Protein AF-A0A8H7FCY7-F1 (afdb_monomer_lite)

Secondary structure (DSSP, 8-state):
--------EE-TTS-EESSHHHHHHHHHH-HHHHHHHHHHHHHHHHHHHHHHHHHHHHHHTT------------------------------------------TT-PPPGGGS--PPPPPP-PPP-PPPPPPPS--------PPP---EEEPPP-TTSEEEEEESSS--S--TTTT--HHHHTT-------------S----TTSSSHHHHHHHHHHHS--S--HHHHHHHHHHHT-TT--SHHHHT--HHHHHHHHH-------S---------TTEEEE---EEEEE-TTSSS-EEEEE--SSPEEEE-HHHHHHHHHHSHHHHTT--SS-EEEEE-SSTTS--EE---SGGGSHHHHHHHHHHHHSPPPTT--SPEEEEEE----GGGSPPPPTTHHHHHHHHTTTS---HHHHHHHHHHHHHHHHHHHS-HHHHHHHHH-EEEE-TTS-EEEEEEEE----------

Foldseek 3Di:
DDDDPQDWDADPVGDIDSDVVVVVVCLVVPPVSVVVVVVVVVVVVVVVVVVVVVVVVVVVVPDDDDDDDYDDDDDDDDDDDDDDDDDDDDDDDDDDDDDDDDDPVPPDDDPVPDDPDDDDFPDDPDDDDDDDDDPDDDDPDDDDDPQFDWDKTDADQQQKIWIFRHPDDDPDDLCNPQDPCNVVVPPPPPPPPPPPPPDPPDLPVQPHPQRSLVVCLVVVCPDDDPVSVVSVVCSVPDPRHDPVSNPPTPVVVRVVVVVDPDDPPDPDDPPPPPDPPQKDWAKFKFWAAADPPWPDHGTDIDTDPDTQIDHAPVVVLQCQQADPVRVSNDDFGAIFIWGDNDPVDDIDTDDDDPSNDPVVVVVVVCQSPDDADPPDPFAEGEPEDECPDPPSQDFDDPCVQVVCCVGHVNPGDDPVSSVVRRVRSSVRSVPVRCDPVVVCCQPRFDWHLGNVRGTHGYHYDYDYDPPPDPDD

Radius of gyration: 36.19 Å; chains: 1; bounding box: 110×86×117 Å

Sequence (472 aa):
MDLDSESILKCHCGKAFRQDNAYSTHRKVCPQAKKRTRDIVAQKLLLLSRKKQRRDETQDRGSASLQPKPAEAAVSTPTPPIREPPEPIHVQDGNSGIQGCPSRLGRLLPKHFRDQLPAPAPSLPPVLPHEPPDLSATNPSTPLLPKARVISTPRNIFGVICKYFTDRLPTRDPEENMTLAELAQSSVAEDSPAILLTPRTSFHPYPNKSSFLLGDWFWNGLQKSKKSFAGLIKILTHPDFNLDDIQDTKWSSIDANLATTEMPDGPGEDWVDVDDAGWKKSKIAISVPFHKRQEVPGPCDYKPEVDFHHRSLVDVIKERISDPETGNNFHLEPYELLWKPNDNVSEERLHGEIYTSPEFHEAHRLLQESPREPGCDLQRVIAALMFCHIAYFQNLPPDFKAFLNERVGGKGAKPALQAHCRREFFHEQWRILLDDDFVDAYKHGIVIKCFDGIHRRFYPRILTYSADYPEK

pLDDT: mean 71.89, std 22.04, range [22.5, 97.81]

Structure (mmCIF, N/CA/C/O backbone):
data_AF-A0A8H7FCY7-F1
#
_entry.id   AF-A0A8H7FCY7-F1
#
loop_
_atom_site.group_PDB
_atom_site.id
_atom_site.type_symbol
_atom_site.label_atom_id
_atom_site.label_alt_id
_atom_site.label_comp_id
_atom_site.label_asym_id
_atom_site.label_entity_id
_atom_site.label_seq_id
_atom_site.pdbx_PDB_ins_code
_atom_site.Cartn_x
_atom_site.Cartn_y
_atom_site.Cartn_z
_atom_site.occupancy
_atom_site.B_iso_or_equiv
_atom_site.auth_seq_id
_atom_site.auth_comp_id
_atom_site.auth_asym_id
_atom_site.auth_atom_id
_atom_site.pdbx_PDB_model_num
ATOM 1 N N . MET A 1 1 ? 13.945 49.918 16.233 1.00 47.22 1 MET A N 1
ATOM 2 C CA . MET A 1 1 ? 15.101 49.974 15.308 1.00 47.22 1 MET A CA 1
ATOM 3 C C . MET A 1 1 ? 16.188 49.079 15.888 1.00 47.22 1 MET A C 1
ATOM 5 O O . MET A 1 1 ? 15.973 48.607 16.997 1.00 47.22 1 MET A O 1
ATOM 9 N N . ASP A 1 2 ? 17.263 48.827 15.138 1.00 35.31 2 ASP A N 1
ATOM 10 C CA . ASP A 1 2 ? 18.285 47.782 15.369 1.00 35.31 2 ASP A CA 1
ATOM 11 C C . ASP A 1 2 ? 17.750 46.369 15.035 1.00 35.31 2 ASP A C 1
ATOM 13 O O . ASP A 1 2 ? 17.143 45.714 15.873 1.00 35.31 2 ASP A O 1
ATOM 17 N N . LEU A 1 3 ? 17.649 45.971 13.757 1.00 40.50 3 LEU A N 1
ATOM 18 C CA . LEU A 1 3 ? 18.677 45.655 12.734 1.00 40.50 3 LEU A CA 1
ATOM 19 C C . LEU A 1 3 ? 19.363 44.292 12.927 1.00 40.50 3 LEU A C 1
ATOM 21 O O . LEU A 1 3 ? 19.959 44.002 13.960 1.00 40.50 3 LEU A O 1
ATOM 25 N N . ASP A 1 4 ? 19.287 43.479 11.871 1.00 44.34 4 ASP A N 1
ATOM 26 C CA . ASP A 1 4 ? 19.652 42.064 11.853 1.00 44.34 4 ASP A CA 1
ATOM 27 C C . ASP A 1 4 ? 21.150 41.793 12.038 1.00 44.34 4 ASP A C 1
ATOM 29 O O . ASP A 1 4 ? 22.006 42.324 11.325 1.00 44.34 4 ASP A O 1
ATOM 33 N N . SER A 1 5 ? 21.467 40.846 12.924 1.00 48.16 5 SER A N 1
ATOM 34 C CA . SER A 1 5 ? 22.793 40.230 13.005 1.00 48.16 5 SER A CA 1
ATOM 35 C C . SER A 1 5 ? 22.828 38.936 12.182 1.00 48.16 5 SER A C 1
ATOM 37 O O . SER A 1 5 ? 22.797 37.830 12.722 1.00 48.16 5 SER A O 1
ATOM 39 N N . GLU A 1 6 ? 22.873 39.057 10.850 1.00 58.88 6 GLU A N 1
ATOM 40 C CA . GLU A 1 6 ? 23.081 37.898 9.968 1.00 58.88 6 GLU A CA 1
ATOM 41 C C . GLU A 1 6 ? 24.448 37.243 10.249 1.00 58.88 6 GLU A C 1
ATOM 43 O O . GLU A 1 6 ? 25.511 37.828 10.013 1.00 58.88 6 GLU A O 1
ATOM 48 N N . SER A 1 7 ? 24.448 35.993 10.720 1.00 73.50 7 SER A N 1
ATOM 49 C CA . SER A 1 7 ? 25.677 35.265 11.048 1.00 73.50 7 SER A CA 1
ATOM 50 C C . SER A 1 7 ? 26.458 34.862 9.788 1.00 73.50 7 SER A C 1
ATOM 52 O O . SER A 1 7 ? 26.125 33.886 9.114 1.00 73.50 7 SER A O 1
ATOM 54 N N . ILE A 1 8 ? 27.539 35.583 9.477 1.00 81.31 8 ILE A N 1
ATOM 55 C CA . ILE A 1 8 ? 28.377 35.310 8.298 1.00 81.31 8 ILE A CA 1
ATOM 56 C C . ILE A 1 8 ? 29.287 34.089 8.527 1.00 81.31 8 ILE A C 1
ATOM 58 O O . ILE A 1 8 ? 30.268 34.144 9.274 1.00 81.31 8 ILE A O 1
ATOM 62 N N . LEU A 1 9 ? 29.029 33.006 7.793 1.00 84.38 9 LEU A N 1
ATOM 63 C CA . LEU A 1 9 ? 29.812 31.769 7.804 1.00 84.38 9 LEU A CA 1
ATOM 64 C C . LEU A 1 9 ? 31.072 31.915 6.936 1.00 84.38 9 LEU A C 1
ATOM 66 O O . LEU A 1 9 ? 30.992 32.169 5.734 1.00 84.38 9 LEU A O 1
ATOM 70 N N . LYS A 1 10 ? 32.264 31.735 7.521 1.00 87.62 10 LYS A N 1
ATOM 71 C CA . LYS A 1 10 ? 33.552 31.890 6.817 1.00 87.62 10 LYS A CA 1
ATOM 72 C C . LYS A 1 10 ? 34.259 30.552 6.602 1.00 87.62 10 LYS A C 1
ATOM 74 O O . LYS A 1 10 ? 34.559 29.817 7.542 1.00 87.62 10 LYS A O 1
ATOM 79 N N . CYS A 1 11 ? 34.586 30.248 5.348 1.00 84.31 11 CYS A N 1
ATOM 80 C CA . CYS A 1 11 ? 35.433 29.118 4.989 1.00 84.31 11 CYS A CA 1
ATOM 81 C C . CYS A 1 11 ? 36.919 29.472 5.153 1.00 84.31 11 CYS A C 1
ATOM 83 O O . CYS A 1 11 ? 37.335 30.608 4.946 1.00 84.31 11 CYS A O 1
ATOM 85 N N . HIS A 1 12 ? 37.751 28.470 5.443 1.00 78.88 12 HIS A N 1
ATOM 86 C CA . HIS A 1 12 ? 39.194 28.643 5.663 1.00 78.88 12 HIS A CA 1
ATOM 87 C C . HIS A 1 12 ? 39.987 28.992 4.386 1.00 78.88 12 HIS A C 1
ATOM 89 O O . HIS A 1 12 ? 41.182 29.248 4.456 1.00 78.88 12 HIS A O 1
ATOM 95 N N . CYS A 1 13 ? 39.333 29.036 3.222 1.00 82.38 13 CYS A N 1
ATOM 96 C CA . CYS A 1 13 ? 39.875 29.632 1.996 1.00 82.38 13 CYS A CA 1
ATOM 97 C C . CYS A 1 13 ? 39.654 31.159 1.903 1.00 82.38 13 CYS A C 1
ATOM 99 O O . CYS A 1 13 ? 39.924 31.741 0.857 1.00 82.38 13 CYS A O 1
ATOM 101 N N . GLY A 1 14 ? 39.098 31.792 2.944 1.00 82.94 14 GLY A N 1
ATOM 102 C CA . GLY A 1 14 ? 38.789 33.226 2.996 1.00 82.94 14 GLY A CA 1
ATOM 103 C C . GLY A 1 14 ? 37.390 33.609 2.496 1.00 82.94 14 GLY A C 1
ATOM 104 O O . GLY A 1 14 ? 36.949 34.728 2.743 1.00 82.94 14 GLY A O 1
ATOM 105 N N . LYS A 1 15 ? 36.655 32.703 1.833 1.00 83.06 15 LYS A N 1
ATOM 106 C CA . LYS A 1 15 ? 35.301 32.993 1.327 1.00 83.06 15 LYS A CA 1
ATOM 107 C C . LYS A 1 15 ? 34.262 33.041 2.451 1.00 83.06 15 LYS A C 1
ATOM 109 O O . LYS A 1 15 ? 34.221 32.149 3.299 1.00 83.06 15 LYS A O 1
ATOM 114 N N . ALA A 1 16 ? 33.411 34.061 2.412 1.00 88.12 16 ALA A N 1
ATOM 115 C CA . ALA A 1 16 ? 32.324 34.305 3.354 1.00 88.12 16 ALA A CA 1
ATOM 116 C C . ALA A 1 16 ? 30.957 34.046 2.700 1.00 88.12 16 ALA A C 1
ATOM 118 O O . ALA A 1 16 ? 30.778 34.320 1.514 1.00 88.12 16 ALA A O 1
ATOM 119 N N . PHE A 1 17 ? 30.005 33.532 3.476 1.00 87.56 17 PHE A N 1
ATOM 120 C CA . PHE A 1 17 ? 28.679 33.107 3.029 1.00 87.56 17 PHE A CA 1
ATOM 121 C C . PHE A 1 17 ? 27.627 33.579 4.038 1.00 87.56 17 PHE A C 1
ATOM 123 O O . PHE A 1 17 ? 27.845 33.470 5.243 1.00 87.56 17 PHE A O 1
ATOM 130 N N . ARG A 1 18 ? 26.491 34.094 3.554 1.00 81.12 18 ARG A N 1
ATOM 131 C CA . ARG A 1 18 ? 25.345 34.481 4.402 1.00 81.12 18 ARG A CA 1
ATOM 132 C C . ARG A 1 18 ? 24.329 33.350 4.604 1.00 81.12 18 ARG A C 1
ATOM 134 O O . ARG A 1 18 ? 23.569 33.383 5.557 1.00 81.12 18 ARG A O 1
ATOM 141 N N . GLN A 1 19 ? 24.335 32.344 3.727 1.00 76.31 19 GLN A N 1
ATOM 142 C CA . GLN A 1 19 ? 23.421 31.199 3.770 1.00 76.31 19 GLN A CA 1
ATOM 143 C C . GLN A 1 19 ? 24.200 29.895 4.003 1.00 76.31 19 GLN A C 1
ATOM 145 O O . GLN A 1 19 ? 25.255 29.675 3.392 1.00 76.31 19 GLN A O 1
ATOM 150 N N . ASP A 1 20 ? 23.685 29.020 4.873 1.00 81.50 20 ASP A N 1
ATOM 151 C CA . ASP A 1 20 ? 24.366 27.770 5.245 1.00 81.50 20 ASP A CA 1
ATOM 152 C C . ASP A 1 20 ? 24.413 26.747 4.098 1.00 81.50 20 ASP A C 1
ATOM 154 O O . ASP A 1 20 ? 25.439 26.104 3.884 1.00 81.50 20 ASP A O 1
ATOM 158 N N . ASN A 1 21 ? 23.369 26.669 3.267 1.00 77.00 21 ASN A N 1
ATOM 159 C CA . ASN A 1 21 ? 23.345 25.812 2.075 1.00 77.00 21 ASN A CA 1
ATOM 160 C C . ASN A 1 21 ? 24.515 26.120 1.107 1.00 77.00 21 ASN A C 1
ATOM 162 O O . ASN A 1 21 ? 25.198 25.204 0.631 1.00 77.00 21 ASN A O 1
ATOM 166 N N . ALA A 1 22 ? 24.820 27.401 0.882 1.00 76.56 22 ALA A N 1
ATOM 167 C CA . ALA A 1 22 ? 25.929 27.869 0.060 1.00 76.56 22 ALA A CA 1
ATOM 168 C C . ALA A 1 22 ? 27.287 27.578 0.722 1.00 76.56 22 ALA A C 1
ATOM 170 O O . ALA A 1 22 ? 28.213 27.109 0.052 1.00 76.56 22 ALA A O 1
ATOM 171 N N . TYR A 1 23 ? 27.397 27.775 2.042 1.00 85.69 23 TYR A N 1
ATOM 172 C CA . TYR A 1 23 ? 28.589 27.415 2.816 1.00 85.69 23 TYR A CA 1
ATOM 173 C C . TYR A 1 23 ? 28.869 25.903 2.784 1.00 85.69 23 TYR A C 1
ATOM 175 O O . TYR A 1 23 ? 29.995 25.486 2.503 1.00 85.69 23 TYR A O 1
ATOM 183 N N . SER A 1 24 ? 27.849 25.076 3.015 1.00 81.12 24 SER A N 1
ATOM 184 C CA . SER A 1 24 ? 27.907 23.611 3.005 1.00 81.12 24 SER A CA 1
ATOM 185 C C . SER A 1 24 ? 28.303 23.076 1.627 1.00 81.12 24 SER A C 1
ATOM 187 O O . SER A 1 24 ? 29.245 22.284 1.505 1.00 81.12 24 SER A O 1
ATOM 189 N N . THR A 1 25 ? 27.671 23.584 0.565 1.00 83.00 25 THR A N 1
ATOM 190 C CA . THR A 1 25 ? 27.999 23.236 -0.826 1.00 83.00 25 THR A CA 1
ATOM 191 C C . THR A 1 25 ? 29.436 23.628 -1.168 1.00 83.00 25 THR A C 1
ATOM 193 O O . THR A 1 25 ? 30.205 22.802 -1.664 1.00 83.00 25 THR A O 1
ATOM 196 N N . HIS A 1 26 ? 29.858 24.846 -0.813 1.00 85.69 26 HIS A N 1
ATOM 197 C CA . HIS A 1 26 ? 31.238 25.282 -0.999 1.00 85.69 26 HIS A CA 1
ATOM 198 C C . HIS A 1 26 ? 32.241 24.420 -0.213 1.00 85.69 26 HIS A C 1
ATOM 200 O O . HIS A 1 26 ? 33.266 24.009 -0.759 1.00 85.69 26 HIS A O 1
ATOM 206 N N . ARG A 1 27 ? 31.955 24.099 1.054 1.00 85.25 27 ARG A N 1
ATOM 207 C CA . ARG A 1 27 ? 32.814 23.280 1.925 1.00 85.25 27 ARG A CA 1
ATOM 208 C C . ARG A 1 27 ? 33.060 21.884 1.343 1.00 85.25 27 ARG A C 1
ATOM 210 O O . ARG A 1 27 ? 34.183 21.393 1.449 1.00 85.25 27 ARG A O 1
ATOM 217 N N . LYS A 1 28 ? 32.061 21.276 0.688 1.00 82.50 28 LYS A N 1
ATOM 218 C CA . LYS A 1 28 ? 32.181 19.968 0.010 1.00 82.50 28 LYS A CA 1
ATOM 219 C C . LYS A 1 28 ? 33.152 19.985 -1.180 1.00 82.50 28 LYS A C 1
ATOM 221 O O . LYS A 1 28 ? 33.746 18.950 -1.484 1.00 82.50 28 LYS A O 1
ATOM 226 N N . VAL A 1 29 ? 33.365 21.131 -1.836 1.00 83.06 29 VAL A N 1
ATOM 227 C CA . VAL A 1 29 ? 34.271 21.258 -3.001 1.00 83.06 29 VAL A CA 1
ATOM 228 C C . VAL A 1 29 ? 35.592 21.977 -2.699 1.00 83.06 29 VAL A C 1
ATOM 230 O O . VAL A 1 29 ? 36.574 21.745 -3.399 1.00 83.06 29 VAL A O 1
ATOM 233 N N . CYS A 1 30 ? 35.658 22.786 -1.640 1.00 86.75 30 CYS A N 1
ATOM 234 C CA . CYS A 1 30 ? 36.804 23.628 -1.290 1.00 86.75 30 CYS A CA 1
ATOM 235 C C . CYS A 1 30 ? 38.104 22.823 -1.030 1.00 86.75 30 CYS A C 1
ATOM 237 O O . CYS A 1 30 ? 38.156 22.041 -0.073 1.00 86.75 30 CYS A O 1
ATOM 239 N N . PRO A 1 31 ? 39.194 23.049 -1.799 1.00 80.44 31 PRO A N 1
ATOM 240 C CA . PRO A 1 31 ? 40.455 22.319 -1.627 1.00 80.44 31 PRO A CA 1
ATOM 241 C C . PRO A 1 31 ? 41.082 22.476 -0.236 1.00 80.44 31 PRO A C 1
ATOM 243 O O . PRO A 1 31 ? 41.540 21.492 0.342 1.00 80.44 31 PRO A O 1
ATOM 246 N N . GLN A 1 32 ? 41.041 23.682 0.343 1.00 78.94 32 GLN A N 1
ATOM 247 C CA . GLN A 1 32 ? 41.588 23.946 1.683 1.00 78.94 32 GLN A CA 1
ATOM 248 C C . GLN A 1 32 ? 40.781 23.240 2.788 1.00 78.94 32 GLN A C 1
ATOM 250 O O . GLN A 1 32 ? 41.356 22.699 3.732 1.00 78.94 32 GLN A O 1
ATOM 255 N N . ALA A 1 33 ? 39.451 23.162 2.645 1.00 76.12 33 ALA A N 1
ATOM 256 C CA . ALA A 1 33 ? 38.601 22.408 3.570 1.00 76.12 33 ALA A CA 1
ATOM 257 C C . ALA A 1 33 ? 38.872 20.893 3.485 1.00 76.12 33 ALA A C 1
ATOM 259 O O . ALA A 1 33 ? 38.980 20.219 4.515 1.00 76.12 33 ALA A O 1
ATOM 260 N N . LYS A 1 34 ? 39.045 20.362 2.265 1.00 79.62 34 LYS A N 1
ATOM 261 C CA . LYS A 1 34 ? 39.428 18.960 2.034 1.00 79.62 34 LYS A CA 1
ATOM 262 C C . LYS A 1 34 ? 40.802 18.634 2.620 1.00 79.62 34 LYS A C 1
ATOM 264 O O . LYS A 1 34 ? 40.925 17.606 3.281 1.00 79.62 34 LYS A O 1
ATOM 269 N N . LYS A 1 35 ? 41.803 19.507 2.434 1.00 78.81 35 LYS A N 1
ATOM 270 C CA . LYS A 1 35 ? 43.150 19.338 3.005 1.00 78.81 35 LYS A CA 1
ATOM 271 C C . LYS A 1 35 ? 43.088 19.208 4.529 1.00 78.81 35 LYS A C 1
ATOM 273 O O . LYS A 1 35 ? 43.431 18.154 5.049 1.00 78.81 35 LYS A O 1
ATOM 278 N N . ARG A 1 36 ? 42.487 20.184 5.223 1.00 77.31 36 ARG A N 1
ATOM 279 C CA . ARG A 1 36 ? 42.353 20.144 6.691 1.00 77.31 36 ARG A CA 1
ATOM 280 C C . ARG A 1 36 ? 41.607 18.905 7.198 1.00 77.31 36 ARG A C 1
ATOM 282 O O . ARG A 1 36 ? 41.945 18.370 8.248 1.00 77.31 36 ARG A O 1
ATOM 289 N N . THR A 1 37 ? 40.594 18.437 6.466 1.00 73.75 37 THR A N 1
ATOM 290 C CA . THR A 1 37 ? 39.845 17.230 6.854 1.00 73.75 37 THR A CA 1
ATOM 291 C C . THR A 1 37 ? 40.729 15.980 6.757 1.00 73.75 37 THR A C 1
ATOM 293 O O . THR A 1 37 ? 40.687 15.141 7.653 1.00 73.75 37 THR A O 1
ATOM 296 N N . ARG A 1 38 ? 41.587 15.883 5.730 1.00 74.12 38 ARG A N 1
ATOM 297 C CA . ARG A 1 38 ? 42.613 14.830 5.623 1.00 74.12 38 ARG A CA 1
ATOM 298 C C . ARG A 1 38 ? 43.651 14.935 6.741 1.00 74.12 38 ARG A C 1
ATOM 300 O O . ARG A 1 38 ? 43.951 13.917 7.352 1.00 74.12 38 ARG A O 1
ATOM 307 N N . ASP A 1 39 ? 44.124 16.140 7.057 1.00 76.50 39 ASP A N 1
ATOM 308 C CA . ASP A 1 39 ? 45.122 16.367 8.114 1.00 76.50 39 ASP A CA 1
ATOM 309 C C . ASP A 1 39 ? 44.596 15.925 9.498 1.00 76.50 39 ASP A C 1
ATOM 311 O O . ASP A 1 39 ? 45.287 15.224 10.237 1.00 76.50 39 ASP A O 1
ATOM 315 N N . ILE A 1 40 ? 43.334 16.244 9.823 1.00 77.75 40 ILE A N 1
ATOM 316 C CA . ILE A 1 40 ? 42.666 15.807 11.066 1.00 77.75 40 ILE A CA 1
ATOM 317 C C . ILE A 1 40 ? 42.500 14.279 11.106 1.00 77.75 40 ILE A C 1
ATOM 319 O O . ILE A 1 40 ? 42.728 13.657 12.146 1.00 77.75 40 ILE A O 1
ATOM 323 N N . VAL A 1 41 ? 42.120 13.653 9.986 1.00 81.69 41 VAL A N 1
ATOM 324 C CA . VAL A 1 41 ? 42.000 12.187 9.895 1.00 81.69 41 VAL A CA 1
ATOM 325 C C . VAL A 1 41 ? 43.367 11.518 10.069 1.00 81.69 41 VAL A C 1
ATOM 327 O O . VAL A 1 41 ? 43.476 10.578 10.855 1.00 81.69 41 VAL A O 1
ATOM 330 N N . ALA A 1 42 ? 44.421 12.034 9.432 1.00 81.62 42 ALA A N 1
ATOM 331 C CA . ALA A 1 42 ? 45.787 11.542 9.594 1.00 81.62 42 ALA A CA 1
ATOM 332 C C . ALA A 1 42 ? 46.270 11.661 11.051 1.00 81.62 42 ALA A C 1
ATOM 334 O O . ALA A 1 42 ? 46.778 10.692 11.616 1.00 81.62 42 ALA A O 1
ATOM 335 N N . GLN A 1 43 ? 46.029 12.802 11.707 1.00 84.06 43 GLN A N 1
ATOM 336 C CA . GLN A 1 43 ? 46.361 12.994 13.121 1.00 84.06 43 GLN A CA 1
ATOM 337 C C . GLN A 1 43 ? 45.607 12.005 14.030 1.00 84.06 43 GLN A C 1
ATOM 339 O O . GLN A 1 43 ? 46.196 11.435 14.950 1.00 84.06 43 GLN A O 1
ATOM 344 N N . LYS A 1 44 ? 44.323 11.740 13.750 1.00 85.50 44 LYS A N 1
ATOM 345 C CA . LYS A 1 44 ? 43.518 10.758 14.495 1.00 85.50 44 LYS A CA 1
ATOM 346 C C . LYS A 1 44 ? 44.022 9.322 14.294 1.00 85.50 44 LYS A C 1
ATOM 348 O O . LYS A 1 44 ? 44.081 8.569 15.263 1.00 85.50 44 LYS A O 1
ATOM 353 N N . LEU A 1 45 ? 44.438 8.956 13.079 1.00 83.62 45 LEU A N 1
ATOM 354 C CA . LEU A 1 45 ? 45.036 7.648 12.780 1.00 83.62 45 LEU A CA 1
ATOM 355 C C . LEU A 1 45 ? 46.384 7.451 13.495 1.00 83.62 45 LEU A C 1
ATOM 357 O O . LEU A 1 45 ? 46.614 6.389 14.072 1.00 83.62 45 LEU A O 1
ATOM 361 N N . LEU A 1 46 ? 47.238 8.480 13.555 1.00 85.31 46 LEU A N 1
ATOM 362 C CA . LEU A 1 46 ? 48.498 8.433 14.312 1.00 85.31 46 LEU A CA 1
ATOM 363 C C . LEU A 1 46 ? 48.273 8.220 15.819 1.00 85.31 46 LEU A C 1
ATOM 365 O O . LEU A 1 46 ? 48.997 7.447 16.450 1.00 85.31 46 LEU A O 1
ATOM 369 N N . LEU A 1 47 ? 47.249 8.856 16.400 1.00 83.62 47 LEU A N 1
ATOM 370 C CA . LEU A 1 47 ? 46.870 8.643 17.803 1.00 83.62 47 LEU A CA 1
ATOM 371 C C . LEU A 1 47 ? 46.348 7.221 18.059 1.00 83.62 47 LEU A C 1
ATOM 373 O O . LEU A 1 47 ? 46.682 6.627 19.085 1.00 83.62 47 LEU A O 1
ATOM 377 N N . LEU A 1 48 ? 45.572 6.656 17.129 1.00 79.25 48 LEU A N 1
ATOM 378 C CA . LEU A 1 48 ? 45.102 5.270 17.212 1.00 79.25 48 LEU A CA 1
ATOM 379 C C . LEU A 1 48 ? 46.264 4.269 17.108 1.00 79.25 48 LEU A C 1
ATOM 381 O O . LEU A 1 48 ? 46.325 3.340 17.910 1.00 79.25 48 LEU A O 1
ATOM 385 N N . SER A 1 49 ? 47.221 4.502 16.204 1.00 79.69 49 SER A N 1
ATOM 386 C CA . SER A 1 49 ? 48.421 3.664 16.056 1.00 79.69 49 SER A CA 1
ATOM 387 C C . SER A 1 49 ? 49.283 3.656 17.328 1.00 79.69 49 SER A C 1
ATOM 389 O O . SER A 1 49 ? 49.584 2.592 17.869 1.00 79.69 49 SER A O 1
ATOM 391 N N . ARG A 1 50 ? 49.559 4.835 17.914 1.00 79.12 50 ARG A N 1
ATOM 392 C CA . ARG A 1 50 ? 50.264 4.944 19.210 1.00 79.12 50 ARG A CA 1
ATOM 393 C C . ARG A 1 50 ? 49.520 4.256 20.359 1.00 79.12 50 ARG A C 1
ATOM 395 O O . ARG A 1 50 ?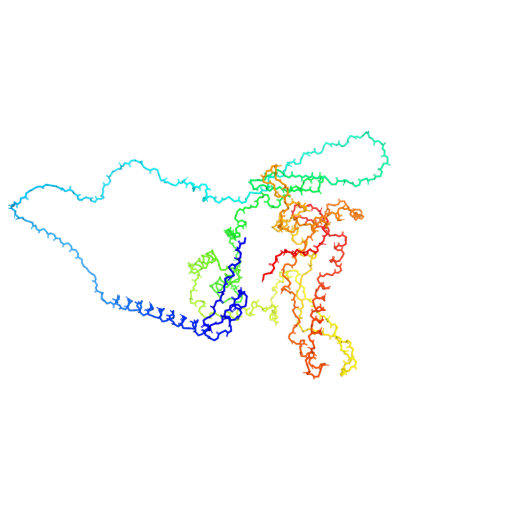 50.151 3.712 21.261 1.00 79.12 50 ARG A O 1
ATOM 402 N N . LYS A 1 51 ? 48.182 4.278 20.351 1.00 76.25 51 LYS A N 1
ATOM 403 C CA . LYS A 1 51 ? 47.361 3.591 21.362 1.00 76.25 51 LYS A CA 1
ATOM 404 C C . LYS A 1 51 ? 47.367 2.066 21.180 1.00 76.25 51 LYS A C 1
ATOM 406 O O . LYS A 1 51 ? 47.190 1.363 22.171 1.00 76.25 51 LYS A O 1
ATOM 411 N N . LYS A 1 52 ? 47.589 1.570 19.955 1.00 78.06 52 LYS A N 1
ATOM 412 C CA . LYS A 1 52 ? 47.798 0.144 19.673 1.00 78.06 52 LYS A CA 1
ATOM 413 C C . LYS A 1 52 ? 49.174 -0.322 20.160 1.00 78.06 52 LYS A C 1
ATOM 415 O O . LYS A 1 52 ? 49.209 -1.205 21.004 1.00 78.06 52 LYS A O 1
ATOM 420 N N . GLN A 1 53 ? 50.263 0.352 19.771 1.00 73.19 53 GLN A N 1
ATOM 421 C CA . GLN A 1 53 ? 51.623 0.006 20.229 1.00 73.19 53 GLN A CA 1
ATOM 422 C C . GLN A 1 53 ? 51.727 -0.100 21.759 1.00 73.19 53 GLN A C 1
ATOM 424 O O . GLN A 1 53 ? 52.237 -1.089 22.268 1.00 73.19 53 GLN A O 1
ATOM 429 N N . ARG A 1 54 ? 51.143 0.851 22.504 1.00 68.69 54 ARG A N 1
ATOM 430 C CA . ARG A 1 54 ? 51.119 0.789 23.978 1.00 68.69 54 ARG A CA 1
ATOM 431 C C . ARG A 1 54 ? 50.375 -0.425 24.547 1.00 68.69 54 ARG A C 1
ATOM 433 O O . ARG A 1 54 ? 50.697 -0.856 25.647 1.00 68.69 54 ARG A O 1
ATOM 440 N N . ARG A 1 55 ? 49.354 -0.948 23.858 1.00 61.84 55 ARG A N 1
ATOM 441 C CA . ARG A 1 55 ? 48.658 -2.175 24.286 1.00 61.84 55 ARG A CA 1
ATOM 442 C C . ARG A 1 55 ? 49.541 -3.394 24.059 1.00 61.84 55 ARG A C 1
ATOM 444 O O . ARG A 1 55 ? 49.700 -4.178 24.987 1.00 61.84 55 ARG A O 1
ATOM 451 N N . ASP A 1 56 ? 50.157 -3.477 22.886 1.00 64.62 56 ASP A N 1
ATOM 452 C CA . ASP A 1 56 ? 51.029 -4.587 22.506 1.00 64.62 56 ASP A CA 1
ATOM 453 C C . ASP A 1 56 ? 52.263 -4.656 23.449 1.00 64.62 56 ASP A C 1
ATOM 455 O O . ASP A 1 56 ? 52.558 -5.712 24.003 1.00 64.62 56 ASP A O 1
ATOM 459 N N . GLU A 1 57 ? 52.881 -3.512 23.786 1.00 59.38 57 GLU A N 1
ATOM 460 C CA . GLU A 1 57 ? 53.961 -3.396 24.795 1.00 59.38 57 GLU A CA 1
ATOM 461 C C . GLU A 1 57 ? 53.546 -3.825 26.218 1.00 59.38 57 GLU A C 1
ATOM 463 O O . GLU A 1 57 ? 54.377 -4.291 27.000 1.00 59.38 57 GLU A O 1
ATOM 468 N N . THR A 1 58 ? 52.268 -3.662 26.583 1.00 56.94 58 THR A N 1
ATOM 469 C CA . THR A 1 58 ? 51.765 -4.074 27.909 1.00 56.94 58 THR A CA 1
ATOM 470 C C . THR A 1 58 ? 51.526 -5.587 27.971 1.00 56.94 58 THR A C 1
ATOM 472 O O . THR A 1 58 ? 51.563 -6.171 29.051 1.00 56.94 58 THR A O 1
ATOM 475 N N . GLN A 1 59 ? 51.293 -6.228 26.822 1.00 54.03 59 GLN A N 1
ATOM 476 C CA . GLN A 1 59 ? 50.980 -7.652 26.724 1.00 54.03 59 GLN A CA 1
ATOM 477 C C . GLN A 1 59 ? 52.244 -8.532 26.715 1.00 54.03 59 GLN A C 1
ATOM 479 O O . GLN A 1 59 ? 52.232 -9.621 27.283 1.00 54.03 59 GLN A O 1
ATOM 484 N N . ASP A 1 60 ? 53.354 -8.033 26.164 1.00 43.81 60 ASP A N 1
ATOM 485 C CA . ASP A 1 60 ? 54.624 -8.774 26.059 1.00 43.81 60 ASP A CA 1
ATOM 486 C C . ASP A 1 60 ? 55.365 -8.919 27.411 1.00 43.81 60 ASP A C 1
ATOM 488 O O . ASP A 1 60 ? 56.080 -9.887 27.656 1.00 43.81 60 ASP A O 1
ATOM 492 N N . ARG A 1 61 ? 55.126 -8.006 28.367 1.00 43.88 61 ARG A N 1
ATOM 493 C CA . ARG A 1 61 ? 55.684 -8.092 29.735 1.00 43.88 61 ARG A CA 1
ATOM 494 C C . ARG A 1 61 ? 54.992 -9.107 30.657 1.00 43.88 61 ARG A C 1
ATOM 496 O O . ARG A 1 61 ? 55.461 -9.299 31.776 1.00 43.88 61 ARG A O 1
ATOM 503 N N . GLY A 1 62 ? 53.894 -9.733 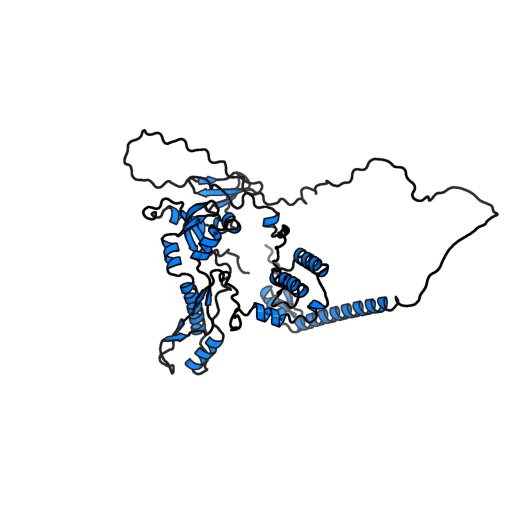30.230 1.00 43.28 62 GLY A N 1
ATOM 504 C CA . GLY A 1 62 ? 53.113 -10.665 31.056 1.00 43.28 62 GLY A CA 1
ATOM 505 C C . GLY A 1 62 ? 53.625 -12.111 31.097 1.00 43.28 62 GLY A C 1
ATOM 506 O O . GLY A 1 62 ? 53.092 -12.910 31.863 1.00 43.28 62 GLY A O 1
ATOM 507 N N . SER A 1 63 ? 54.632 -12.462 30.288 1.00 39.34 63 SER A N 1
ATOM 508 C CA . SER A 1 63 ? 54.913 -13.858 29.913 1.00 39.34 63 SER A CA 1
ATOM 509 C C . SER A 1 63 ? 56.328 -14.335 30.280 1.00 39.34 63 SER A C 1
ATOM 511 O O . SER A 1 63 ? 57.122 -14.652 29.396 1.00 39.34 63 SER A O 1
ATOM 513 N N . ALA A 1 64 ? 56.657 -14.430 31.577 1.00 33.75 64 ALA A N 1
ATOM 514 C CA . ALA A 1 64 ? 57.904 -15.069 32.035 1.00 33.75 64 ALA A CA 1
ATOM 515 C C . ALA A 1 64 ? 57.815 -15.728 33.439 1.00 33.75 64 ALA A C 1
ATOM 517 O O . ALA A 1 64 ? 57.739 -15.021 34.437 1.00 33.75 64 ALA A O 1
ATOM 518 N N . SER A 1 65 ? 57.950 -17.070 33.489 1.00 32.38 65 SER A N 1
ATOM 519 C CA . SER A 1 65 ? 58.198 -17.956 34.668 1.00 32.38 65 SER A CA 1
ATOM 520 C C . SER A 1 65 ? 57.082 -18.055 35.746 1.00 32.38 65 SER A C 1
ATOM 522 O O . SER A 1 65 ? 56.733 -17.059 36.362 1.00 32.38 65 SER A O 1
ATOM 524 N N . LEU A 1 66 ? 56.392 -19.193 35.988 1.00 33.28 66 LEU A N 1
ATOM 525 C CA . LEU A 1 66 ? 56.816 -20.477 36.632 1.00 33.28 66 LEU A CA 1
ATOM 526 C C . LEU A 1 66 ? 57.404 -20.275 38.058 1.00 33.28 66 LEU A C 1
ATOM 528 O O . LEU A 1 66 ? 58.326 -19.475 38.174 1.00 33.28 66 LEU A O 1
ATOM 532 N N . GLN A 1 67 ? 57.026 -20.955 39.166 1.00 29.52 67 GLN A N 1
ATOM 533 C CA . GLN A 1 67 ? 56.054 -22.037 39.509 1.00 29.52 67 GLN A CA 1
ATOM 534 C C . GLN A 1 67 ? 55.741 -22.026 41.058 1.00 29.52 67 GLN A C 1
ATOM 536 O O . GLN A 1 67 ? 56.352 -21.223 41.759 1.00 29.52 67 GLN A O 1
ATOM 541 N N . PRO A 1 68 ? 54.835 -22.871 41.632 1.00 38.75 68 PRO A N 1
ATOM 542 C CA . PRO A 1 68 ? 54.368 -22.766 43.043 1.00 38.75 68 PRO A CA 1
ATOM 543 C C . PRO A 1 68 ? 54.754 -23.919 44.022 1.00 38.75 68 PRO A C 1
ATOM 545 O O . PRO A 1 68 ? 54.733 -25.073 43.597 1.00 38.75 68 PRO A O 1
ATOM 548 N N . LYS A 1 69 ? 54.972 -23.641 45.339 1.00 26.08 69 LYS A N 1
ATOM 549 C CA . LYS A 1 69 ? 54.730 -24.530 46.539 1.00 26.08 69 LYS A CA 1
ATOM 550 C C . LYS A 1 69 ? 55.021 -23.829 47.925 1.00 26.08 69 LYS A C 1
ATOM 552 O O . LYS A 1 69 ? 55.361 -22.651 47.860 1.00 26.08 69 LYS A O 1
ATOM 557 N N . PRO A 1 70 ? 54.767 -24.403 49.147 1.00 32.31 70 PRO A N 1
ATOM 558 C CA . PRO A 1 70 ? 53.951 -23.697 50.174 1.00 32.31 70 PRO A CA 1
ATOM 559 C C . PRO A 1 70 ? 54.444 -23.651 51.664 1.00 32.31 70 PRO A C 1
ATOM 561 O O . PRO A 1 70 ? 55.405 -24.319 52.022 1.00 32.31 70 PRO A O 1
ATOM 564 N N . ALA A 1 71 ? 53.633 -22.974 52.511 1.00 24.58 71 ALA A N 1
ATOM 565 C CA . ALA A 1 71 ? 53.344 -23.161 53.966 1.00 24.58 71 ALA A CA 1
ATOM 566 C C . ALA A 1 71 ? 54.304 -22.678 55.106 1.00 24.58 71 ALA A C 1
ATOM 568 O O . ALA A 1 71 ? 55.482 -22.998 55.098 1.00 24.58 71 ALA A O 1
ATOM 569 N N . GLU A 1 72 ? 53.701 -21.955 56.087 1.00 24.75 72 GLU A N 1
ATOM 570 C CA . GLU A 1 72 ? 53.842 -21.921 57.587 1.00 24.75 72 GLU A CA 1
ATOM 571 C C . GLU A 1 72 ? 55.219 -22.073 58.310 1.00 24.75 72 GLU A C 1
ATOM 573 O O . GLU A 1 72 ? 56.090 -22.784 57.838 1.00 24.75 72 GLU A O 1
ATOM 578 N N . ALA A 1 73 ? 55.512 -21.545 59.524 1.00 25.12 73 ALA A N 1
ATOM 579 C CA . ALA A 1 73 ? 54.913 -20.574 60.480 1.00 25.12 73 ALA A CA 1
ATOM 580 C C . ALA A 1 73 ? 55.939 -20.262 61.640 1.00 25.12 73 ALA A C 1
ATOM 582 O O . ALA A 1 73 ? 57.090 -20.672 61.530 1.00 25.12 73 ALA A O 1
ATOM 583 N N . ALA A 1 74 ? 55.506 -19.625 62.757 1.00 25.17 74 ALA A N 1
ATOM 584 C CA . ALA A 1 74 ? 56.210 -19.347 64.054 1.00 25.17 74 ALA A CA 1
ATOM 585 C C . ALA A 1 74 ? 57.128 -18.076 64.126 1.00 25.17 74 ALA A C 1
ATOM 587 O O . ALA A 1 74 ? 57.957 -17.882 63.248 1.00 25.17 74 ALA A O 1
ATOM 588 N N . VAL A 1 75 ? 56.947 -17.069 65.022 1.00 23.94 75 VAL A N 1
ATOM 589 C CA . VAL A 1 75 ? 56.996 -16.991 66.528 1.00 23.94 75 VAL A CA 1
ATOM 590 C C . VAL A 1 75 ? 58.468 -16.943 67.040 1.00 23.94 75 VAL A C 1
ATOM 592 O O . VAL A 1 75 ? 59.258 -17.756 66.586 1.00 23.94 75 VAL A O 1
ATOM 595 N N . SER A 1 76 ? 58.971 -16.042 67.919 1.00 22.50 76 SER A N 1
ATOM 596 C CA . SER A 1 76 ? 58.381 -15.236 69.022 1.00 22.50 76 SER A CA 1
ATOM 597 C C . SER A 1 76 ? 59.154 -13.928 69.393 1.00 22.50 76 SER A C 1
ATOM 599 O O . SER A 1 76 ? 60.287 -13.724 68.968 1.00 22.50 76 SER A O 1
ATOM 601 N N . THR A 1 77 ? 58.545 -13.082 70.243 1.00 23.00 77 THR A N 1
ATOM 602 C CA . THR A 1 77 ? 59.038 -11.851 70.954 1.00 23.00 77 THR A CA 1
ATOM 603 C C . THR A 1 77 ? 59.816 -12.172 72.273 1.00 23.00 77 THR A C 1
ATOM 605 O O . THR A 1 77 ? 60.094 -13.361 72.437 1.00 23.00 77 THR A O 1
ATOM 608 N N . PRO A 1 78 ? 60.136 -11.272 73.269 1.00 32.31 78 PRO A N 1
ATOM 609 C CA . PRO A 1 78 ? 59.960 -9.795 73.458 1.00 32.31 78 PRO A CA 1
ATOM 610 C C . PRO A 1 78 ? 61.160 -8.997 74.096 1.00 32.31 78 PRO A C 1
ATOM 612 O O . PRO A 1 78 ? 62.164 -9.594 74.471 1.00 32.31 78 PRO A O 1
ATOM 615 N N . THR A 1 79 ? 61.036 -7.658 74.294 1.00 23.14 79 THR A N 1
ATOM 616 C CA . THR A 1 79 ? 61.221 -6.883 75.583 1.00 23.14 79 THR A CA 1
ATOM 617 C C . THR A 1 79 ? 61.347 -5.332 75.370 1.00 23.14 79 THR A C 1
ATOM 619 O O . THR A 1 79 ? 62.249 -4.912 74.650 1.00 23.14 79 THR A O 1
ATOM 622 N N . PRO A 1 80 ? 60.485 -4.474 75.984 1.00 33.66 80 PRO A N 1
ATOM 623 C CA . PRO A 1 80 ? 60.475 -2.979 75.920 1.00 33.66 80 PRO A CA 1
ATOM 624 C C . PRO A 1 80 ? 60.819 -2.337 77.318 1.00 33.66 80 PRO A C 1
ATOM 626 O O . PRO A 1 80 ? 61.489 -3.051 78.066 1.00 33.66 80 PRO A O 1
ATOM 629 N N . PRO A 1 81 ? 60.402 -1.110 77.787 1.00 40.19 81 PRO A N 1
ATOM 630 C CA . PRO A 1 81 ? 59.606 0.005 77.200 1.00 40.19 81 PRO A CA 1
ATOM 631 C C . PRO A 1 81 ? 60.012 1.479 77.557 1.00 40.19 81 PRO A C 1
ATOM 633 O O . PRO A 1 81 ? 60.961 1.717 78.296 1.00 40.19 81 PRO A O 1
ATOM 636 N N . ILE A 1 82 ? 59.210 2.444 77.045 1.00 23.11 82 ILE A N 1
ATOM 637 C CA . ILE A 1 82 ? 58.821 3.823 77.502 1.00 23.11 82 ILE A CA 1
ATOM 638 C C . ILE A 1 82 ? 58.583 4.669 76.216 1.00 23.11 82 ILE A C 1
ATOM 640 O O . ILE A 1 82 ? 59.477 4.726 75.381 1.00 23.11 82 ILE A O 1
ATOM 644 N N . ARG A 1 83 ? 57.440 5.330 75.935 1.00 24.36 83 ARG A N 1
ATOM 645 C CA . ARG A 1 83 ? 56.322 5.806 76.783 1.00 24.36 83 ARG A CA 1
ATOM 646 C C . ARG A 1 83 ? 54.947 5.790 76.061 1.00 24.36 83 ARG A C 1
ATOM 648 O O . ARG A 1 83 ? 54.869 5.898 74.845 1.00 24.36 83 ARG A O 1
ATOM 655 N N . GLU A 1 84 ? 53.911 5.692 76.888 1.00 26.00 84 GLU A N 1
ATOM 656 C CA . GLU A 1 84 ? 52.437 5.738 76.720 1.00 26.00 84 GLU A CA 1
ATOM 657 C C . GLU A 1 84 ? 51.809 7.093 76.289 1.00 26.00 84 GLU A C 1
ATOM 659 O O . GLU A 1 84 ? 52.538 8.091 76.309 1.00 26.00 84 GLU A O 1
ATOM 664 N N . PRO A 1 85 ? 50.459 7.217 76.101 1.00 33.53 85 PRO A N 1
ATOM 665 C CA . PRO A 1 85 ? 49.377 6.218 75.855 1.00 33.53 85 PRO A CA 1
ATOM 666 C C . PRO A 1 85 ? 48.367 6.698 74.745 1.00 33.53 85 PRO A C 1
ATOM 668 O O . PRO A 1 85 ? 48.696 7.619 74.001 1.00 33.53 85 PRO A O 1
ATOM 671 N N . PRO A 1 86 ? 47.089 6.255 74.690 1.00 31.92 86 PRO A N 1
ATOM 672 C CA . PRO A 1 86 ? 46.526 4.951 74.275 1.00 31.92 86 PRO A CA 1
ATOM 673 C C . PRO A 1 86 ? 45.571 5.138 73.039 1.00 31.92 86 PRO A C 1
ATOM 675 O O . PRO A 1 86 ? 45.431 6.259 72.560 1.00 31.92 86 PRO A O 1
ATOM 678 N N . GLU A 1 87 ? 44.843 4.196 72.416 1.00 23.95 87 GLU A N 1
ATOM 679 C CA . GLU A 1 87 ? 44.696 2.719 72.423 1.00 23.95 87 GLU A CA 1
ATOM 680 C C . GLU A 1 87 ? 44.103 2.280 71.026 1.00 23.95 87 GLU A C 1
ATOM 682 O O . GLU A 1 87 ? 44.241 3.081 70.096 1.00 23.95 87 GLU A O 1
ATOM 687 N N . PRO A 1 88 ? 43.519 1.076 70.757 1.00 32.88 88 PRO A N 1
ATOM 688 C CA . PRO A 1 88 ? 43.390 0.534 69.386 1.00 32.88 88 PRO A CA 1
ATOM 689 C C . PRO A 1 88 ? 41.907 0.514 68.884 1.00 32.88 88 PRO A C 1
ATOM 691 O O . PRO A 1 88 ? 41.056 1.161 69.481 1.00 32.88 88 PRO A O 1
ATOM 694 N N . ILE A 1 89 ? 41.461 -0.102 67.774 1.00 23.98 89 ILE A N 1
ATOM 695 C CA . ILE A 1 89 ? 41.615 -1.488 67.277 1.00 23.98 89 ILE A CA 1
ATOM 696 C C . ILE A 1 89 ? 41.179 -1.576 65.799 1.00 23.98 89 ILE A C 1
ATOM 698 O O . ILE A 1 89 ? 40.256 -0.884 65.373 1.00 23.98 89 ILE A O 1
ATOM 702 N N . HIS A 1 90 ? 41.767 -2.515 65.048 1.00 34.09 90 HIS A N 1
ATOM 703 C CA . HIS A 1 90 ? 41.129 -3.134 63.879 1.00 34.09 90 HIS A CA 1
ATOM 704 C C . HIS A 1 90 ? 40.804 -4.603 64.197 1.00 34.09 90 HIS A C 1
ATOM 706 O O . HIS A 1 90 ? 41.681 -5.334 64.654 1.00 34.09 90 HIS A O 1
ATOM 712 N N . VAL A 1 91 ? 39.561 -5.030 63.956 1.00 23.16 91 VAL A N 1
ATOM 713 C CA . VAL A 1 91 ? 39.116 -6.436 63.982 1.00 23.16 91 VAL A CA 1
ATOM 714 C C . VAL A 1 91 ? 38.286 -6.686 62.723 1.00 23.16 91 VAL A C 1
ATOM 716 O O . VAL A 1 91 ? 37.487 -5.836 62.328 1.00 23.16 91 VAL A O 1
ATOM 719 N N . GLN A 1 92 ? 38.516 -7.837 62.093 1.00 25.56 92 GLN A N 1
ATOM 720 C CA . GLN A 1 92 ? 37.752 -8.331 60.949 1.00 25.56 92 GLN A CA 1
ATOM 721 C C . GLN A 1 92 ? 36.462 -9.039 61.386 1.00 25.56 92 GLN A C 1
ATOM 723 O O . GLN A 1 92 ? 36.367 -9.553 62.496 1.00 25.56 92 GLN A O 1
ATOM 728 N N . ASP A 1 93 ? 35.511 -9.068 60.455 1.00 41.31 93 ASP A N 1
ATOM 729 C CA . ASP A 1 93 ? 34.409 -10.020 60.278 1.00 41.31 93 ASP A CA 1
ATOM 730 C C . ASP A 1 93 ? 34.157 -11.073 61.379 1.00 41.31 93 ASP A C 1
ATOM 732 O O . ASP A 1 93 ? 34.880 -12.057 61.530 1.00 41.31 93 ASP A O 1
ATOM 736 N N . GLY A 1 94 ? 33.021 -10.924 62.068 1.00 24.38 94 GLY A N 1
ATOM 737 C CA . GLY A 1 94 ? 32.501 -11.914 63.011 1.00 24.38 94 GLY A CA 1
ATOM 738 C C . GLY A 1 94 ? 31.121 -11.540 63.555 1.00 24.38 94 GLY A C 1
ATOM 739 O O . GLY A 1 94 ? 31.021 -10.767 64.498 1.00 24.38 94 GLY A O 1
ATOM 740 N N . ASN A 1 95 ? 30.065 -12.089 62.942 1.00 36.72 95 ASN A N 1
ATOM 741 C CA . ASN A 1 95 ? 28.647 -12.076 63.348 1.00 36.72 95 ASN A CA 1
ATOM 742 C C . ASN A 1 95 ? 28.262 -11.391 64.683 1.00 36.72 95 ASN A C 1
ATOM 744 O O . ASN A 1 95 ? 28.453 -11.968 65.753 1.00 36.72 95 ASN A O 1
ATOM 748 N N . SER A 1 96 ? 27.464 -10.318 64.606 1.00 27.88 96 SER A N 1
ATOM 749 C CA . SER A 1 96 ? 26.063 -10.317 65.090 1.00 27.88 96 SER A CA 1
ATOM 750 C C . SER A 1 96 ? 25.338 -9.024 64.692 1.00 27.88 96 SER A C 1
ATOM 752 O O . SER A 1 96 ? 25.959 -7.981 64.513 1.00 27.88 96 SER A O 1
ATOM 754 N N . GLY A 1 97 ? 24.027 -9.112 64.452 1.00 36.31 97 GLY A N 1
ATOM 755 C CA . GLY A 1 97 ? 23.299 -8.104 63.673 1.00 36.31 97 GLY A CA 1
ATOM 756 C C . GLY A 1 97 ? 22.785 -6.881 64.440 1.00 36.31 97 GLY A C 1
ATOM 757 O O . GLY A 1 97 ? 22.595 -6.915 65.652 1.00 36.31 97 GLY A O 1
ATOM 758 N N . ILE A 1 98 ? 22.431 -5.839 63.678 1.00 29.41 98 ILE A N 1
ATOM 759 C CA . ILE A 1 98 ? 21.429 -4.831 64.054 1.00 29.41 98 ILE A CA 1
ATOM 760 C C . ILE A 1 98 ? 20.460 -4.651 62.876 1.00 29.41 98 ILE A C 1
ATOM 762 O O . ILE A 1 98 ? 20.862 -4.579 61.715 1.00 29.41 98 ILE A O 1
ATOM 766 N N . GLN A 1 99 ? 19.165 -4.612 63.184 1.00 43.56 99 GLN A N 1
ATOM 767 C CA . GLN A 1 99 ? 18.080 -4.387 62.227 1.00 43.56 99 GLN A CA 1
ATOM 768 C C . GLN A 1 99 ? 18.030 -2.918 61.767 1.00 43.56 99 GLN A C 1
ATOM 770 O O . GLN A 1 99 ? 18.286 -2.013 62.553 1.00 43.56 99 GLN A O 1
ATOM 775 N N . GLY A 1 100 ? 17.548 -2.670 60.543 1.00 42.72 100 GLY A N 1
ATOM 776 C CA . GLY A 1 100 ? 16.866 -1.403 60.237 1.00 42.72 100 GLY A CA 1
ATOM 777 C C . GLY A 1 100 ? 17.608 -0.369 59.384 1.00 42.72 100 GLY A C 1
ATOM 778 O O . GLY A 1 100 ? 17.893 0.734 59.837 1.00 42.72 100 GLY A O 1
ATOM 779 N N . CYS A 1 101 ? 17.736 -0.641 58.085 1.00 32.88 101 CYS A N 1
ATOM 780 C CA . CYS A 1 101 ? 17.548 0.398 57.066 1.00 32.88 101 CYS A CA 1
ATOM 781 C C . CYS A 1 101 ? 16.882 -0.226 55.829 1.00 32.88 101 CYS A C 1
ATOM 783 O O . CYS A 1 101 ? 17.530 -1.010 55.135 1.00 32.88 101 CYS A O 1
ATOM 785 N N . PRO A 1 102 ? 15.596 0.062 55.543 1.00 38.97 102 PRO A N 1
ATOM 786 C CA . PRO A 1 102 ? 14.923 -0.520 54.390 1.00 38.97 102 PRO A CA 1
ATOM 787 C C . PRO A 1 102 ? 15.569 -0.020 53.095 1.00 38.97 102 PRO A C 1
ATOM 789 O O . PRO A 1 102 ? 15.791 1.181 52.909 1.00 38.97 102 PRO A O 1
ATOM 792 N N . SER A 1 103 ? 15.865 -0.959 52.195 1.00 46.25 103 SER A N 1
ATOM 793 C CA . SER A 1 103 ? 16.417 -0.663 50.873 1.00 46.25 103 SER A CA 1
ATOM 794 C C . SER A 1 103 ? 15.534 0.347 50.136 1.00 46.25 103 SER A C 1
ATOM 796 O O . SER A 1 103 ? 14.312 0.216 50.121 1.00 46.25 103 SER A O 1
ATOM 798 N N . ARG A 1 104 ? 16.135 1.348 49.478 1.00 48.81 104 ARG A N 1
ATOM 799 C CA . ARG A 1 104 ? 15.403 2.390 48.723 1.00 48.81 104 ARG A CA 1
ATOM 800 C C . ARG A 1 104 ? 14.864 1.902 47.363 1.00 48.81 104 ARG A C 1
ATOM 802 O O . ARG A 1 104 ? 14.647 2.715 46.463 1.00 48.81 104 ARG A O 1
ATOM 809 N N . LEU A 1 105 ? 14.616 0.600 47.223 1.00 48.25 105 LEU A N 1
ATOM 810 C CA . LEU A 1 105 ? 13.813 0.023 46.146 1.00 48.25 105 LEU A CA 1
ATOM 811 C C . LEU A 1 105 ? 12.371 0.532 46.297 1.00 48.25 105 LEU A C 1
ATOM 813 O O . LEU A 1 105 ? 11.668 0.144 47.222 1.00 48.25 105 LEU A O 1
ATOM 817 N N . GLY A 1 106 ? 11.959 1.451 45.418 1.00 54.06 106 GLY A N 1
ATOM 818 C CA . GLY A 1 106 ? 10.612 2.041 45.433 1.00 54.06 106 GLY A CA 1
ATOM 819 C C . GLY A 1 106 ? 10.545 3.572 45.418 1.00 54.06 106 GLY A C 1
ATOM 820 O O . GLY A 1 106 ? 9.448 4.123 45.328 1.00 54.06 106 GLY A O 1
ATOM 821 N N . ARG A 1 107 ? 11.673 4.306 45.446 1.00 55.44 107 ARG A N 1
ATOM 822 C CA . ARG A 1 107 ? 11.635 5.748 45.125 1.00 55.44 107 ARG A CA 1
ATOM 823 C C . ARG A 1 107 ? 11.378 5.950 43.632 1.00 55.44 107 ARG A C 1
ATOM 825 O O . ARG A 1 107 ? 12.310 6.030 42.840 1.00 55.44 107 ARG A O 1
ATOM 832 N N . LEU A 1 108 ? 10.101 6.101 43.283 1.00 60.44 108 LEU A N 1
ATOM 833 C CA . LEU A 1 108 ? 9.677 6.699 42.019 1.00 60.44 108 LEU A CA 1
ATOM 834 C C . LEU A 1 108 ? 10.430 8.021 41.803 1.00 60.44 108 LEU A C 1
ATOM 836 O O . LEU A 1 108 ? 10.521 8.837 42.727 1.00 60.44 108 LEU A O 1
ATOM 840 N N . LEU A 1 109 ? 10.918 8.246 40.582 1.00 72.88 109 LEU A N 1
ATOM 841 C CA . LEU A 1 109 ? 11.644 9.461 40.200 1.00 72.88 109 LEU A CA 1
ATOM 842 C C . LEU A 1 109 ? 10.854 10.743 40.562 1.00 72.88 109 LEU A C 1
ATOM 844 O O . LEU A 1 109 ? 9.622 10.698 40.688 1.00 72.88 109 LEU A O 1
ATOM 848 N N . PRO A 1 110 ? 11.511 11.905 40.750 1.00 77.62 110 PRO A N 1
ATOM 849 C CA . PRO A 1 110 ? 10.823 13.197 40.822 1.00 77.62 110 PRO A CA 1
ATOM 850 C C . PRO A 1 110 ? 9.837 13.369 39.656 1.00 77.62 110 PRO A C 1
ATOM 852 O O . PRO A 1 110 ? 10.108 12.879 38.566 1.00 77.62 110 PRO A O 1
ATOM 855 N N . LYS A 1 111 ? 8.701 14.060 39.854 1.00 71.25 111 LYS A N 1
ATOM 856 C CA . LYS A 1 111 ? 7.625 14.139 38.837 1.00 71.25 111 LYS A CA 1
ATOM 857 C C . LYS A 1 111 ? 8.109 14.577 37.441 1.00 71.25 111 LYS A C 1
ATOM 859 O O . LYS A 1 111 ? 7.578 14.080 36.463 1.00 71.25 111 LYS A O 1
ATOM 864 N N . HIS A 1 112 ? 9.115 15.449 37.358 1.00 72.69 112 HIS A N 1
ATOM 865 C CA . HIS A 1 112 ? 9.703 15.938 36.100 1.00 72.69 112 HIS A CA 1
ATOM 866 C C . HIS A 1 112 ? 10.645 14.943 35.391 1.00 72.69 112 HIS A C 1
ATOM 868 O O . HIS A 1 112 ? 11.056 15.198 34.268 1.00 72.69 112 HIS A O 1
ATOM 874 N N . PHE A 1 113 ? 11.000 13.835 36.045 1.00 71.19 113 PHE A N 1
ATOM 875 C CA . PHE A 1 113 ? 11.766 12.714 35.484 1.00 71.19 113 PHE A CA 1
ATOM 876 C C . PHE A 1 113 ? 10.898 11.451 35.328 1.00 71.19 113 PHE A C 1
ATOM 878 O O . PHE A 1 113 ? 11.428 10.352 35.194 1.00 71.19 113 PHE A O 1
ATOM 885 N N . ARG A 1 114 ? 9.567 11.571 35.420 1.00 76.31 114 ARG A N 1
ATOM 886 C CA . ARG A 1 114 ? 8.647 10.481 35.078 1.00 76.31 114 ARG A CA 1
ATOM 887 C C . ARG A 1 114 ? 8.115 10.741 33.684 1.00 76.31 114 ARG A C 1
ATOM 889 O O . ARG A 1 114 ? 7.429 11.741 33.486 1.00 76.31 114 ARG A O 1
ATOM 896 N N . ASP A 1 115 ? 8.387 9.825 32.770 1.00 70.88 115 ASP A N 1
ATOM 897 C CA . ASP A 1 115 ? 7.776 9.860 31.450 1.00 70.88 115 ASP A CA 1
ATOM 898 C C . ASP A 1 115 ? 6.258 9.700 31.602 1.00 70.88 115 ASP A C 1
ATOM 900 O O . ASP A 1 115 ? 5.768 8.756 32.230 1.00 70.88 115 ASP A O 1
ATOM 904 N N . GLN A 1 116 ? 5.504 10.655 31.060 1.00 67.81 116 GLN A N 1
ATOM 905 C CA . GLN A 1 116 ? 4.065 10.509 30.884 1.00 67.81 116 GLN A CA 1
ATOM 906 C C . GLN A 1 116 ? 3.852 9.771 29.568 1.00 67.81 116 GLN A C 1
ATOM 908 O O . GLN A 1 116 ? 3.934 10.367 28.497 1.00 67.81 116 GLN A O 1
ATOM 913 N N . LEU A 1 117 ? 3.640 8.460 29.660 1.00 64.50 117 LEU A N 1
ATOM 914 C CA . LEU A 1 117 ? 3.333 7.633 28.497 1.00 64.50 117 LEU A CA 1
ATOM 915 C C . LEU A 1 117 ? 2.006 8.084 27.863 1.00 64.50 117 LEU A C 1
ATOM 917 O O . LEU A 1 117 ? 1.106 8.492 28.607 1.00 64.50 117 LEU A O 1
ATOM 921 N N . PRO A 1 118 ? 1.858 7.989 26.526 1.00 61.66 118 PRO A N 1
ATOM 922 C CA . PRO A 1 118 ? 0.569 8.144 25.867 1.00 61.66 118 PRO A CA 1
ATOM 923 C C . PRO A 1 118 ? -0.486 7.272 26.552 1.00 61.66 118 PRO A C 1
ATOM 925 O O . PRO A 1 118 ? -0.251 6.096 26.823 1.00 61.66 118 PRO A O 1
ATOM 928 N N . ALA A 1 119 ? -1.633 7.869 26.858 1.00 59.66 119 ALA A N 1
ATOM 929 C CA . ALA A 1 119 ? -2.791 7.156 27.368 1.00 59.66 119 ALA A CA 1
ATOM 930 C C . ALA A 1 119 ? -3.769 6.983 26.200 1.00 59.66 119 ALA A C 1
ATOM 932 O O . ALA A 1 119 ? -4.033 7.989 25.524 1.00 59.66 119 ALA A O 1
ATOM 933 N N . PRO A 1 120 ? -4.311 5.772 25.967 1.00 59.88 120 PRO A N 1
ATOM 934 C CA . PRO A 1 120 ? -5.322 5.568 24.937 1.00 59.88 120 PRO A CA 1
ATOM 935 C C . PRO A 1 120 ? -6.538 6.471 25.188 1.00 59.88 120 PRO A C 1
ATOM 937 O O . PRO A 1 120 ? -6.718 7.036 26.278 1.00 59.88 120 PRO A O 1
ATOM 940 N N . ALA A 1 121 ? -7.376 6.633 24.165 1.00 58.50 121 ALA A N 1
ATOM 941 C CA . ALA A 1 121 ? -8.683 7.238 24.366 1.00 58.50 121 ALA A CA 1
ATOM 942 C C . ALA A 1 121 ? -9.460 6.430 25.430 1.00 58.50 121 ALA A C 1
ATOM 944 O O . ALA A 1 121 ? -9.281 5.214 25.527 1.00 58.50 121 ALA A O 1
ATOM 945 N N . PRO A 1 122 ? -10.303 7.068 26.262 1.00 57.44 122 PRO A N 1
ATOM 946 C CA . PRO A 1 122 ? -11.151 6.331 27.188 1.00 57.44 122 PRO A CA 1
ATOM 947 C C . PRO A 1 122 ? -12.026 5.340 26.417 1.00 57.44 122 PRO A C 1
ATOM 949 O O . PRO A 1 122 ? -12.658 5.729 25.432 1.00 57.44 122 PRO A O 1
ATOM 952 N N . SER A 1 123 ? -12.058 4.094 26.896 1.00 56.28 123 SER A N 1
ATOM 953 C CA . SER A 1 123 ? -12.784 2.971 26.296 1.00 56.28 123 SER A CA 1
ATOM 954 C C . SER A 1 123 ? -14.207 3.351 25.891 1.00 56.28 123 SER A C 1
ATOM 956 O O . SER A 1 123 ? -14.903 4.055 26.637 1.00 56.28 123 SER A O 1
ATOM 958 N N . LEU A 1 124 ? -14.643 2.877 24.722 1.00 59.47 124 LEU A N 1
ATOM 959 C CA . LEU A 1 124 ? -15.933 3.259 24.147 1.00 59.47 124 LEU A CA 1
ATOM 960 C C . LEU A 1 124 ? -17.077 2.877 25.112 1.00 59.47 124 LEU A C 1
ATOM 962 O O . LEU A 1 124 ? -17.102 1.750 25.615 1.00 59.47 124 LEU A O 1
ATOM 966 N N . PRO A 1 125 ? -18.028 3.786 25.419 1.00 54.56 125 PRO A N 1
ATOM 967 C CA . PRO A 1 125 ? -19.118 3.474 26.335 1.00 54.56 125 PRO A CA 1
ATOM 968 C C . PRO A 1 125 ? -19.940 2.281 25.816 1.00 54.56 125 PRO A C 1
ATOM 970 O O . PRO A 1 125 ? -20.264 2.240 24.625 1.00 54.56 125 PRO A O 1
ATOM 973 N N . PRO A 1 126 ? -20.296 1.316 26.686 1.00 45.25 126 PRO A N 1
ATOM 974 C CA . PRO A 1 126 ? -20.921 0.069 26.265 1.00 45.25 126 PRO A CA 1
ATOM 975 C C . PRO A 1 126 ? -22.257 0.312 25.557 1.00 45.25 126 PRO A C 1
ATOM 977 O O . PRO A 1 126 ? -23.095 1.093 26.015 1.00 45.25 126 PRO A O 1
ATOM 980 N N . VAL A 1 127 ? -22.463 -0.400 24.447 1.00 46.03 127 VAL A N 1
ATOM 981 C CA . VAL A 1 127 ? -23.693 -0.332 23.651 1.00 46.03 127 VAL A CA 1
ATOM 982 C C . VAL A 1 127 ? -24.868 -0.838 24.488 1.00 46.03 127 VAL A C 1
ATOM 984 O O . VAL A 1 127 ? -24.981 -2.034 24.760 1.00 46.03 127 VAL A O 1
ATOM 987 N N . LEU A 1 128 ? -25.764 0.069 24.881 1.00 34.88 128 LEU A N 1
ATOM 988 C CA . LEU A 1 128 ? -27.033 -0.307 25.499 1.00 34.88 128 LEU A CA 1
ATOM 989 C C . LEU A 1 128 ? -27.902 -1.069 24.477 1.00 34.88 128 LEU A C 1
ATOM 991 O O . LEU A 1 128 ? -27.990 -0.635 23.322 1.00 34.88 128 LEU A O 1
ATOM 995 N N . PRO A 1 129 ? -28.557 -2.182 24.864 1.00 37.06 129 PRO A N 1
ATOM 996 C CA . PRO A 1 129 ? -29.479 -2.890 23.983 1.00 37.06 129 PRO A CA 1
ATOM 997 C C . PRO A 1 129 ? -30.590 -1.966 23.476 1.00 37.06 129 PRO A C 1
ATOM 999 O O . PRO A 1 129 ? -31.174 -1.205 24.245 1.00 37.06 129 PRO A O 1
ATOM 1002 N N . HIS A 1 130 ? -30.894 -2.047 22.180 1.00 40.06 130 HIS A N 1
ATOM 1003 C CA . HIS A 1 130 ? -32.011 -1.305 21.601 1.00 40.06 130 HIS A CA 1
ATOM 1004 C C . HIS A 1 130 ? -33.341 -1.811 22.170 1.00 40.06 130 HIS A C 1
ATOM 1006 O O . HIS A 1 130 ? -33.691 -2.979 22.000 1.00 40.06 130 HIS A O 1
ATOM 1012 N N . GLU A 1 131 ? -34.102 -0.905 22.777 1.00 32.00 131 GLU A N 1
ATOM 1013 C CA . GLU A 1 131 ? -35.527 -1.095 23.035 1.00 32.00 131 GLU A CA 1
ATOM 1014 C C . GLU A 1 131 ? -36.264 -1.203 21.678 1.00 32.00 131 GLU A C 1
ATOM 1016 O O . GLU A 1 131 ? -35.914 -0.473 20.738 1.00 32.00 131 GLU A O 1
ATOM 1021 N N . PRO A 1 132 ? -37.207 -2.150 21.502 1.00 32.47 132 PRO A N 1
ATOM 1022 C CA . PRO A 1 132 ? -37.858 -2.366 20.213 1.00 32.47 132 PRO A CA 1
ATOM 1023 C C . PRO A 1 132 ? -38.701 -1.146 19.806 1.00 32.47 132 PRO A C 1
ATOM 1025 O O . PRO A 1 132 ? -39.309 -0.511 20.667 1.00 32.47 132 PRO A O 1
ATOM 1028 N N . PRO A 1 133 ? -38.773 -0.807 18.504 1.00 40.16 133 PRO A N 1
ATOM 1029 C CA . PRO A 1 133 ? -39.550 0.339 18.050 1.00 40.16 133 PRO A CA 1
ATOM 1030 C C . PRO A 1 133 ? -41.047 0.120 18.299 1.00 40.16 133 PRO A C 1
ATOM 1032 O O . PRO A 1 133 ? -41.614 -0.888 17.874 1.00 40.16 133 PRO A O 1
ATOM 1035 N N . ASP A 1 134 ? -41.678 1.091 18.958 1.00 34.22 134 ASP A N 1
ATOM 1036 C CA . ASP A 1 134 ? -43.117 1.108 19.220 1.00 34.22 134 ASP A CA 1
ATOM 1037 C C . ASP A 1 134 ? -43.906 1.104 17.894 1.00 34.22 134 ASP A C 1
ATOM 1039 O O . ASP A 1 134 ? -43.712 1.953 17.017 1.00 34.22 134 ASP A O 1
ATOM 1043 N N . LEU A 1 135 ? -44.781 0.109 17.724 1.00 37.91 135 LEU A N 1
ATOM 1044 C CA . LEU A 1 135 ? -45.540 -0.145 16.497 1.00 37.91 135 LEU A CA 1
ATOM 1045 C C . LEU A 1 135 ? -46.783 0.757 16.407 1.00 37.91 135 LEU A C 1
ATOM 1047 O O . LEU A 1 135 ? -47.911 0.269 16.325 1.00 37.91 135 LEU A O 1
ATOM 1051 N N . SER A 1 136 ? -46.593 2.080 16.416 1.00 41.88 136 SER A N 1
ATOM 1052 C CA . SER A 1 136 ? -47.712 3.032 16.502 1.00 41.88 136 SER A CA 1
ATOM 1053 C C . SER A 1 136 ? -47.531 4.366 15.746 1.00 41.88 136 SER A C 1
ATOM 1055 O O . SER A 1 136 ? -47.959 5.419 16.212 1.00 41.88 136 SER A O 1
ATOM 1057 N N . ALA A 1 137 ? -47.001 4.342 14.512 1.00 35.47 137 ALA A N 1
ATOM 1058 C CA . ALA A 1 137 ? -47.131 5.480 13.583 1.00 35.47 137 ALA A CA 1
ATOM 1059 C C . ALA A 1 137 ? -47.183 5.067 12.097 1.00 35.47 137 ALA A C 1
ATOM 1061 O O . ALA A 1 137 ? -46.160 4.851 11.448 1.00 35.47 137 ALA A O 1
ATOM 1062 N N . THR A 1 138 ? -48.386 5.008 11.519 1.00 38.25 138 THR A N 1
ATOM 1063 C CA . THR A 1 138 ? -48.584 4.783 10.077 1.00 38.25 138 THR A CA 1
ATOM 1064 C C . THR A 1 138 ? -48.407 6.092 9.299 1.00 38.25 138 THR A C 1
ATOM 1066 O O . THR A 1 138 ? -49.276 6.953 9.361 1.00 38.25 138 THR A O 1
ATOM 1069 N N . ASN A 1 139 ? -47.315 6.247 8.543 1.00 35.75 139 ASN A N 1
ATOM 1070 C CA . ASN A 1 139 ? -47.177 7.280 7.504 1.00 35.75 139 ASN A CA 1
ATOM 1071 C C . ASN A 1 139 ? -46.143 6.851 6.440 1.00 35.75 139 ASN A C 1
ATOM 1073 O O . ASN A 1 139 ? -44.995 6.583 6.801 1.00 35.75 139 ASN A O 1
ATOM 1077 N N . PRO A 1 140 ? -46.491 6.809 5.138 1.00 40.53 140 PRO A N 1
ATOM 1078 C CA . PRO A 1 140 ? -45.550 6.489 4.067 1.00 40.53 140 PRO A CA 1
ATOM 1079 C C . PRO A 1 140 ? -44.753 7.738 3.661 1.00 40.53 140 PRO A C 1
ATOM 1081 O O . PRO A 1 140 ? -44.991 8.336 2.613 1.00 40.53 140 PRO A O 1
ATOM 1084 N N . SER A 1 141 ? -43.805 8.139 4.507 1.00 37.75 141 SER A N 1
ATOM 1085 C CA . SER A 1 141 ? -42.879 9.239 4.217 1.00 37.75 141 SER A CA 1
ATOM 1086 C C . SER A 1 141 ? -41.528 8.703 3.746 1.00 37.75 141 SER A C 1
ATOM 1088 O O . SER A 1 141 ? -40.971 7.787 4.345 1.00 37.75 141 SER A O 1
ATOM 1090 N N . THR A 1 142 ? -41.019 9.305 2.670 1.00 34.16 142 THR A N 1
ATOM 1091 C CA . THR A 1 142 ? -39.723 9.072 2.012 1.00 34.16 142 THR A CA 1
ATOM 1092 C C . THR A 1 142 ? -38.597 8.673 2.979 1.00 34.16 142 THR A C 1
ATOM 1094 O O . THR A 1 142 ? -38.442 9.346 4.001 1.00 34.16 142 THR A O 1
ATOM 1097 N N . PRO A 1 143 ? -37.759 7.661 2.663 1.00 35.84 143 PRO A N 1
ATOM 1098 C CA . PRO A 1 143 ? -36.630 7.289 3.509 1.00 35.84 143 PRO A CA 1
ATOM 1099 C C . PRO A 1 143 ? -35.599 8.422 3.539 1.00 35.84 143 PRO A C 1
ATOM 1101 O O . PRO A 1 143 ? -34.749 8.553 2.658 1.00 35.84 143 PRO A O 1
ATOM 1104 N N . LEU A 1 144 ? -35.681 9.255 4.574 1.00 41.81 144 LEU A N 1
ATOM 1105 C CA . LEU A 1 144 ? -34.622 10.183 4.931 1.00 41.81 144 LEU A CA 1
ATOM 1106 C C . LEU A 1 144 ? -33.411 9.351 5.359 1.00 41.81 144 LEU A C 1
ATOM 1108 O O . LEU A 1 144 ? -33.482 8.617 6.346 1.00 41.81 144 LEU A O 1
ATOM 1112 N N . LEU A 1 145 ? -32.308 9.475 4.616 1.00 46.12 145 LEU A N 1
ATOM 1113 C CA . LEU A 1 145 ? -30.998 8.993 5.051 1.00 46.12 145 LEU A CA 1
ATOM 1114 C C . LEU A 1 145 ? -30.745 9.478 6.492 1.00 46.12 145 LEU A C 1
ATOM 1116 O O . LEU A 1 145 ? -30.938 10.673 6.754 1.00 46.12 145 LEU A O 1
ATOM 1120 N N . PRO A 1 146 ? -30.335 8.597 7.426 1.00 51.19 146 PRO A N 1
ATOM 1121 C CA . PRO A 1 146 ? -29.976 9.024 8.768 1.00 51.19 146 PRO A CA 1
ATOM 1122 C C . PRO A 1 146 ? -28.888 10.094 8.677 1.00 51.19 146 PRO A C 1
ATOM 1124 O O . PRO A 1 146 ? -27.831 9.871 8.087 1.00 51.19 146 PRO A O 1
ATOM 1127 N N . LYS A 1 147 ? -29.142 11.277 9.246 1.00 54.91 147 LYS A N 1
ATOM 1128 C CA . LYS A 1 147 ? -28.069 12.248 9.471 1.00 54.91 147 LYS A CA 1
ATOM 1129 C C . LYS A 1 147 ? -27.143 11.640 10.515 1.00 54.91 147 LYS A C 1
ATOM 1131 O O . LYS A 1 147 ? -27.533 11.592 11.681 1.00 54.91 147 LYS A O 1
ATOM 1136 N N . ALA A 1 148 ? -25.966 11.199 10.073 1.00 61.19 148 ALA A N 1
ATOM 1137 C CA . ALA A 1 148 ? -24.965 10.560 10.915 1.00 61.19 148 ALA A CA 1
ATOM 1138 C C . ALA A 1 148 ? -24.776 11.345 12.218 1.00 61.19 148 ALA A C 1
ATOM 1140 O O . ALA A 1 148 ? -24.453 12.540 12.202 1.00 61.19 148 ALA A O 1
ATOM 1141 N N . ARG A 1 149 ? -25.022 10.684 13.350 1.00 73.81 149 ARG A N 1
ATOM 1142 C CA . ARG A 1 149 ? -24.817 11.298 14.663 1.00 73.81 149 ARG A CA 1
ATOM 1143 C C . ARG A 1 149 ? -23.331 11.576 14.886 1.00 73.81 149 ARG A C 1
ATOM 1145 O O . ARG A 1 149 ? -22.462 10.834 14.439 1.00 73.81 149 ARG A O 1
ATOM 1152 N N . VAL A 1 150 ? -23.045 12.665 15.594 1.00 83.38 150 VAL A N 1
ATOM 1153 C CA . VAL A 1 150 ? -21.688 12.985 16.049 1.00 83.38 150 VAL A CA 1
ATOM 1154 C C . VAL A 1 150 ? -21.545 12.462 17.470 1.00 83.38 150 VAL A C 1
ATOM 1156 O O . VAL A 1 150 ? -22.307 12.867 18.349 1.00 83.38 150 VAL A O 1
ATOM 1159 N N . ILE A 1 151 ? -20.586 11.565 17.692 1.00 84.31 151 ILE A N 1
ATOM 1160 C CA . ILE A 1 151 ? -20.302 10.977 19.004 1.00 84.31 151 ILE A CA 1
ATOM 1161 C C . ILE A 1 151 ? -18.829 11.223 19.330 1.00 84.31 151 ILE A C 1
ATOM 1163 O O . ILE A 1 151 ? -17.957 10.844 18.554 1.00 84.31 151 ILE A O 1
ATOM 1167 N N . SER A 1 152 ? -18.547 11.841 20.475 1.00 85.50 152 SER A N 1
ATOM 1168 C CA . SER A 1 152 ? -17.179 12.131 20.923 1.00 85.50 152 SER A CA 1
ATOM 1169 C C . SER A 1 152 ? -16.829 11.337 22.177 1.00 85.50 152 SER A C 1
ATOM 1171 O O . SER A 1 152 ? -17.659 11.205 23.079 1.00 85.50 152 SER A O 1
ATOM 1173 N N . THR A 1 153 ? -15.591 10.850 22.268 1.00 84.06 153 THR A N 1
ATOM 1174 C CA . THR A 1 153 ? -15.060 10.255 23.501 1.00 84.06 153 THR A CA 1
ATOM 1175 C C . THR A 1 153 ? -14.862 11.325 24.582 1.00 84.06 153 THR A C 1
ATOM 1177 O O . THR A 1 153 ? -14.742 12.517 24.277 1.00 84.06 153 THR A O 1
ATOM 1180 N N . PRO A 1 154 ? -14.748 10.936 25.863 1.00 83.50 154 PRO A N 1
ATOM 1181 C CA . PRO A 1 154 ? -14.171 11.816 26.866 1.00 83.50 154 PRO A CA 1
ATOM 1182 C C . PRO A 1 154 ? -12.705 12.143 26.524 1.00 83.50 154 PRO A C 1
ATOM 1184 O O . PRO A 1 154 ? -12.032 11.421 25.785 1.00 83.50 154 PRO A O 1
ATOM 1187 N N . ARG A 1 155 ? -12.215 13.248 27.087 1.00 85.88 155 ARG A N 1
ATOM 1188 C CA . ARG A 1 155 ? -10.847 13.752 26.919 1.00 85.88 155 ARG A CA 1
ATOM 1189 C C . ARG A 1 155 ? -9.841 12.883 27.689 1.00 85.88 155 ARG A C 1
ATOM 1191 O O . ARG A 1 155 ? -10.034 12.665 28.885 1.00 85.88 155 ARG A O 1
ATOM 1198 N N . ASN A 1 156 ? -8.753 12.442 27.052 1.00 82.06 156 ASN A N 1
ATOM 1199 C CA . ASN A 1 156 ? -7.647 11.768 27.751 1.00 82.06 156 ASN A CA 1
ATOM 1200 C C . ASN A 1 156 ? -6.757 12.765 28.536 1.00 82.06 156 ASN A C 1
ATOM 1202 O O . ASN A 1 156 ? -6.936 13.982 28.464 1.00 82.06 156 ASN A O 1
ATOM 1206 N N . ILE A 1 157 ? -5.750 12.273 29.269 1.00 82.25 157 ILE A N 1
ATOM 1207 C CA . ILE A 1 157 ? -4.878 13.122 30.111 1.00 82.25 157 ILE A CA 1
ATOM 1208 C C . ILE A 1 157 ? -4.053 14.175 29.339 1.00 82.25 157 ILE A C 1
ATOM 1210 O O . ILE A 1 157 ? -3.521 15.092 29.960 1.00 82.25 157 ILE A O 1
ATOM 1214 N N . PHE A 1 158 ? -3.954 14.061 28.010 1.00 84.94 158 PHE A N 1
ATOM 1215 C CA . PHE A 1 158 ? -3.218 14.978 27.132 1.00 84.94 158 PHE A CA 1
ATOM 1216 C C . PHE A 1 158 ? -4.117 16.000 26.423 1.00 84.94 158 PHE A C 1
ATOM 1218 O O . PHE A 1 158 ? -3.613 16.864 25.706 1.00 84.94 158 PHE A O 1
ATOM 1225 N N . GLY A 1 159 ? -5.438 15.928 26.615 1.00 86.88 159 GLY A N 1
ATOM 1226 C CA . GLY A 1 159 ? -6.394 16.779 25.907 1.00 86.88 159 GLY A CA 1
ATOM 1227 C C . GLY A 1 159 ? -6.985 16.157 24.641 1.00 86.88 159 GLY A C 1
ATOM 1228 O O . GLY A 1 159 ? -7.710 16.848 23.935 1.00 86.88 159 GLY A O 1
ATOM 1229 N N . VAL A 1 160 ? -6.689 14.894 24.331 1.00 87.38 160 VAL A N 1
ATOM 1230 C CA . VAL A 1 160 ? -7.100 14.261 23.069 1.00 87.38 160 VAL A CA 1
ATOM 1231 C C . VAL A 1 160 ? -8.514 13.682 23.168 1.00 87.38 160 VAL A C 1
ATOM 1233 O O . VAL A 1 160 ? -8.885 13.110 24.196 1.00 87.38 160 VAL A O 1
ATOM 1236 N N . ILE A 1 161 ? -9.297 13.858 22.103 1.00 87.94 161 ILE A N 1
ATOM 1237 C CA . ILE A 1 161 ? -10.684 13.413 21.927 1.00 87.94 161 ILE A CA 1
ATOM 1238 C C . ILE A 1 161 ? -10.800 12.742 20.552 1.00 87.94 161 ILE A C 1
ATOM 1240 O O . ILE A 1 161 ? -10.354 13.316 19.558 1.00 87.94 161 ILE A O 1
ATOM 1244 N N . CYS A 1 162 ? -11.445 11.578 20.479 1.00 87.56 162 CYS A N 1
ATOM 1245 C CA . CYS A 1 162 ? -11.843 10.954 19.216 1.00 87.56 162 CYS A CA 1
ATOM 1246 C C . CYS A 1 162 ? -13.307 11.300 18.922 1.00 87.56 162 CYS A C 1
ATOM 1248 O O . CYS A 1 162 ? -14.163 11.188 19.802 1.00 87.56 162 CYS A O 1
ATOM 1250 N N . LYS A 1 163 ? -13.605 11.728 17.694 1.00 88.19 163 LYS A N 1
ATOM 1251 C CA . LYS A 1 163 ? -14.942 12.161 17.265 1.00 88.19 163 LYS A CA 1
ATOM 1252 C C . LYS A 1 163 ? -15.389 11.375 16.036 1.00 88.19 163 LYS A C 1
ATOM 1254 O O . LYS A 1 163 ? -14.798 11.479 14.964 1.00 88.19 163 LYS A O 1
ATOM 1259 N N . TYR A 1 164 ? -16.448 10.600 16.210 1.00 86.19 164 TYR A N 1
ATOM 1260 C CA . TYR A 1 164 ? -17.018 9.692 15.226 1.00 86.19 164 TYR A CA 1
ATOM 1261 C C . TYR A 1 164 ? -18.264 10.303 14.568 1.00 86.19 164 TYR A C 1
ATOM 1263 O O . TYR A 1 164 ? -19.027 11.025 15.215 1.00 86.19 164 TYR A O 1
ATOM 1271 N N . PHE A 1 165 ? -18.486 9.972 13.294 1.00 81.94 165 PHE A N 1
ATOM 1272 C CA . PHE A 1 165 ? -19.647 10.391 12.497 1.00 81.94 165 PHE A CA 1
ATOM 1273 C C . PHE A 1 165 ? -20.475 9.157 12.120 1.00 81.94 165 PHE A C 1
ATOM 1275 O O . PHE A 1 165 ? -20.456 8.690 10.982 1.00 81.94 165 PHE A O 1
ATOM 1282 N N . THR A 1 166 ? -21.142 8.585 13.117 1.00 74.38 166 THR A N 1
ATOM 1283 C CA . THR A 1 166 ? -21.802 7.277 13.053 1.00 74.38 166 THR A CA 1
ATOM 1284 C C . THR A 1 166 ? -22.972 7.235 14.033 1.00 74.38 166 THR A C 1
ATOM 1286 O O . THR A 1 166 ? -22.957 7.890 15.077 1.00 74.38 166 THR A O 1
ATOM 1289 N N . ASP A 1 167 ? -23.998 6.446 13.723 1.00 70.81 167 ASP A N 1
ATOM 1290 C CA . ASP A 1 167 ? -25.166 6.290 14.598 1.00 70.81 167 ASP A CA 1
ATOM 1291 C C . ASP A 1 167 ? -24.910 5.336 15.777 1.00 70.81 167 ASP A C 1
ATOM 1293 O O . ASP A 1 167 ? -25.685 5.319 16.738 1.00 70.81 167 ASP A O 1
ATOM 1297 N N . ARG A 1 168 ? -23.831 4.546 15.714 1.00 69.19 168 ARG A N 1
ATOM 1298 C CA . ARG A 1 168 ? -23.389 3.604 16.750 1.00 69.19 168 ARG A CA 1
ATOM 1299 C C . ARG A 1 168 ? -21.869 3.609 16.804 1.00 69.19 168 ARG A C 1
ATOM 1301 O O . ARG A 1 168 ? -21.239 3.476 15.766 1.00 69.19 168 ARG A O 1
ATOM 1308 N N . LEU A 1 169 ? -21.291 3.732 17.997 1.00 69.75 169 LEU A N 1
ATOM 1309 C CA . LEU A 1 169 ? -19.840 3.632 18.152 1.00 69.75 169 LEU A CA 1
ATOM 1310 C C . LEU A 1 169 ? -19.316 2.274 17.651 1.00 69.75 169 LEU A C 1
ATOM 1312 O O . LEU A 1 169 ? -20.046 1.280 17.750 1.00 69.75 169 LEU A O 1
ATOM 1316 N N . PRO A 1 170 ? -18.059 2.215 17.170 1.00 73.56 170 PRO A N 1
ATOM 1317 C CA . PRO A 1 170 ? -17.424 0.957 16.804 1.00 73.56 170 PRO A CA 1
ATOM 1318 C C . PRO A 1 170 ? -17.503 -0.055 17.946 1.00 73.56 170 PRO A C 1
ATOM 1320 O O . PRO A 1 170 ? -17.352 0.287 19.115 1.00 73.56 170 PRO A O 1
ATOM 1323 N N . THR A 1 171 ? -17.690 -1.330 17.616 1.00 67.00 171 THR A N 1
ATOM 1324 C CA . THR A 1 171 ? -17.691 -2.410 18.617 1.00 67.00 171 THR A CA 1
ATOM 1325 C C . THR A 1 171 ? -16.298 -2.722 19.170 1.00 67.00 171 THR A C 1
ATOM 1327 O O . THR A 1 171 ? -16.173 -3.582 20.037 1.00 67.00 171 THR A O 1
ATOM 1330 N N . ARG A 1 172 ? -15.255 -2.099 18.610 1.00 71.62 172 ARG A N 1
ATOM 1331 C CA . ARG A 1 172 ? -13.842 -2.341 18.899 1.00 71.62 172 ARG A CA 1
ATOM 1332 C C . ARG A 1 172 ? -13.010 -1.176 18.365 1.00 71.62 172 ARG A C 1
ATOM 1334 O O . ARG A 1 172 ? -13.212 -0.779 17.216 1.00 71.62 172 ARG A O 1
ATOM 1341 N N . ASP A 1 173 ? -12.056 -0.703 19.152 1.00 75.25 173 ASP A N 1
ATOM 1342 C CA . ASP A 1 173 ? -10.975 0.170 18.693 1.00 75.25 173 ASP A CA 1
ATOM 1343 C C . ASP A 1 173 ? -9.655 -0.637 18.721 1.00 75.25 173 ASP A C 1
ATOM 1345 O O . ASP A 1 173 ? -9.285 -1.149 19.782 1.00 75.25 173 ASP A O 1
ATOM 1349 N N . PRO A 1 174 ? -8.964 -0.832 17.577 1.00 77.62 174 PRO A N 1
ATOM 1350 C CA . PRO A 1 174 ? -7.660 -1.496 17.520 1.00 77.62 174 PRO A CA 1
ATOM 1351 C C . PRO A 1 174 ? -6.605 -0.924 18.476 1.00 77.62 174 PRO A C 1
ATOM 1353 O O . PRO A 1 174 ? -5.754 -1.676 18.946 1.00 77.62 174 PRO A O 1
ATOM 1356 N N . GLU A 1 175 ? -6.662 0.373 18.792 1.00 71.31 175 GLU A N 1
ATOM 1357 C CA . GLU A 1 175 ? -5.673 1.048 19.643 1.00 71.31 175 GLU A CA 1
ATOM 1358 C C . GLU A 1 175 ? -5.988 0.930 21.149 1.00 71.31 175 GLU A C 1
ATOM 1360 O O . GLU A 1 175 ? -5.118 1.192 21.982 1.00 71.31 175 GLU A O 1
ATOM 1365 N N . GLU A 1 176 ? -7.197 0.490 21.526 1.00 67.69 176 GLU A N 1
ATOM 1366 C CA . GLU A 1 176 ? -7.713 0.516 22.909 1.00 67.69 176 GLU A CA 1
ATOM 1367 C C . GLU A 1 176 ? -6.851 -0.269 23.909 1.00 67.69 176 GLU A C 1
ATOM 1369 O O . GLU A 1 176 ? -6.713 0.128 25.067 1.00 67.69 176 GLU A O 1
ATOM 1374 N N . ASN A 1 177 ? -6.255 -1.374 23.454 1.00 58.44 177 ASN A N 1
ATOM 1375 C CA . ASN A 1 177 ? -5.457 -2.283 24.279 1.00 58.44 177 ASN A CA 1
ATOM 1376 C C . ASN A 1 177 ? -3.974 -2.327 23.872 1.00 58.44 177 ASN A C 1
ATOM 1378 O O . ASN A 1 177 ? -3.250 -3.194 24.359 1.00 58.44 177 ASN A O 1
ATOM 1382 N N . MET A 1 178 ? -3.517 -1.418 23.000 1.00 64.75 178 MET A N 1
ATOM 1383 C CA . MET A 1 178 ? -2.156 -1.466 22.463 1.00 64.75 178 MET A CA 1
ATOM 1384 C C . MET A 1 178 ? -1.120 -1.299 23.582 1.00 64.75 178 MET A C 1
ATOM 1386 O O . MET A 1 178 ? -1.083 -0.283 24.285 1.00 64.75 178 MET A O 1
ATOM 1390 N N . THR A 1 179 ? -0.271 -2.307 23.778 1.00 63.31 179 THR A N 1
ATOM 1391 C CA . THR A 1 179 ? 0.659 -2.315 24.909 1.00 63.31 179 THR A CA 1
ATOM 1392 C C . THR A 1 179 ? 1.914 -1.489 24.628 1.00 63.31 179 THR A C 1
ATOM 1394 O O . THR A 1 179 ? 2.346 -1.291 23.491 1.00 63.31 179 THR A O 1
ATOM 1397 N N . LEU A 1 180 ? 2.589 -1.050 25.698 1.00 62.62 180 LEU A N 1
ATOM 1398 C CA . LEU A 1 180 ? 3.895 -0.393 25.579 1.00 62.62 180 LEU A CA 1
ATOM 1399 C C . LEU A 1 180 ? 4.939 -1.294 24.885 1.00 62.62 180 LEU A C 1
ATOM 1401 O O . LEU A 1 180 ? 5.874 -0.781 24.275 1.00 62.62 180 LEU A O 1
ATOM 1405 N N . ALA A 1 181 ? 4.801 -2.622 24.981 1.00 62.03 181 ALA A N 1
ATOM 1406 C CA . ALA A 1 181 ? 5.711 -3.567 24.340 1.00 62.03 181 ALA A CA 1
ATOM 1407 C C . ALA A 1 181 ? 5.537 -3.580 22.811 1.00 62.03 181 ALA A C 1
ATOM 1409 O O . ALA A 1 181 ? 6.541 -3.508 22.095 1.00 62.03 181 ALA A O 1
ATOM 1410 N N . GLU A 1 182 ? 4.285 -3.583 22.337 1.00 62.41 182 GLU A N 1
ATOM 1411 C CA . GLU A 1 182 ? 3.922 -3.431 20.920 1.00 62.41 182 GLU A CA 1
ATOM 1412 C C . GLU A 1 182 ? 4.408 -2.082 20.368 1.00 62.41 182 GLU A C 1
ATOM 1414 O O . GLU A 1 182 ? 5.196 -2.049 19.419 1.00 62.41 182 GLU A O 1
ATOM 1419 N N . LEU A 1 183 ? 4.041 -0.973 21.027 1.00 62.28 183 LEU A N 1
ATOM 1420 C CA . LEU A 1 183 ? 4.438 0.389 20.635 1.00 62.28 183 LEU A CA 1
ATOM 1421 C C . LEU A 1 183 ? 5.959 0.584 20.565 1.00 62.28 183 LEU A C 1
ATOM 1423 O O . LEU A 1 183 ? 6.460 1.315 19.712 1.00 62.28 183 LEU A O 1
ATOM 1427 N N . ALA A 1 184 ? 6.719 -0.059 21.453 1.00 58.44 184 ALA A N 1
ATOM 1428 C CA . ALA A 1 184 ? 8.172 0.077 21.491 1.00 58.44 184 ALA A CA 1
ATOM 1429 C C . ALA A 1 184 ? 8.904 -0.665 20.353 1.00 58.44 184 ALA A C 1
ATOM 1431 O O . ALA A 1 184 ? 10.138 -0.646 20.332 1.00 58.44 184 ALA A O 1
ATOM 1432 N N . GLN A 1 185 ? 8.187 -1.399 19.484 1.00 45.34 185 GLN A N 1
ATOM 1433 C CA . GLN A 1 185 ? 8.746 -2.464 18.632 1.00 45.34 185 GLN A CA 1
ATOM 1434 C C . GLN A 1 185 ? 9.710 -3.370 19.414 1.00 45.34 185 GLN A C 1
ATOM 1436 O O . GLN A 1 185 ? 10.702 -3.910 18.910 1.00 45.34 185 GLN A O 1
ATOM 1441 N N . SER A 1 186 ? 9.406 -3.556 20.698 1.00 37.50 186 SER A N 1
ATOM 1442 C CA . SER A 1 186 ? 10.049 -4.571 21.490 1.00 37.50 186 SER A CA 1
ATOM 1443 C C . SER A 1 186 ? 9.334 -5.864 21.161 1.00 37.50 186 SER A C 1
ATOM 1445 O O . SER A 1 186 ? 8.414 -6.244 21.871 1.00 37.50 186 SER A O 1
ATOM 1447 N N . SER A 1 187 ? 9.831 -6.562 20.137 1.00 35.88 187 SER A N 1
ATOM 1448 C CA . SER A 1 187 ? 9.613 -7.998 19.942 1.00 35.88 187 SER A CA 1
ATOM 1449 C C . SER A 1 187 ? 9.949 -8.754 21.228 1.00 35.88 187 SER A C 1
ATOM 1451 O O . SER A 1 187 ? 11.084 -9.196 21.431 1.00 35.88 187 SER A O 1
ATOM 1453 N N . VAL A 1 188 ? 9.020 -8.814 22.180 1.00 35.34 188 VAL A N 1
ATOM 1454 C CA . VAL A 1 188 ? 9.114 -9.790 23.252 1.00 35.34 188 VAL A CA 1
ATOM 1455 C C . VAL A 1 188 ? 9.158 -11.090 22.478 1.00 35.34 188 VAL A C 1
ATOM 1457 O O . VAL A 1 188 ? 8.222 -11.406 21.750 1.00 35.34 188 VAL A O 1
ATOM 1460 N N . ALA A 1 189 ? 10.313 -11.748 22.501 1.00 35.62 189 ALA A N 1
ATOM 1461 C CA . ALA A 1 189 ? 10.366 -13.113 22.048 1.00 35.62 189 ALA A CA 1
ATOM 1462 C C . ALA A 1 189 ? 9.565 -13.855 23.111 1.00 35.62 189 ALA A C 1
ATOM 1464 O O . ALA A 1 189 ? 10.114 -14.238 24.142 1.00 35.62 189 ALA A O 1
ATOM 1465 N N . GLU A 1 190 ? 8.253 -13.958 22.891 1.00 33.38 190 GLU A N 1
ATOM 1466 C CA . GLU A 1 190 ? 7.555 -15.154 23.316 1.00 33.38 190 GLU A CA 1
ATOM 1467 C C . GLU A 1 190 ? 8.408 -16.298 22.786 1.00 33.38 190 GLU A C 1
ATOM 1469 O O . GLU A 1 190 ? 8.775 -16.299 21.604 1.00 33.38 190 GLU A O 1
ATOM 1474 N N . ASP A 1 191 ? 8.863 -17.163 23.693 1.00 33.88 191 ASP A N 1
ATOM 1475 C CA . ASP A 1 191 ? 9.723 -18.276 23.329 1.00 33.88 191 ASP A CA 1
ATOM 1476 C C . ASP A 1 191 ? 9.014 -19.034 22.212 1.00 33.88 191 ASP A C 1
ATOM 1478 O O . ASP A 1 191 ? 7.962 -19.631 22.451 1.00 33.88 191 ASP A O 1
ATOM 1482 N N . SER A 1 192 ? 9.559 -18.961 20.989 1.00 31.81 192 SER A N 1
ATOM 1483 C CA . SER A 1 192 ? 8.975 -19.652 19.845 1.00 31.81 192 SER A CA 1
ATOM 1484 C C . SER A 1 192 ? 8.773 -21.098 20.276 1.00 31.81 192 SER A C 1
ATOM 1486 O O . SER A 1 192 ? 9.770 -21.723 20.667 1.00 31.81 192 SER A O 1
ATOM 1488 N N . PRO A 1 193 ? 7.530 -21.623 20.272 1.00 33.22 193 PRO A N 1
ATOM 1489 C CA . PRO A 1 193 ? 7.282 -22.983 20.713 1.00 33.22 193 PRO A CA 1
ATOM 1490 C C . PRO A 1 193 ? 8.195 -23.858 19.877 1.00 33.22 193 PRO A C 1
ATOM 1492 O O . PRO A 1 193 ? 8.129 -23.797 18.648 1.00 33.22 193 PRO A O 1
ATOM 1495 N N . ALA A 1 194 ? 9.124 -24.545 20.552 1.00 35.41 194 ALA A N 1
ATOM 1496 C CA . ALA A 1 194 ? 10.275 -25.154 19.906 1.00 35.41 194 ALA A CA 1
ATOM 1497 C C . ALA A 1 194 ? 9.778 -25.959 18.713 1.00 35.41 194 ALA A C 1
ATOM 1499 O O . ALA A 1 194 ? 9.053 -26.939 18.909 1.00 35.41 194 ALA A O 1
ATOM 1500 N N . ILE A 1 195 ? 10.106 -25.493 17.498 1.00 35.81 195 ILE A N 1
ATOM 1501 C CA . ILE A 1 195 ? 9.633 -26.125 16.271 1.00 35.81 195 ILE A CA 1
ATOM 1502 C C . ILE A 1 195 ? 10.024 -27.586 16.412 1.00 35.81 195 ILE A C 1
ATOM 1504 O O . ILE A 1 195 ? 11.210 -27.901 16.547 1.00 35.81 195 ILE A O 1
ATOM 1508 N N . LEU A 1 196 ? 9.016 -28.460 16.451 1.00 34.59 196 LEU A N 1
ATOM 1509 C CA . LEU A 1 196 ? 9.205 -29.901 16.457 1.00 34.59 196 LEU A CA 1
ATOM 1510 C C . LEU A 1 196 ? 9.726 -30.268 15.073 1.00 34.59 196 LEU A C 1
ATOM 1512 O O . LEU A 1 196 ? 8.983 -30.697 14.195 1.00 34.59 196 LEU A O 1
ATOM 1516 N N . LEU A 1 197 ? 11.022 -30.015 14.885 1.00 34.72 197 LEU A N 1
ATOM 1517 C CA . LEU A 1 197 ? 11.778 -30.311 13.689 1.00 34.72 197 LEU A CA 1
ATOM 1518 C C . LEU A 1 197 ? 11.759 -31.824 13.517 1.00 34.72 197 LEU A C 1
ATOM 1520 O O . LEU A 1 197 ? 12.597 -32.551 14.053 1.00 34.72 197 LEU A O 1
ATOM 1524 N N . THR A 1 198 ? 10.793 -32.290 12.731 1.00 33.56 198 THR A N 1
ATOM 1525 C CA . THR A 1 198 ? 10.892 -33.561 12.026 1.00 33.56 198 THR A CA 1
ATOM 1526 C C . THR A 1 198 ? 12.278 -33.618 11.381 1.00 33.56 198 THR A C 1
ATOM 1528 O O . THR A 1 198 ? 12.650 -32.656 10.701 1.00 33.56 198 THR A O 1
ATOM 1531 N N . PRO A 1 199 ? 13.073 -34.679 11.598 1.00 40.91 199 PRO A N 1
ATOM 1532 C CA . PRO A 1 199 ? 14.500 -34.657 11.301 1.00 40.91 199 PRO A CA 1
ATOM 1533 C C . PRO A 1 199 ? 14.776 -34.694 9.791 1.00 40.91 199 PRO A C 1
ATOM 1535 O O . PRO A 1 199 ? 15.030 -35.743 9.205 1.00 40.91 199 PRO A O 1
ATOM 1538 N N . ARG A 1 200 ? 14.780 -33.514 9.167 1.00 43.00 200 ARG A N 1
ATOM 1539 C CA . ARG A 1 200 ? 15.435 -33.230 7.888 1.00 43.00 200 ARG A CA 1
ATOM 1540 C C . ARG A 1 200 ? 16.503 -32.173 8.142 1.00 43.00 200 ARG A C 1
ATOM 1542 O O . ARG A 1 200 ? 16.243 -30.977 8.106 1.00 43.00 200 ARG A O 1
ATOM 1549 N N . THR A 1 201 ? 17.714 -32.633 8.448 1.00 54.44 201 THR A N 1
ATOM 1550 C CA . THR A 1 201 ? 18.893 -31.798 8.722 1.00 54.44 201 THR A CA 1
ATOM 1551 C C . THR A 1 201 ? 19.461 -31.202 7.433 1.00 54.44 201 THR A C 1
ATOM 1553 O O . THR A 1 201 ? 20.577 -31.524 7.030 1.00 54.44 201 THR A O 1
ATOM 1556 N N . SER A 1 202 ? 18.684 -30.345 6.773 1.00 64.94 202 SER A N 1
ATOM 1557 C CA . SER A 1 202 ? 19.137 -29.534 5.648 1.00 64.94 202 SER A CA 1
ATOM 1558 C C . SER A 1 202 ? 19.021 -28.063 6.028 1.00 64.94 202 SER A C 1
ATOM 1560 O O . SER A 1 202 ? 17.937 -27.492 6.001 1.00 64.94 202 SER A O 1
ATOM 1562 N N . PHE A 1 203 ? 20.150 -27.453 6.391 1.00 78.44 203 PHE A N 1
ATOM 1563 C CA . PHE A 1 203 ? 20.260 -25.998 6.552 1.00 78.44 203 PHE A CA 1
ATOM 1564 C C . PHE A 1 203 ? 20.478 -25.286 5.203 1.00 78.44 203 PHE A C 1
ATOM 1566 O O . PHE A 1 203 ? 20.769 -24.093 5.184 1.00 78.44 203 PHE A O 1
ATOM 1573 N N . HIS A 1 204 ? 20.366 -26.013 4.082 1.00 78.62 204 HIS A N 1
ATOM 1574 C CA . HIS A 1 204 ? 20.634 -25.517 2.734 1.00 78.62 204 HIS A CA 1
ATOM 1575 C C . HIS A 1 204 ? 19.875 -24.204 2.454 1.00 78.62 204 HIS A C 1
ATOM 1577 O O . HIS A 1 204 ? 18.679 -24.141 2.739 1.00 78.62 204 HIS A O 1
ATOM 1583 N N . PRO A 1 205 ? 20.521 -23.171 1.877 1.00 84.00 205 PRO A N 1
ATOM 1584 C CA . PRO A 1 205 ? 21.884 -23.162 1.322 1.00 84.00 205 PRO A CA 1
ATOM 1585 C C . PRO A 1 205 ? 23.034 -22.979 2.322 1.00 84.00 205 PRO A C 1
ATOM 1587 O O . PRO A 1 205 ? 24.198 -22.977 1.920 1.00 84.00 205 PRO A O 1
ATOM 1590 N N . TYR A 1 206 ? 22.758 -22.841 3.619 1.00 88.19 206 TYR A N 1
ATOM 1591 C CA . TYR A 1 206 ? 23.810 -22.735 4.625 1.00 88.19 206 TYR A CA 1
ATOM 1592 C C . TYR A 1 206 ? 24.480 -24.100 4.876 1.00 88.19 206 TYR A C 1
ATOM 1594 O O . TYR A 1 206 ? 23.796 -25.118 5.002 1.00 88.19 206 TYR A O 1
ATOM 1602 N N . PRO A 1 207 ? 25.822 -24.147 4.996 1.00 88.19 207 PRO A N 1
ATOM 1603 C CA . PRO A 1 207 ? 26.557 -25.402 5.164 1.00 88.19 207 PRO A CA 1
ATOM 1604 C C . PRO A 1 207 ? 26.387 -26.039 6.552 1.00 88.19 207 PRO A C 1
ATOM 1606 O O . PRO A 1 207 ? 26.694 -27.215 6.724 1.00 88.19 207 PRO A O 1
ATOM 1609 N N . ASN A 1 208 ? 25.949 -25.272 7.555 1.00 88.88 208 ASN A N 1
ATOM 1610 C CA . ASN A 1 208 ? 25.802 -25.714 8.940 1.00 88.88 208 ASN A CA 1
ATOM 1611 C C . ASN A 1 208 ? 24.864 -24.775 9.733 1.00 88.88 208 ASN A C 1
ATOM 1613 O O . ASN A 1 208 ? 24.485 -23.694 9.267 1.00 88.88 208 ASN A O 1
ATOM 1617 N N . LYS A 1 209 ? 24.518 -25.192 10.959 1.00 87.06 209 LYS A N 1
ATOM 1618 C CA . LYS A 1 209 ? 23.645 -24.461 11.893 1.00 87.06 209 LYS A CA 1
ATOM 1619 C C . LYS A 1 209 ? 24.226 -23.104 12.313 1.00 87.06 209 LYS A C 1
ATOM 1621 O O . LYS A 1 209 ? 23.476 -22.136 12.415 1.00 87.06 209 LYS A O 1
ATOM 1626 N N . SER A 1 210 ? 25.540 -23.020 12.532 1.00 90.81 210 SER A N 1
ATOM 1627 C CA . SER A 1 210 ? 26.242 -21.793 12.936 1.00 90.81 210 SER A CA 1
ATOM 1628 C C . SER A 1 210 ? 26.083 -20.692 11.878 1.00 90.81 210 SER A C 1
ATOM 1630 O O . SER A 1 210 ? 25.707 -19.561 12.193 1.00 90.81 210 SER A O 1
ATOM 1632 N N . SER A 1 211 ? 26.273 -21.045 10.605 1.00 90.25 211 SER A N 1
ATOM 1633 C CA . SER A 1 211 ? 26.122 -20.145 9.462 1.00 90.25 211 SER A CA 1
ATOM 1634 C C . SER A 1 211 ? 24.665 -19.755 9.213 1.00 90.25 211 SER A C 1
ATOM 1636 O O . SER A 1 211 ? 24.403 -18.587 8.934 1.00 90.25 211 SER A O 1
ATOM 1638 N N . PHE A 1 212 ? 23.718 -20.690 9.374 1.00 90.00 212 PHE A N 1
ATOM 1639 C CA . PHE A 1 212 ? 22.282 -20.395 9.301 1.00 90.00 212 PHE A CA 1
ATOM 1640 C C . PHE A 1 212 ? 21.858 -19.366 10.358 1.00 90.00 212 PHE A C 1
ATOM 1642 O O . PHE A 1 212 ? 21.308 -18.329 10.005 1.00 90.00 212 PHE A O 1
ATOM 1649 N N . LEU A 1 213 ? 22.173 -19.596 11.640 1.00 88.81 213 LEU A N 1
ATOM 1650 C CA . LEU A 1 213 ? 21.783 -18.694 12.735 1.00 88.81 213 LEU A CA 1
ATOM 1651 C C . LEU A 1 213 ? 22.359 -17.280 12.571 1.00 88.81 213 LEU A C 1
ATOM 1653 O O . LEU A 1 213 ? 21.703 -16.293 12.902 1.00 88.81 213 LEU A O 1
ATOM 1657 N N . LEU A 1 214 ? 23.588 -17.172 12.060 1.00 89.06 214 LEU A N 1
ATOM 1658 C CA . LEU A 1 214 ? 24.227 -15.882 11.810 1.00 89.06 214 LEU A CA 1
ATOM 1659 C C . LEU A 1 214 ? 23.646 -15.172 10.572 1.00 89.06 214 LEU A C 1
ATOM 1661 O O . LEU A 1 214 ? 23.521 -13.946 10.582 1.00 89.06 214 LEU A O 1
ATOM 1665 N N . GLY A 1 215 ? 23.266 -15.929 9.536 1.00 87.44 215 GLY A N 1
ATOM 1666 C CA . GLY A 1 215 ? 22.574 -15.423 8.349 1.00 87.44 215 GLY A CA 1
ATOM 1667 C C . GLY A 1 215 ? 21.150 -14.948 8.643 1.00 87.44 215 GLY A C 1
ATOM 1668 O O . GLY A 1 215 ? 20.785 -13.848 8.239 1.00 87.44 215 GLY A O 1
ATOM 1669 N N . ASP A 1 216 ? 20.383 -15.722 9.412 1.00 86.06 216 ASP A N 1
ATOM 1670 C CA . ASP A 1 216 ? 19.042 -15.363 9.887 1.00 86.06 216 ASP A CA 1
ATOM 1671 C C . ASP A 1 216 ? 19.066 -14.043 10.676 1.00 86.06 216 ASP A C 1
ATOM 1673 O O . ASP A 1 216 ? 18.357 -13.091 10.343 1.00 86.06 216 ASP A O 1
ATOM 1677 N N . TRP A 1 217 ? 19.980 -13.926 11.647 1.00 87.88 217 TRP A N 1
ATOM 1678 C CA . TRP A 1 217 ? 20.176 -12.688 12.404 1.00 87.88 217 TRP A CA 1
ATOM 1679 C C . TRP A 1 217 ? 20.549 -11.489 11.515 1.00 87.88 217 TRP A C 1
ATOM 1681 O O . TRP A 1 217 ? 20.138 -10.359 11.793 1.00 87.88 217 TRP A O 1
ATOM 1691 N N . PHE A 1 218 ? 21.334 -11.720 10.458 1.00 84.75 218 PHE A N 1
ATOM 1692 C CA . PHE A 1 218 ? 21.750 -10.679 9.522 1.00 84.75 218 PHE A CA 1
ATOM 1693 C C . PHE A 1 218 ? 20.582 -10.183 8.658 1.00 84.75 218 PHE A C 1
ATOM 1695 O O . PHE A 1 218 ? 20.392 -8.971 8.545 1.00 84.75 218 PHE A O 1
ATOM 1702 N N . TRP A 1 219 ? 19.781 -11.093 8.097 1.00 79.12 219 TRP A N 1
ATOM 1703 C CA . TRP A 1 219 ? 18.664 -10.757 7.208 1.00 79.12 219 TRP A CA 1
ATOM 1704 C C . TRP A 1 219 ? 17.434 -10.217 7.955 1.00 79.12 219 TRP A C 1
ATOM 1706 O O . TRP A 1 219 ? 16.830 -9.245 7.505 1.00 79.12 219 TRP A O 1
ATOM 1716 N N . ASN A 1 220 ? 17.116 -10.749 9.140 1.00 72.88 220 ASN A N 1
ATOM 1717 C CA . ASN A 1 220 ? 16.004 -10.263 9.972 1.00 72.88 220 ASN A CA 1
ATOM 1718 C C . ASN A 1 220 ? 16.347 -8.982 10.767 1.00 72.88 220 ASN A C 1
ATOM 1720 O O . ASN A 1 220 ? 15.487 -8.355 11.392 1.00 72.88 220 ASN A O 1
ATOM 1724 N N . GLY A 1 221 ? 17.612 -8.553 10.753 1.00 68.50 221 GLY A N 1
ATOM 1725 C CA . GLY A 1 221 ? 18.109 -7.380 11.468 1.00 68.50 221 GLY A CA 1
ATOM 1726 C C . GLY A 1 221 ? 17.839 -6.041 10.771 1.00 68.50 221 GLY A C 1
ATOM 1727 O O . GLY A 1 221 ? 18.797 -5.339 10.446 1.00 68.50 221 GLY A O 1
ATOM 1728 N N . LEU A 1 222 ? 16.570 -5.630 10.605 1.00 56.88 222 LEU A N 1
ATOM 1729 C CA . LEU A 1 222 ? 16.197 -4.391 9.883 1.00 56.88 222 LEU A CA 1
ATOM 1730 C C . LEU A 1 222 ? 16.947 -3.122 10.344 1.00 56.88 222 LEU A C 1
ATOM 1732 O O . LEU A 1 222 ? 17.146 -2.210 9.542 1.00 56.88 222 LEU A O 1
ATOM 1736 N N . GLN A 1 223 ? 17.349 -3.028 11.620 1.00 60.78 223 GLN A N 1
ATOM 1737 C CA . GLN A 1 223 ? 18.143 -1.917 12.166 1.00 60.78 223 GLN A CA 1
ATOM 1738 C C . GLN A 1 223 ? 19.131 -2.377 13.251 1.00 60.78 223 GLN A C 1
ATOM 1740 O O . GLN A 1 223 ? 18.842 -3.254 14.069 1.00 60.78 223 GLN A O 1
ATOM 1745 N N . LYS A 1 224 ? 20.290 -1.707 13.335 1.00 74.31 224 LYS A N 1
ATOM 1746 C CA . LYS A 1 224 ? 21.317 -1.972 14.361 1.00 74.31 224 LYS A CA 1
ATOM 1747 C C . LYS A 1 224 ? 20.884 -1.448 15.734 1.00 74.31 224 LYS A C 1
ATOM 1749 O O . LYS A 1 224 ? 21.125 -0.290 16.067 1.00 74.31 224 LYS A O 1
ATOM 1754 N N . SER A 1 225 ? 20.293 -2.314 16.555 1.00 79.00 225 SER A N 1
ATOM 1755 C CA . SER A 1 225 ? 19.853 -1.994 17.920 1.00 79.00 225 SER A CA 1
ATOM 1756 C C . SER A 1 225 ? 20.688 -2.702 18.997 1.00 79.00 225 SER A C 1
ATOM 1758 O O . SER A 1 225 ? 21.299 -3.744 18.755 1.00 79.00 225 SER A O 1
ATOM 1760 N N . LYS A 1 226 ? 20.680 -2.177 20.235 1.00 79.25 226 LYS A N 1
ATOM 1761 C CA . LYS A 1 226 ? 21.303 -2.855 21.396 1.00 79.25 226 LYS A CA 1
ATOM 1762 C C . LYS A 1 226 ? 20.707 -4.248 21.644 1.00 79.25 226 LYS A C 1
ATOM 1764 O O . LYS A 1 226 ? 21.408 -5.136 22.116 1.00 79.25 226 LYS A O 1
ATOM 1769 N N . LYS A 1 227 ? 19.426 -4.429 21.310 1.00 77.06 227 LYS A N 1
ATOM 1770 C CA . LYS A 1 227 ? 18.691 -5.690 21.431 1.00 77.06 227 LYS A CA 1
ATOM 1771 C C . LYS A 1 227 ? 19.122 -6.703 20.368 1.00 77.06 227 LYS A C 1
ATOM 1773 O O . LYS A 1 227 ? 19.439 -7.831 20.719 1.00 77.06 227 LYS A O 1
ATOM 1778 N N . SER A 1 228 ? 19.231 -6.278 19.106 1.00 80.56 228 SER A N 1
ATOM 1779 C CA . SER A 1 228 ? 19.816 -7.088 18.026 1.00 80.56 228 SER A CA 1
ATOM 1780 C C . SER A 1 228 ? 21.248 -7.514 18.376 1.00 80.56 228 SER A C 1
ATOM 1782 O O . SER A 1 228 ? 21.584 -8.687 18.234 1.00 80.56 228 SER A O 1
ATOM 1784 N N . PHE A 1 229 ? 22.060 -6.614 18.945 1.00 81.75 229 PHE A N 1
ATOM 1785 C CA . PHE A 1 229 ? 23.396 -6.958 19.437 1.00 81.75 229 PHE A CA 1
ATOM 1786 C C . PHE A 1 229 ? 23.368 -7.993 20.577 1.00 81.75 229 PHE A C 1
ATOM 1788 O O . PHE A 1 229 ? 24.156 -8.930 20.557 1.00 81.75 229 PHE A O 1
ATOM 1795 N N . ALA A 1 230 ? 22.446 -7.887 21.540 1.00 85.00 230 ALA A N 1
ATOM 1796 C CA . ALA A 1 230 ? 22.279 -8.909 22.579 1.00 85.00 230 ALA A CA 1
ATOM 1797 C C . ALA A 1 230 ? 21.832 -10.271 22.004 1.00 85.00 230 ALA A C 1
ATOM 1799 O O . ALA A 1 230 ? 22.305 -11.309 22.464 1.00 85.00 230 ALA A O 1
ATOM 1800 N N . GLY A 1 231 ? 20.986 -10.272 20.967 1.00 85.38 231 GLY A N 1
ATOM 1801 C CA . GLY A 1 231 ? 20.627 -11.471 20.202 1.00 85.38 231 GLY A CA 1
ATOM 1802 C C . GLY A 1 231 ? 21.835 -12.116 19.518 1.00 85.38 231 GLY A C 1
ATOM 1803 O O . GLY A 1 231 ? 22.030 -13.321 19.647 1.00 85.38 231 GLY A O 1
ATOM 1804 N N . LEU A 1 232 ? 22.706 -11.312 18.893 1.00 89.06 232 LEU A N 1
ATOM 1805 C CA . LEU A 1 232 ? 23.973 -11.793 18.333 1.00 89.06 232 LEU A CA 1
ATOM 1806 C C . LEU A 1 232 ? 24.860 -12.425 19.410 1.00 89.06 232 LEU A C 1
ATOM 1808 O O . LEU A 1 232 ? 25.390 -13.507 19.194 1.00 89.06 232 LEU A O 1
ATOM 1812 N N . ILE A 1 233 ? 24.997 -11.790 20.581 1.00 89.12 233 ILE A N 1
ATOM 1813 C CA . ILE A 1 233 ? 25.749 -12.386 21.695 1.00 89.12 233 ILE A CA 1
ATOM 1814 C C . ILE A 1 233 ? 25.138 -13.736 22.094 1.00 89.12 233 ILE A C 1
ATOM 1816 O O . ILE A 1 233 ? 25.892 -14.694 22.215 1.00 89.12 233 ILE A O 1
ATOM 1820 N N . LYS A 1 234 ? 23.804 -13.853 22.212 1.00 90.25 234 LYS A N 1
ATOM 1821 C CA . LYS A 1 234 ? 23.129 -15.130 22.523 1.00 90.25 234 LYS A CA 1
ATOM 1822 C C . LYS A 1 234 ? 23.489 -16.227 21.511 1.00 90.25 234 LYS A C 1
ATOM 1824 O O . LYS A 1 234 ? 23.781 -17.339 21.942 1.00 90.25 234 LYS A O 1
ATOM 1829 N N . ILE A 1 235 ? 23.522 -15.907 20.211 1.00 90.50 235 ILE A N 1
ATOM 1830 C CA . ILE A 1 235 ? 23.949 -16.826 19.138 1.00 90.50 235 ILE A CA 1
ATOM 1831 C C . ILE A 1 235 ? 25.418 -17.227 19.323 1.00 90.50 235 ILE A C 1
ATOM 1833 O O . ILE A 1 235 ? 25.712 -18.413 19.419 1.00 90.50 235 ILE A O 1
ATOM 1837 N N . LEU A 1 236 ? 26.327 -16.254 19.455 1.00 88.62 236 LEU A N 1
ATOM 1838 C CA . LEU A 1 236 ? 27.770 -16.494 19.608 1.00 88.62 236 LEU A CA 1
ATOM 1839 C C . LEU A 1 236 ? 28.140 -17.263 20.892 1.00 88.62 236 LEU A C 1
ATOM 1841 O O . LEU A 1 236 ? 29.217 -17.847 20.960 1.00 88.62 236 LEU A O 1
ATOM 1845 N N . THR A 1 237 ? 27.280 -17.245 21.916 1.00 88.44 237 THR A N 1
ATOM 1846 C CA . THR A 1 237 ? 27.454 -17.996 23.174 1.00 88.44 237 THR A CA 1
ATOM 1847 C C . THR A 1 237 ? 26.670 -19.311 23.230 1.00 88.44 237 THR A C 1
ATOM 1849 O O . THR A 1 237 ? 26.662 -19.964 24.273 1.00 88.44 237 THR A O 1
ATOM 1852 N N . HIS A 1 238 ? 25.955 -19.686 22.166 1.00 87.31 238 HIS A N 1
ATOM 1853 C CA . HIS A 1 238 ? 25.133 -20.894 22.164 1.00 87.31 238 HIS A CA 1
ATOM 1854 C C . HIS A 1 238 ? 26.017 -22.160 22.111 1.00 87.31 238 HIS A C 1
ATOM 1856 O O . HIS A 1 238 ? 26.954 -22.181 21.318 1.00 87.31 238 HIS A O 1
ATOM 1862 N N . PRO A 1 239 ? 25.730 -23.237 22.875 1.00 86.62 239 PRO A N 1
ATOM 1863 C CA . PRO A 1 239 ? 26.563 -24.449 22.880 1.00 86.62 239 PRO A CA 1
ATOM 1864 C C . PRO A 1 239 ? 26.759 -25.089 21.498 1.00 86.62 239 PRO A C 1
ATOM 1866 O O . PRO A 1 239 ? 27.844 -25.569 21.190 1.00 86.62 239 PRO A O 1
ATOM 1869 N N . ASP A 1 240 ? 25.721 -25.054 20.658 1.00 83.88 240 ASP A N 1
ATOM 1870 C CA . ASP A 1 240 ? 25.753 -25.590 19.287 1.00 83.88 240 ASP A CA 1
ATOM 1871 C C . ASP A 1 240 ? 26.349 -24.621 18.243 1.00 83.88 240 ASP A C 1
ATOM 1873 O O . ASP A 1 240 ? 26.261 -24.901 17.048 1.00 83.88 240 ASP A O 1
ATOM 1877 N N . PHE A 1 241 ? 26.851 -23.448 18.645 1.00 87.38 241 PHE A N 1
ATOM 1878 C CA . PHE A 1 241 ? 27.440 -22.476 17.723 1.00 87.38 241 PHE A CA 1
ATOM 1879 C C . PHE A 1 241 ? 28.963 -22.614 17.711 1.00 87.38 241 PHE A C 1
ATOM 1881 O O . PHE A 1 241 ? 29.620 -22.448 18.739 1.00 87.38 241 PHE A O 1
ATOM 1888 N N . ASN A 1 242 ? 29.531 -22.866 16.534 1.00 87.69 242 ASN A N 1
ATOM 1889 C CA . ASN A 1 242 ? 30.973 -22.954 16.340 1.00 87.69 242 ASN A CA 1
ATOM 1890 C C . ASN A 1 242 ? 31.493 -21.757 15.525 1.00 87.69 242 ASN A C 1
ATOM 1892 O O . ASN A 1 242 ? 30.902 -21.353 14.525 1.00 87.69 242 ASN A O 1
ATOM 1896 N N . LEU A 1 243 ? 32.627 -21.192 15.948 1.00 85.50 243 LEU A N 1
ATOM 1897 C CA . LEU A 1 243 ? 33.291 -20.090 15.247 1.00 85.50 243 LEU A CA 1
ATOM 1898 C C . LEU A 1 243 ? 34.107 -20.560 14.038 1.00 85.50 243 LEU A C 1
ATOM 1900 O O . LEU A 1 243 ? 34.317 -19.770 13.120 1.00 85.50 243 LEU A O 1
ATOM 1904 N N . ASP A 1 244 ? 34.564 -21.811 14.007 1.00 85.62 244 ASP A N 1
ATOM 1905 C CA . ASP A 1 244 ? 35.327 -22.329 12.864 1.00 85.62 244 ASP A CA 1
ATOM 1906 C C . ASP A 1 244 ? 34.410 -22.594 11.655 1.00 85.62 244 ASP A C 1
ATOM 1908 O O . ASP A 1 244 ? 34.760 -22.262 10.524 1.00 85.62 244 ASP A O 1
ATOM 1912 N N . ASP A 1 245 ? 33.173 -23.036 11.909 1.00 84.25 245 ASP A N 1
ATOM 1913 C CA . ASP A 1 245 ? 32.099 -23.238 10.921 1.00 84.25 245 ASP A CA 1
ATOM 1914 C C . ASP A 1 245 ? 31.822 -22.015 10.020 1.00 84.25 245 ASP A C 1
ATOM 1916 O O . ASP A 1 245 ? 31.389 -22.165 8.872 1.00 84.25 245 ASP A O 1
ATOM 1920 N N . ILE A 1 246 ? 32.023 -20.797 10.540 1.00 86.19 246 ILE A N 1
ATOM 1921 C CA . ILE A 1 246 ? 31.678 -19.546 9.847 1.00 86.19 246 ILE A CA 1
ATOM 1922 C C . ILE A 1 246 ? 32.852 -18.904 9.095 1.00 86.19 246 ILE A C 1
ATOM 1924 O O . ILE A 1 246 ? 32.608 -18.037 8.253 1.00 86.19 246 ILE A O 1
ATOM 1928 N N . GLN A 1 247 ? 34.103 -19.302 9.366 1.00 81.31 247 GLN A N 1
ATOM 1929 C CA . GLN A 1 247 ? 35.296 -18.655 8.792 1.00 81.31 247 GLN A CA 1
ATOM 1930 C C . GLN A 1 247 ? 35.390 -18.861 7.275 1.00 81.31 247 GLN A C 1
ATOM 1932 O O . GLN A 1 247 ? 35.567 -17.894 6.536 1.00 81.31 247 GLN A O 1
ATOM 1937 N N . ASP A 1 248 ? 35.178 -20.096 6.817 1.00 82.38 248 ASP A N 1
ATOM 1938 C CA . ASP A 1 248 ? 35.213 -20.473 5.396 1.00 82.38 248 ASP A CA 1
ATOM 1939 C C . ASP A 1 248 ? 33.823 -20.462 4.726 1.00 82.38 248 ASP A C 1
ATOM 1941 O O . ASP A 1 248 ? 33.661 -20.886 3.575 1.00 82.38 248 ASP A O 1
ATOM 1945 N N . THR A 1 249 ? 32.790 -19.971 5.422 1.00 86.25 249 THR A N 1
ATOM 1946 C CA . THR A 1 249 ? 31.436 -19.882 4.862 1.00 86.25 249 THR A CA 1
ATOM 1947 C C . THR A 1 249 ? 31.407 -18.891 3.693 1.00 86.25 249 THR A C 1
ATOM 1949 O O . THR A 1 249 ? 31.735 -17.711 3.822 1.00 86.25 249 THR A O 1
ATOM 1952 N N . LYS A 1 250 ? 30.973 -19.364 2.519 1.00 87.31 250 LYS A N 1
ATOM 1953 C CA . LYS A 1 250 ? 30.924 -18.582 1.274 1.00 87.31 250 LYS A CA 1
ATOM 1954 C C . LYS A 1 250 ? 29.666 -17.714 1.203 1.00 87.31 250 LYS A C 1
ATOM 1956 O O . LYS A 1 250 ? 28.831 -17.918 0.327 1.00 87.31 250 LYS A O 1
ATOM 1961 N N . TRP A 1 251 ? 29.550 -16.740 2.106 1.00 87.62 251 TRP A N 1
ATOM 1962 C CA . TRP A 1 251 ? 28.375 -15.869 2.274 1.00 87.62 251 TRP A CA 1
ATOM 1963 C C . TRP A 1 251 ? 27.792 -15.358 0.954 1.00 87.62 251 TRP A C 1
ATOM 1965 O O . TRP A 1 251 ? 26.643 -15.641 0.660 1.00 87.62 251 TRP A O 1
ATOM 1975 N N . SER A 1 252 ? 28.599 -14.761 0.072 1.00 84.31 252 SER A N 1
ATOM 1976 C CA . SER A 1 252 ? 28.106 -14.246 -1.217 1.00 84.31 252 SER A CA 1
ATOM 1977 C C . SER A 1 252 ? 27.554 -15.316 -2.172 1.00 84.31 252 SER A C 1
ATOM 1979 O O . SER A 1 252 ? 26.761 -14.989 -3.046 1.00 84.31 252 SER A O 1
ATOM 1981 N N . SER A 1 253 ? 27.960 -16.584 -2.030 1.00 83.19 253 SER A N 1
ATOM 1982 C CA . SER A 1 253 ? 27.378 -17.708 -2.779 1.00 83.19 253 SER A CA 1
ATOM 1983 C C . SER A 1 253 ? 26.059 -18.177 -2.166 1.00 83.19 253 SER A C 1
ATOM 1985 O O . SER A 1 253 ? 25.197 -18.654 -2.894 1.00 83.19 253 SER A O 1
ATOM 1987 N N . ILE A 1 254 ? 25.915 -18.051 -0.845 1.00 85.19 254 ILE A N 1
ATOM 1988 C CA . ILE A 1 254 ? 24.685 -18.352 -0.107 1.00 85.19 254 ILE A CA 1
ATOM 1989 C C . ILE A 1 254 ? 23.656 -17.258 -0.392 1.00 85.19 254 ILE A C 1
ATOM 1991 O O . ILE A 1 254 ? 22.554 -17.576 -0.812 1.00 85.19 254 ILE A O 1
ATOM 1995 N N . ASP A 1 255 ? 24.037 -15.983 -0.287 1.00 82.56 255 ASP A N 1
ATOM 1996 C CA . ASP A 1 255 ? 23.191 -14.836 -0.632 1.00 82.56 255 ASP A CA 1
ATOM 1997 C C . ASP A 1 255 ? 22.746 -14.887 -2.103 1.00 82.56 255 ASP A C 1
ATOM 1999 O O . ASP A 1 255 ? 21.590 -14.614 -2.406 1.00 82.56 255 ASP A O 1
ATOM 2003 N N . ALA A 1 256 ? 23.629 -15.291 -3.028 1.00 79.56 256 ALA A N 1
ATOM 2004 C CA . ALA A 1 256 ? 23.262 -15.499 -4.430 1.00 79.56 256 ALA A CA 1
ATOM 2005 C C . ALA A 1 256 ? 22.293 -16.680 -4.628 1.00 79.56 256 ALA A C 1
ATOM 2007 O O . ALA A 1 256 ? 21.410 -16.598 -5.481 1.00 79.56 256 ALA A O 1
ATOM 2008 N N . ASN A 1 257 ? 22.427 -17.758 -3.846 1.00 80.25 257 ASN A N 1
ATOM 2009 C CA . ASN A 1 257 ? 21.497 -18.889 -3.884 1.00 80.25 257 ASN A CA 1
ATOM 2010 C C . ASN A 1 257 ? 20.126 -18.521 -3.286 1.00 80.25 257 ASN A C 1
ATOM 2012 O O . ASN A 1 257 ? 19.103 -18.811 -3.885 1.00 80.25 257 ASN A O 1
ATOM 2016 N N . LEU A 1 258 ? 20.100 -17.782 -2.174 1.00 77.81 258 LEU A N 1
ATOM 2017 C CA . LEU A 1 258 ? 18.875 -17.235 -1.577 1.00 77.81 258 LEU A CA 1
ATOM 2018 C C . LEU A 1 258 ? 18.191 -16.193 -2.479 1.00 77.81 258 LEU A C 1
ATOM 2020 O O . LEU A 1 258 ? 16.976 -16.031 -2.422 1.00 77.81 258 LEU A O 1
ATOM 2024 N N . ALA A 1 259 ? 18.959 -15.483 -3.310 1.00 66.06 259 ALA A N 1
ATOM 2025 C CA . ALA A 1 259 ? 18.437 -14.528 -4.285 1.00 66.06 259 ALA A CA 1
ATOM 2026 C C . ALA A 1 259 ? 17.983 -15.174 -5.609 1.00 66.06 259 ALA A C 1
ATOM 2028 O O . ALA A 1 259 ? 17.319 -14.505 -6.401 1.00 66.06 259 ALA A O 1
ATOM 2029 N N . THR A 1 260 ? 18.334 -16.437 -5.880 1.00 58.84 260 THR A N 1
ATOM 2030 C CA . THR A 1 260 ? 17.882 -17.153 -7.082 1.00 58.84 260 THR A CA 1
ATOM 2031 C C . THR A 1 260 ? 16.578 -17.889 -6.796 1.00 58.84 260 THR A C 1
ATOM 2033 O O . THR A 1 260 ? 16.538 -18.852 -6.044 1.00 58.84 260 THR A O 1
ATOM 2036 N N . THR A 1 261 ? 15.496 -17.452 -7.440 1.00 52.69 261 THR A N 1
ATOM 2037 C CA . THR A 1 261 ? 14.167 -18.097 -7.379 1.00 52.69 261 THR A CA 1
ATOM 2038 C C . THR A 1 261 ? 14.030 -19.268 -8.365 1.00 52.69 261 THR A C 1
ATOM 2040 O O . THR A 1 261 ? 12.924 -19.721 -8.643 1.00 52.69 261 THR A O 1
ATOM 2043 N N . GLU A 1 262 ? 15.135 -19.721 -8.960 1.00 45.88 262 GLU A N 1
ATOM 2044 C CA . GLU A 1 262 ? 15.158 -20.797 -9.950 1.00 45.88 262 GLU A CA 1
ATOM 2045 C C . GLU A 1 262 ? 15.705 -22.066 -9.299 1.00 45.88 262 GLU A C 1
ATOM 2047 O O . GLU A 1 262 ? 16.898 -22.177 -9.006 1.00 45.88 262 GLU A O 1
ATOM 2052 N N . MET A 1 263 ? 14.811 -23.029 -9.068 1.00 43.41 263 MET A N 1
ATOM 2053 C CA . MET A 1 263 ? 15.201 -24.391 -8.723 1.00 43.41 263 MET A CA 1
ATOM 2054 C C . MET A 1 263 ? 15.945 -25.013 -9.916 1.00 43.41 263 MET A C 1
ATOM 2056 O O . MET A 1 263 ? 15.519 -24.823 -11.056 1.00 43.41 263 MET A O 1
ATOM 2060 N N . PRO A 1 264 ? 17.044 -25.757 -9.699 1.00 40.91 264 PRO A N 1
ATOM 2061 C CA . PRO A 1 264 ? 17.706 -26.466 -10.785 1.00 40.91 264 PRO A CA 1
ATOM 2062 C C . PRO A 1 264 ? 16.781 -27.556 -11.344 1.00 40.91 264 PRO A C 1
ATOM 2064 O O . PRO A 1 264 ? 16.181 -28.299 -10.567 1.00 40.91 264 PRO A O 1
ATOM 2067 N N . ASP A 1 265 ? 16.728 -27.688 -12.675 1.00 39.53 265 ASP A N 1
ATOM 2068 C CA . ASP A 1 265 ? 15.971 -28.720 -13.402 1.00 39.53 265 ASP A CA 1
ATOM 2069 C C . ASP A 1 265 ? 16.487 -30.143 -13.083 1.00 39.53 265 ASP A C 1
ATOM 2071 O O . ASP A 1 265 ? 17.236 -30.762 -13.844 1.00 39.53 265 ASP A O 1
ATOM 2075 N N . GLY A 1 266 ? 16.110 -30.661 -11.914 1.00 38.19 266 GLY A N 1
ATOM 2076 C CA . GLY A 1 266 ? 16.444 -31.990 -11.416 1.00 38.19 266 GLY A CA 1
ATOM 2077 C C . GLY A 1 266 ? 15.240 -32.933 -11.511 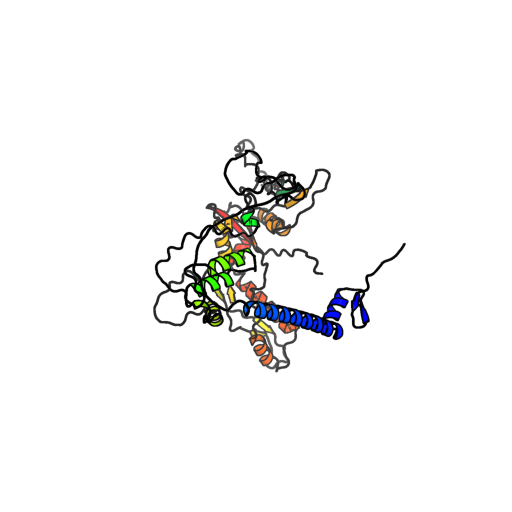1.00 38.19 266 GLY A C 1
ATOM 2078 O O . GLY A 1 266 ? 14.180 -32.614 -10.973 1.00 38.19 266 GLY A O 1
ATOM 2079 N N . PRO A 1 267 ? 15.358 -34.108 -12.155 1.00 42.06 267 PRO A N 1
ATOM 2080 C CA . PRO A 1 267 ? 14.239 -35.031 -12.272 1.00 42.06 267 PRO A CA 1
ATOM 2081 C C . PRO A 1 267 ? 14.003 -35.786 -10.957 1.00 42.06 267 PRO A C 1
ATOM 2083 O O . PRO A 1 267 ? 14.702 -36.753 -10.657 1.00 42.06 267 PRO A O 1
ATOM 2086 N N . GLY A 1 268 ? 12.959 -35.389 -10.228 1.00 45.84 268 GLY A N 1
ATOM 2087 C CA . GLY A 1 268 ? 12.320 -36.214 -9.203 1.00 45.84 268 GLY A CA 1
ATOM 2088 C C . GLY A 1 268 ? 12.855 -36.061 -7.780 1.00 45.84 268 GLY A C 1
ATOM 2089 O O . GLY A 1 268 ? 13.528 -36.950 -7.270 1.00 45.84 268 GLY A O 1
ATOM 2090 N N . GLU A 1 269 ? 12.413 -35.011 -7.095 1.00 33.03 269 GLU A N 1
ATOM 2091 C CA . GLU A 1 269 ? 11.875 -35.157 -5.738 1.00 33.03 269 GLU A CA 1
ATOM 2092 C C . GLU A 1 269 ? 10.828 -34.058 -5.525 1.00 33.03 269 GLU A C 1
ATOM 2094 O O . GLU A 1 269 ? 11.161 -32.874 -5.563 1.00 33.03 269 GLU A O 1
ATOM 2099 N N . ASP A 1 270 ? 9.562 -34.455 -5.347 1.00 38.94 270 ASP A N 1
ATOM 2100 C CA . ASP A 1 270 ? 8.430 -33.541 -5.176 1.00 38.94 270 ASP A CA 1
ATOM 2101 C C . ASP A 1 270 ? 8.525 -32.811 -3.825 1.00 38.94 270 ASP A C 1
ATOM 2103 O O . ASP A 1 270 ? 7.890 -33.177 -2.829 1.00 38.94 270 ASP A O 1
ATOM 2107 N N . TRP A 1 271 ? 9.316 -31.740 -3.789 1.00 39.72 271 TRP A N 1
ATOM 2108 C CA . TRP A 1 271 ? 9.083 -30.650 -2.854 1.00 39.72 271 TRP A CA 1
ATOM 2109 C C . TRP A 1 271 ? 7.779 -29.993 -3.277 1.00 39.72 271 TRP A C 1
ATOM 2111 O O . TRP A 1 271 ? 7.767 -29.135 -4.151 1.00 39.72 271 TRP A O 1
ATOM 2121 N N . VAL A 1 272 ? 6.682 -30.473 -2.689 1.00 32.75 272 VAL A N 1
ATOM 2122 C CA . VAL A 1 272 ? 5.345 -29.903 -2.857 1.00 32.75 272 VAL A CA 1
ATOM 2123 C C . VAL A 1 272 ? 5.454 -28.397 -2.668 1.00 32.75 272 VAL A C 1
ATOM 2125 O O . VAL A 1 272 ? 5.851 -27.955 -1.587 1.00 32.75 272 VAL A O 1
ATOM 2128 N N . ASP A 1 273 ? 5.111 -27.640 -3.710 1.00 41.91 273 ASP A N 1
ATOM 2129 C CA . ASP A 1 273 ? 5.034 -26.187 -3.659 1.00 41.91 273 ASP A CA 1
ATOM 2130 C C . ASP A 1 273 ? 4.090 -25.799 -2.515 1.00 41.91 273 ASP A C 1
ATOM 2132 O O . ASP A 1 273 ? 2.867 -25.924 -2.624 1.00 41.91 273 ASP A O 1
ATOM 2136 N N . VAL A 1 274 ? 4.652 -25.362 -1.385 1.00 39.56 274 VAL A N 1
ATOM 2137 C CA . VAL A 1 274 ? 3.876 -24.772 -0.289 1.00 39.56 274 VAL A CA 1
ATOM 2138 C C . VAL A 1 274 ? 3.549 -23.346 -0.711 1.00 39.56 274 VAL A C 1
ATOM 2140 O O . VAL A 1 274 ? 4.204 -22.406 -0.273 1.00 39.56 274 VAL A O 1
ATOM 2143 N N . ASP A 1 275 ? 2.584 -23.256 -1.630 1.00 45.56 275 ASP A N 1
ATOM 2144 C CA . ASP A 1 275 ? 1.963 -22.065 -2.206 1.00 45.56 275 ASP A CA 1
ATOM 2145 C C . ASP A 1 275 ? 2.906 -20.860 -2.359 1.00 45.56 275 ASP A C 1
ATOM 2147 O O . ASP A 1 275 ? 3.074 -20.068 -1.432 1.00 45.56 275 ASP A O 1
ATOM 2151 N N . ASP A 1 276 ? 3.437 -20.667 -3.573 1.00 55.59 276 ASP A N 1
ATOM 2152 C CA . ASP A 1 276 ? 4.113 -19.445 -4.043 1.00 55.59 276 ASP A CA 1
ATOM 2153 C C . ASP A 1 276 ? 3.284 -18.206 -3.631 1.00 55.59 276 ASP A C 1
ATOM 2155 O O . ASP A 1 276 ? 2.326 -17.855 -4.315 1.00 55.59 276 ASP A O 1
ATOM 2159 N N . ALA A 1 277 ? 3.594 -17.588 -2.478 1.00 63.84 277 ALA A N 1
ATOM 2160 C CA . ALA A 1 277 ? 2.620 -16.966 -1.555 1.00 63.84 277 ALA A CA 1
ATOM 2161 C C . ALA A 1 277 ? 1.688 -15.890 -2.159 1.00 63.84 277 ALA A C 1
ATOM 2163 O O . ALA A 1 277 ? 1.851 -14.691 -1.929 1.00 63.84 277 ALA A O 1
ATOM 2164 N N . GLY A 1 278 ? 0.708 -16.320 -2.958 1.00 75.94 278 GLY A N 1
ATOM 2165 C CA . GLY A 1 278 ? -0.068 -15.499 -3.887 1.00 75.94 278 GLY A CA 1
ATOM 2166 C C . GLY A 1 278 ? 0.744 -14.745 -4.957 1.00 75.94 278 GLY A C 1
ATOM 2167 O O . GLY A 1 278 ? 0.204 -13.780 -5.507 1.00 75.94 278 GLY A O 1
ATOM 2168 N N . TRP A 1 279 ? 2.006 -15.108 -5.221 1.00 85.06 279 TRP A N 1
ATOM 2169 C CA . TRP A 1 279 ? 2.886 -14.407 -6.168 1.00 85.06 279 TRP A CA 1
ATOM 2170 C C . TRP A 1 279 ? 2.612 -14.804 -7.625 1.00 85.06 279 TRP A C 1
ATOM 2172 O O . TRP A 1 279 ? 2.362 -15.957 -7.957 1.00 85.06 279 TRP A O 1
ATOM 2182 N N . LYS A 1 280 ? 2.652 -13.813 -8.517 1.00 87.56 280 LYS A N 1
ATOM 2183 C CA . LYS A 1 280 ? 2.366 -13.929 -9.950 1.00 87.56 280 LYS A CA 1
ATOM 2184 C C . LYS A 1 280 ? 3.474 -13.234 -10.743 1.00 87.56 280 LYS A C 1
ATOM 2186 O O . LYS A 1 280 ? 3.973 -12.185 -10.335 1.00 87.56 280 LYS A O 1
ATOM 2191 N N . LYS A 1 281 ? 3.836 -13.798 -11.899 1.00 89.81 281 LYS A N 1
ATOM 2192 C CA . LYS A 1 281 ? 4.776 -13.200 -12.865 1.00 89.81 281 LYS A CA 1
ATOM 2193 C C . LYS A 1 281 ? 4.003 -12.657 -14.066 1.00 89.81 281 LYS A C 1
ATOM 2195 O O . LYS A 1 281 ? 3.009 -13.245 -14.493 1.00 89.81 281 LYS A O 1
ATOM 2200 N N . SER A 1 282 ? 4.400 -11.512 -14.612 1.00 91.06 282 SER A N 1
ATOM 2201 C CA . SER A 1 282 ? 3.728 -10.892 -15.762 1.00 91.06 282 SER A CA 1
ATOM 2202 C C . SER A 1 282 ? 4.702 -10.103 -16.631 1.00 91.06 282 SER A C 1
ATOM 2204 O O . SER A 1 282 ? 5.607 -9.445 -16.127 1.00 91.06 282 SER A O 1
ATOM 2206 N N . LYS A 1 283 ? 4.507 -10.140 -17.952 1.00 92.44 283 LYS A N 1
ATOM 2207 C CA . LYS A 1 283 ? 5.368 -9.427 -18.906 1.00 92.44 283 LYS A CA 1
ATOM 2208 C C . LYS A 1 283 ? 4.834 -8.027 -19.168 1.00 92.44 283 LYS A C 1
ATOM 2210 O O . LYS A 1 283 ? 3.711 -7.872 -19.640 1.00 92.44 283 LYS A O 1
ATOM 2215 N N . ILE A 1 284 ? 5.658 -7.018 -18.897 1.00 92.69 284 ILE A N 1
ATOM 2216 C CA . ILE A 1 284 ? 5.361 -5.625 -19.240 1.00 92.69 284 ILE A CA 1
ATOM 2217 C C . ILE A 1 284 ? 5.705 -5.394 -20.718 1.00 92.69 284 ILE A C 1
ATOM 2219 O O . ILE A 1 284 ? 6.733 -5.863 -21.203 1.00 92.69 284 ILE A O 1
ATOM 2223 N N . ALA A 1 285 ? 4.884 -4.629 -21.434 1.00 94.12 285 ALA A N 1
ATOM 2224 C CA . ALA A 1 285 ? 5.212 -4.134 -22.766 1.00 94.12 285 ALA A CA 1
ATOM 2225 C C . ALA A 1 285 ? 4.793 -2.665 -22.884 1.00 94.12 285 ALA A C 1
ATOM 2227 O O . ALA A 1 285 ? 3.661 -2.329 -22.555 1.00 94.12 285 ALA A O 1
ATOM 2228 N N . ILE A 1 286 ? 5.683 -1.794 -23.366 1.00 94.50 286 ILE A N 1
ATOM 2229 C CA . ILE A 1 286 ? 5.381 -0.368 -23.588 1.00 94.50 286 ILE A CA 1
ATOM 2230 C C . ILE A 1 286 ? 5.584 -0.002 -25.052 1.00 94.50 286 ILE A C 1
ATOM 2232 O O . ILE A 1 286 ? 6.568 -0.414 -25.663 1.00 94.50 286 ILE A O 1
ATOM 2236 N N . SER A 1 287 ? 4.698 0.819 -25.616 1.00 93.25 287 SER A N 1
ATOM 2237 C CA . SER A 1 287 ? 4.872 1.305 -26.986 1.00 93.25 287 SER A CA 1
ATOM 2238 C C . SER A 1 287 ? 5.728 2.572 -27.004 1.00 93.25 287 SER A C 1
ATOM 2240 O O . SER A 1 287 ? 5.395 3.577 -26.376 1.00 93.25 287 SER A O 1
ATOM 2242 N N . VAL A 1 288 ? 6.860 2.528 -27.709 1.00 92.19 288 VAL A N 1
ATOM 2243 C CA . VAL A 1 288 ? 7.861 3.603 -27.741 1.00 92.19 288 VAL A CA 1
ATOM 2244 C C . VAL A 1 288 ? 7.723 4.403 -29.042 1.00 92.19 288 VAL A C 1
ATOM 2246 O O . VAL A 1 288 ? 7.871 3.831 -30.123 1.00 92.19 288 VAL A O 1
ATOM 2249 N N . PRO A 1 289 ? 7.450 5.722 -28.995 1.00 90.19 289 PRO A N 1
ATOM 2250 C CA . PRO A 1 289 ? 7.183 6.502 -30.202 1.00 90.19 289 PRO A CA 1
ATOM 2251 C C . PRO A 1 289 ? 8.461 6.973 -30.915 1.00 90.19 289 PRO A C 1
ATOM 2253 O O . PRO A 1 289 ? 9.209 7.809 -30.397 1.00 90.19 289 PRO A O 1
ATOM 2256 N N . PHE A 1 290 ? 8.659 6.537 -32.164 1.00 86.69 290 PHE A N 1
ATOM 2257 C CA . PHE A 1 290 ? 9.730 7.019 -33.044 1.00 86.69 290 PHE A CA 1
ATOM 2258 C C . PHE A 1 290 ? 9.202 7.961 -34.137 1.00 86.69 290 PHE A C 1
ATOM 2260 O O . PHE A 1 290 ? 8.158 7.745 -34.754 1.00 86.69 290 PHE A O 1
ATOM 2267 N N . HIS A 1 291 ? 9.925 9.056 -34.393 1.00 82.12 291 HIS A N 1
ATOM 2268 C CA . HIS A 1 291 ? 9.482 10.086 -35.337 1.00 82.12 291 HIS A CA 1
ATOM 2269 C C . HIS A 1 291 ? 9.703 9.691 -36.806 1.00 82.12 291 HIS A C 1
ATOM 2271 O O . HIS A 1 291 ? 10.654 8.982 -37.123 1.00 82.12 291 HIS A O 1
ATOM 2277 N N . LYS A 1 292 ? 8.934 10.290 -37.729 1.00 81.31 292 LYS A N 1
ATOM 2278 C CA . LYS A 1 292 ? 8.982 10.039 -39.192 1.00 81.31 292 LYS A CA 1
ATOM 2279 C C . LYS A 1 292 ? 10.361 10.166 -39.878 1.00 81.31 292 LYS A C 1
ATOM 2281 O O . LYS A 1 292 ? 10.497 9.759 -41.019 1.00 81.31 292 LYS A O 1
ATOM 2286 N N . ARG A 1 293 ? 11.356 10.767 -39.213 1.00 77.62 293 ARG A N 1
ATOM 2287 C CA . ARG A 1 293 ? 12.751 10.920 -39.682 1.00 77.62 293 ARG A CA 1
ATOM 2288 C C . ARG A 1 293 ? 13.749 9.919 -39.053 1.00 77.62 293 ARG A C 1
ATOM 2290 O O . ARG A 1 293 ? 14.943 10.184 -39.097 1.00 77.62 293 ARG A O 1
ATOM 2297 N N . GLN A 1 294 ? 13.283 8.869 -38.366 1.00 75.38 294 GLN A N 1
ATOM 2298 C CA . GLN A 1 294 ? 14.130 7.737 -37.941 1.00 75.38 294 GLN A CA 1
ATOM 2299 C C . GLN A 1 294 ? 14.135 6.660 -39.033 1.00 75.38 294 GLN A C 1
ATOM 2301 O O . GLN A 1 294 ? 13.240 6.654 -39.876 1.00 75.38 294 GLN A O 1
ATOM 2306 N N . GLU A 1 295 ? 15.105 5.745 -38.986 1.00 72.44 295 GLU A N 1
ATOM 2307 C CA . GLU A 1 295 ? 15.187 4.592 -39.899 1.00 72.44 295 GLU A CA 1
ATOM 2308 C C . GLU A 1 295 ? 1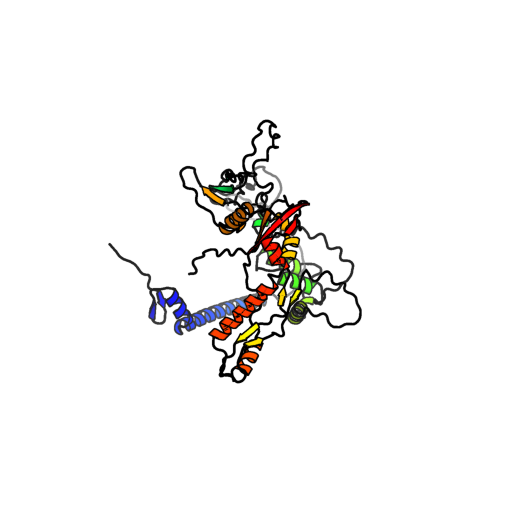3.957 3.679 -39.787 1.00 72.44 295 GLU A C 1
ATOM 2310 O O . GLU A 1 295 ? 13.419 3.240 -40.800 1.00 72.44 295 GLU A O 1
ATOM 2315 N N . VAL A 1 296 ? 13.456 3.474 -38.562 1.00 74.75 296 VAL A N 1
ATOM 2316 C CA . VAL A 1 296 ? 12.178 2.805 -38.283 1.00 74.75 296 VAL A CA 1
ATOM 2317 C C . VAL A 1 296 ? 11.205 3.834 -37.684 1.00 74.75 296 VAL A C 1
ATOM 2319 O O . VAL A 1 296 ? 11.297 4.145 -36.494 1.00 74.75 296 VAL A O 1
ATOM 2322 N N . PRO A 1 297 ? 10.312 4.440 -38.488 1.00 81.06 297 PRO A N 1
ATOM 2323 C CA . PRO A 1 297 ? 9.350 5.431 -38.013 1.00 81.06 297 PRO A CA 1
ATOM 2324 C C . PRO A 1 297 ? 8.066 4.788 -37.461 1.00 81.06 297 PRO A C 1
ATOM 2326 O O . PRO A 1 297 ? 7.567 3.813 -38.013 1.00 81.06 297 PRO A O 1
ATOM 2329 N N . GLY A 1 298 ? 7.465 5.409 -36.440 1.00 84.19 298 GLY A N 1
ATOM 2330 C CA . GLY A 1 298 ? 6.211 4.965 -35.814 1.00 84.19 298 GLY A CA 1
ATOM 2331 C C . GLY A 1 298 ? 6.393 4.445 -34.380 1.00 84.19 298 GLY A C 1
ATOM 2332 O O . GLY A 1 298 ? 7.514 4.427 -33.870 1.00 84.19 298 GLY A O 1
ATOM 2333 N N . PRO A 1 299 ? 5.305 4.074 -33.683 1.00 88.81 299 PRO A N 1
ATOM 2334 C CA . PRO A 1 299 ? 5.387 3.361 -32.411 1.00 88.81 299 PRO A CA 1
ATOM 2335 C C . PRO A 1 299 ? 6.000 1.968 -32.599 1.00 88.81 299 PRO A C 1
ATOM 2337 O O . PRO A 1 299 ? 5.714 1.293 -33.587 1.00 88.81 299 PRO A O 1
ATOM 2340 N N . CYS A 1 300 ? 6.836 1.536 -31.659 1.00 89.19 300 CYS A N 1
ATOM 2341 C CA . CYS A 1 300 ? 7.421 0.198 -31.634 1.00 89.19 300 CYS A CA 1
ATOM 2342 C C . CYS A 1 300 ? 7.460 -0.309 -30.191 1.00 89.19 300 CYS A C 1
ATOM 2344 O O . CYS A 1 300 ? 7.904 0.407 -29.292 1.00 89.19 300 CYS A O 1
ATOM 2346 N N . ASP A 1 301 ? 6.983 -1.532 -29.973 1.00 91.94 301 ASP A N 1
ATOM 2347 C CA . ASP A 1 301 ? 6.836 -2.080 -28.629 1.00 91.94 301 ASP A CA 1
ATOM 2348 C C . ASP A 1 301 ? 8.176 -2.557 -28.065 1.00 91.94 301 ASP A C 1
ATOM 2350 O O . ASP A 1 301 ? 8.876 -3.377 -28.661 1.00 91.94 301 ASP A O 1
ATOM 2354 N N . TYR A 1 302 ? 8.500 -2.061 -26.877 1.00 92.06 302 TYR A N 1
ATOM 2355 C CA . TYR A 1 302 ? 9.587 -2.543 -26.045 1.00 92.06 302 TYR A CA 1
ATOM 2356 C C . TYR A 1 302 ? 9.048 -3.563 -25.039 1.00 92.06 302 TYR A C 1
ATOM 2358 O O . TYR A 1 302 ? 8.067 -3.298 -24.338 1.00 92.06 302 TYR A O 1
ATOM 2366 N N . LYS A 1 303 ? 9.708 -4.720 -24.966 1.00 92.50 303 LYS A N 1
ATOM 2367 C CA . LYS A 1 303 ? 9.408 -5.826 -24.052 1.00 92.50 303 LYS A CA 1
ATOM 2368 C C . LYS A 1 303 ? 10.706 -6.160 -23.310 1.00 92.50 303 LYS A C 1
ATOM 2370 O O . LYS A 1 303 ? 11.637 -6.601 -23.982 1.00 92.50 303 LYS A O 1
ATOM 2375 N N . PRO A 1 304 ? 10.808 -5.918 -21.991 1.00 88.88 304 PRO A N 1
ATOM 2376 C CA . PRO A 1 304 ? 11.949 -6.372 -21.210 1.00 88.88 304 PRO A CA 1
ATOM 2377 C C . PRO A 1 304 ? 12.043 -7.898 -21.209 1.00 88.88 304 PRO A C 1
ATOM 2379 O O . PRO A 1 304 ? 11.033 -8.593 -21.340 1.00 88.88 304 PRO A O 1
ATOM 2382 N N . GLU A 1 305 ? 13.245 -8.415 -20.976 1.00 85.31 305 GLU A N 1
ATOM 2383 C CA . GLU A 1 305 ? 13.456 -9.844 -20.711 1.00 85.31 305 GLU A CA 1
ATOM 2384 C C . GLU A 1 305 ? 13.031 -10.242 -19.283 1.00 85.31 305 GLU A C 1
ATOM 2386 O O . GLU A 1 305 ? 12.695 -11.398 -19.043 1.00 85.31 305 GLU A O 1
ATOM 2391 N N . VAL A 1 306 ? 13.010 -9.282 -18.349 1.00 84.25 306 VAL A N 1
ATOM 2392 C CA . VAL A 1 306 ? 12.689 -9.491 -16.927 1.00 84.25 306 VAL A CA 1
ATOM 2393 C C . VAL A 1 306 ? 11.177 -9.449 -16.678 1.00 84.25 306 VAL A C 1
ATOM 2395 O O . VAL A 1 306 ? 10.503 -8.497 -17.075 1.00 84.25 306 VAL A O 1
ATOM 2398 N N . ASP A 1 307 ? 10.661 -10.445 -15.954 1.00 88.69 307 ASP A N 1
ATOM 2399 C CA . ASP A 1 307 ? 9.258 -10.507 -15.533 1.00 88.69 307 ASP A CA 1
ATOM 2400 C C . ASP A 1 307 ? 8.947 -9.582 -14.340 1.00 88.69 307 ASP A C 1
ATOM 2402 O O . ASP A 1 307 ? 9.705 -9.479 -13.367 1.00 88.69 307 ASP A O 1
ATOM 2406 N N . PHE A 1 308 ? 7.767 -8.963 -14.365 1.00 89.50 308 PHE A N 1
ATOM 2407 C CA . PHE A 1 308 ? 7.202 -8.228 -13.236 1.00 89.50 308 PHE A CA 1
ATOM 2408 C C . PHE A 1 308 ? 6.568 -9.196 -12.238 1.00 89.50 308 PHE A C 1
ATOM 2410 O O . PHE A 1 308 ? 5.640 -9.926 -12.583 1.00 89.50 308 PHE A O 1
ATOM 2417 N N . HIS A 1 309 ? 7.080 -9.199 -11.009 1.00 88.06 309 HIS A N 1
ATOM 2418 C CA . HIS A 1 309 ? 6.598 -10.043 -9.919 1.00 88.06 309 HIS A CA 1
ATOM 2419 C C . HIS A 1 309 ? 5.635 -9.237 -9.041 1.00 88.06 309 HIS A C 1
ATOM 2421 O O . HIS A 1 309 ? 5.980 -8.146 -8.585 1.00 88.06 309 HIS A O 1
ATOM 2427 N N . HIS A 1 310 ? 4.429 -9.755 -8.813 1.00 87.88 310 HIS A N 1
ATOM 2428 C CA . HIS A 1 310 ? 3.368 -9.055 -8.085 1.00 87.88 310 HIS A CA 1
ATOM 2429 C C . HIS A 1 310 ? 2.409 -10.012 -7.367 1.00 87.88 310 HIS A C 1
ATOM 2431 O O . HIS A 1 310 ? 2.492 -11.225 -7.533 1.00 87.88 310 HIS A O 1
ATOM 2437 N N . ARG A 1 311 ? 1.488 -9.464 -6.570 1.00 88.25 311 ARG A N 1
ATOM 2438 C CA . ARG A 1 311 ? 0.348 -10.180 -5.978 1.00 88.25 311 ARG A CA 1
ATOM 2439 C C . ARG A 1 311 ? -0.945 -9.454 -6.343 1.00 88.25 311 ARG A C 1
ATOM 2441 O O . ARG A 1 311 ? -0.936 -8.228 -6.455 1.00 88.25 311 ARG A O 1
ATOM 2448 N N . SER A 1 312 ? -2.064 -10.179 -6.443 1.00 91.12 312 SER A N 1
ATOM 2449 C CA . SER A 1 312 ? -3.377 -9.524 -6.563 1.00 91.12 312 SER A CA 1
ATOM 2450 C C . SER A 1 312 ? -3.676 -8.722 -5.298 1.00 91.12 312 SER A C 1
ATOM 2452 O O . SER A 1 312 ? -3.635 -9.257 -4.187 1.00 91.12 312 SER A O 1
ATOM 2454 N N . LEU A 1 313 ? -4.019 -7.445 -5.471 1.00 92.19 313 LEU A N 1
ATOM 2455 C CA . LEU A 1 313 ? -4.419 -6.575 -4.366 1.00 92.19 313 LEU A CA 1
ATOM 2456 C C . LEU A 1 313 ? -5.677 -7.103 -3.665 1.00 92.19 313 LEU A C 1
ATOM 2458 O O . LEU A 1 313 ? -5.777 -7.019 -2.444 1.00 92.19 313 LEU A O 1
ATOM 2462 N N . VAL A 1 314 ? -6.614 -7.689 -4.417 1.00 94.75 314 VAL A N 1
ATOM 2463 C CA . VAL A 1 314 ? -7.852 -8.266 -3.875 1.00 94.75 314 VAL A CA 1
ATOM 2464 C C . VAL A 1 314 ? -7.553 -9.454 -2.960 1.00 94.75 314 VAL A C 1
ATOM 2466 O O . VAL A 1 314 ? -8.130 -9.548 -1.877 1.00 94.75 314 VAL A O 1
ATOM 2469 N N . ASP A 1 315 ? -6.630 -10.333 -3.351 1.00 92.25 315 ASP A N 1
ATOM 2470 C CA . ASP A 1 315 ? -6.259 -11.496 -2.539 1.00 92.25 315 ASP A CA 1
ATOM 2471 C C . ASP A 1 315 ? -5.481 -11.086 -1.281 1.00 92.25 315 ASP A C 1
ATOM 2473 O O . ASP A 1 315 ? -5.775 -11.588 -0.198 1.00 92.25 315 ASP A O 1
ATOM 2477 N N . VAL A 1 316 ? -4.583 -10.096 -1.383 1.00 91.62 316 VAL A N 1
ATOM 2478 C CA . VAL A 1 316 ? -3.899 -9.501 -0.217 1.00 91.62 316 VAL A CA 1
ATOM 2479 C C . VAL A 1 316 ? -4.899 -8.856 0.754 1.00 91.62 316 VAL A C 1
ATOM 2481 O O . VAL A 1 316 ? -4.772 -9.025 1.965 1.00 91.62 316 VAL A O 1
ATOM 2484 N N . ILE A 1 317 ? -5.922 -8.152 0.257 1.00 93.44 317 ILE A N 1
ATOM 2485 C CA . ILE A 1 317 ? -6.971 -7.567 1.108 1.00 93.44 317 ILE A CA 1
ATOM 2486 C C . ILE A 1 317 ? -7.778 -8.666 1.821 1.00 93.44 317 ILE A C 1
ATOM 2488 O O . ILE A 1 317 ? -8.013 -8.560 3.024 1.00 93.44 317 ILE A O 1
ATOM 2492 N N . LYS A 1 318 ? -8.181 -9.732 1.111 1.00 93.88 318 LYS A N 1
ATOM 2493 C CA . LYS A 1 318 ? -8.892 -10.878 1.710 1.00 93.88 318 LYS A CA 1
ATOM 2494 C C . LYS A 1 318 ? -8.056 -11.548 2.800 1.00 93.88 318 LYS A C 1
ATOM 2496 O O . LYS A 1 318 ? -8.572 -11.756 3.895 1.00 93.88 318 LYS A O 1
ATOM 2501 N N . GLU A 1 319 ? -6.789 -11.846 2.509 1.00 91.38 319 GLU A N 1
ATOM 2502 C CA . GLU A 1 319 ? -5.820 -12.437 3.440 1.00 91.38 319 GLU A CA 1
ATOM 2503 C C . GLU A 1 319 ? -5.740 -11.613 4.733 1.00 91.38 319 GLU A C 1
ATOM 2505 O O . GLU A 1 319 ? -6.090 -12.109 5.801 1.00 91.38 319 GLU A O 1
ATOM 2510 N N . ARG A 1 320 ? -5.393 -10.323 4.628 1.00 90.25 320 ARG A N 1
ATOM 2511 C CA . ARG A 1 320 ? -5.138 -9.449 5.788 1.00 90.25 320 ARG A CA 1
ATOM 2512 C C . ARG A 1 320 ? -6.368 -9.077 6.613 1.00 90.25 320 ARG A C 1
ATOM 2514 O O . ARG A 1 320 ? -6.224 -8.665 7.755 1.00 90.25 320 ARG A O 1
ATOM 2521 N N . ILE A 1 321 ? -7.574 -9.186 6.058 1.00 92.06 321 ILE A N 1
ATOM 2522 C CA . ILE A 1 321 ? -8.824 -8.918 6.794 1.00 92.06 321 ILE A CA 1
ATOM 2523 C C . ILE A 1 321 ? -9.375 -10.189 7.462 1.00 92.06 321 ILE A C 1
ATOM 2525 O O . ILE A 1 321 ? -10.074 -10.105 8.479 1.00 92.06 321 ILE A O 1
ATOM 2529 N N . SER A 1 322 ? -9.085 -11.360 6.889 1.00 91.75 322 SER A N 1
ATOM 2530 C CA . SER A 1 322 ? -9.532 -12.656 7.419 1.00 91.75 322 SER A CA 1
ATOM 2531 C C . SER A 1 322 ? -8.589 -13.196 8.498 1.00 91.75 322 SER A C 1
ATOM 2533 O O . SER A 1 322 ? -9.040 -13.883 9.412 1.00 91.75 322 SER A O 1
ATOM 2535 N N . ASP A 1 323 ? -7.296 -12.883 8.395 1.00 88.31 323 ASP A N 1
ATOM 2536 C CA . ASP A 1 323 ? -6.264 -13.251 9.361 1.00 88.31 323 ASP A CA 1
ATOM 2537 C C . ASP A 1 323 ? -6.475 -12.570 10.737 1.00 88.31 323 ASP A C 1
ATOM 2539 O O . ASP A 1 323 ? -6.624 -11.345 10.789 1.00 88.31 323 ASP A O 1
ATOM 2543 N N . PRO A 1 324 ? -6.470 -13.314 11.862 1.00 86.31 324 PRO A N 1
ATOM 2544 C CA . PRO A 1 324 ? -6.614 -12.737 13.198 1.00 86.31 324 PRO A CA 1
ATOM 2545 C C . PRO A 1 324 ? -5.494 -11.785 13.625 1.00 86.31 324 PRO A C 1
ATOM 2547 O O . PRO A 1 324 ? -5.789 -10.809 14.313 1.00 86.31 324 PRO A O 1
ATOM 2550 N N . GLU A 1 325 ? -4.236 -12.027 13.241 1.00 82.00 325 GLU A N 1
ATOM 2551 C CA . GLU A 1 325 ? -3.111 -11.200 13.708 1.00 82.00 325 GLU A CA 1
ATOM 2552 C C . GLU A 1 325 ? -3.122 -9.811 13.061 1.00 82.00 325 GLU A C 1
ATOM 2554 O O . GLU A 1 325 ? -2.968 -8.790 13.734 1.00 82.00 325 GLU A O 1
ATOM 2559 N N . THR A 1 326 ? -3.344 -9.753 11.748 1.00 82.38 326 THR A N 1
ATOM 2560 C CA . THR A 1 326 ? -3.346 -8.502 10.981 1.00 82.38 326 THR A CA 1
ATOM 2561 C C . THR A 1 326 ? -4.726 -7.851 10.909 1.00 82.38 326 THR A C 1
ATOM 2563 O O . THR A 1 326 ? -4.819 -6.628 11.039 1.00 82.38 326 THR A O 1
ATOM 2566 N N . GLY A 1 327 ? -5.805 -8.632 10.815 1.00 84.38 327 GLY A N 1
ATOM 2567 C CA . GLY A 1 327 ? -7.181 -8.132 10.784 1.00 84.38 327 GLY A CA 1
ATOM 2568 C C . GLY A 1 327 ? -7.600 -7.457 12.092 1.00 84.38 327 GLY A C 1
ATOM 2569 O O . GLY A 1 327 ? -8.347 -6.474 12.072 1.00 84.38 327 GLY A O 1
ATOM 2570 N N . ASN A 1 328 ? -7.054 -7.897 13.232 1.00 83.12 328 ASN A N 1
ATOM 2571 C CA . ASN A 1 328 ? -7.266 -7.223 14.512 1.00 83.12 328 ASN A CA 1
ATOM 2572 C C . ASN A 1 328 ? -6.638 -5.814 14.558 1.00 83.12 328 ASN A C 1
ATOM 2574 O O . ASN A 1 328 ? -7.101 -4.972 15.321 1.00 83.12 328 ASN A O 1
ATOM 2578 N N . ASN A 1 329 ? -5.691 -5.468 13.687 1.00 82.94 329 ASN A N 1
ATOM 2579 C CA . ASN A 1 329 ? -5.131 -4.109 13.636 1.00 82.94 329 ASN A CA 1
ATOM 2580 C C . ASN A 1 329 ? -5.899 -3.171 12.680 1.00 82.94 329 ASN A C 1
ATOM 2582 O O . ASN A 1 329 ? -5.512 -2.021 12.488 1.00 82.94 329 ASN A O 1
ATOM 2586 N N . PHE A 1 330 ? -6.996 -3.636 12.069 1.00 86.69 330 PHE A N 1
ATOM 2587 C CA . PHE A 1 330 ? -7.740 -2.872 11.067 1.00 86.69 330 PHE A CA 1
ATOM 2588 C C . PHE A 1 330 ? -8.869 -2.010 11.671 1.00 86.69 330 PHE A C 1
ATOM 2590 O O . PHE A 1 330 ? -9.788 -2.530 12.314 1.00 86.69 330 PHE A O 1
ATOM 2597 N N . HIS A 1 331 ? -8.850 -0.698 11.402 1.00 87.06 331 HIS A N 1
ATOM 2598 C CA . HIS A 1 331 ? -9.925 0.238 11.762 1.00 87.06 331 HIS A CA 1
ATOM 2599 C C . HIS A 1 331 ? -11.092 0.157 10.764 1.00 87.06 331 HIS A C 1
ATOM 2601 O O . HIS A 1 331 ? -10.949 0.501 9.592 1.00 87.06 331 HIS A O 1
ATOM 2607 N N . LEU A 1 332 ? -12.268 -0.276 11.233 1.00 87.62 332 LEU A N 1
ATOM 2608 C CA . LEU A 1 332 ? -13.476 -0.401 10.400 1.00 87.62 332 LEU A CA 1
ATOM 2609 C C . LEU A 1 332 ? -14.202 0.936 10.165 1.00 87.62 332 LEU A C 1
ATOM 2611 O O . LEU A 1 332 ? -14.848 1.102 9.132 1.00 87.62 332 LEU A O 1
ATOM 2615 N N . GLU A 1 333 ? -14.111 1.876 11.108 1.00 87.94 333 GLU A N 1
ATOM 2616 C CA . GLU A 1 333 ? -14.752 3.194 11.031 1.00 87.94 333 GLU A CA 1
ATOM 2617 C C . GLU A 1 333 ? -13.735 4.304 11.349 1.00 87.94 333 GLU A C 1
ATOM 2619 O O . GLU A 1 333 ? -12.932 4.142 12.273 1.00 87.94 333 GLU A O 1
ATOM 2624 N N . PRO A 1 334 ? -13.749 5.429 10.612 1.00 89.88 334 PRO A N 1
ATOM 2625 C CA . PRO A 1 334 ? -12.839 6.544 10.846 1.00 89.88 334 PRO A CA 1
ATOM 2626 C C . PRO A 1 334 ? -13.335 7.498 11.944 1.00 89.88 334 PRO A C 1
ATOM 2628 O O . PRO A 1 334 ? -14.538 7.654 12.168 1.00 89.88 334 PRO A O 1
ATOM 2631 N N . TYR A 1 335 ? -12.400 8.211 12.575 1.00 88.75 335 TYR A N 1
ATOM 2632 C CA . TYR A 1 335 ? -12.672 9.252 13.576 1.00 88.75 335 TYR A CA 1
ATOM 2633 C C . TYR A 1 335 ? -11.761 10.464 13.397 1.00 88.75 335 TYR A C 1
ATOM 2635 O O . TYR A 1 335 ? -10.647 10.359 12.891 1.00 88.75 335 TYR A O 1
ATOM 2643 N N . GLU A 1 336 ? -12.248 11.646 13.765 1.00 89.88 336 GLU A N 1
ATOM 2644 C CA . GLU A 1 336 ? -11.408 12.834 13.882 1.00 89.88 336 GLU A CA 1
ATOM 2645 C C . GLU A 1 336 ? -10.659 12.764 15.206 1.00 89.88 336 GLU A C 1
ATOM 2647 O O . GLU A 1 336 ? -11.278 12.625 16.264 1.00 89.88 336 GLU A O 1
ATOM 2652 N N . LEU A 1 337 ? -9.335 12.889 15.146 1.00 88.31 337 LEU A N 1
ATOM 2653 C CA . LEU A 1 337 ? -8.501 13.065 16.324 1.00 88.31 337 LEU A CA 1
ATOM 2654 C C . LEU A 1 337 ? -8.386 14.567 16.610 1.00 88.31 337 LEU A C 1
ATOM 2656 O O . LEU A 1 337 ? -7.899 15.332 15.776 1.00 88.31 337 LEU A O 1
ATOM 2660 N N . LEU A 1 338 ? -8.872 15.003 17.769 1.00 89.94 338 LEU A N 1
ATOM 2661 C CA . LEU A 1 338 ? -8.936 16.412 18.159 1.00 89.94 338 LEU A CA 1
ATOM 2662 C C . LEU A 1 338 ? -8.153 16.650 19.448 1.00 89.94 338 LEU A C 1
ATOM 2664 O O . LEU A 1 338 ? -8.248 15.870 20.394 1.00 89.94 338 LEU A O 1
ATOM 2668 N N . TRP A 1 339 ? -7.427 17.760 19.513 1.00 91.00 339 TRP A N 1
ATOM 2669 C CA . TRP A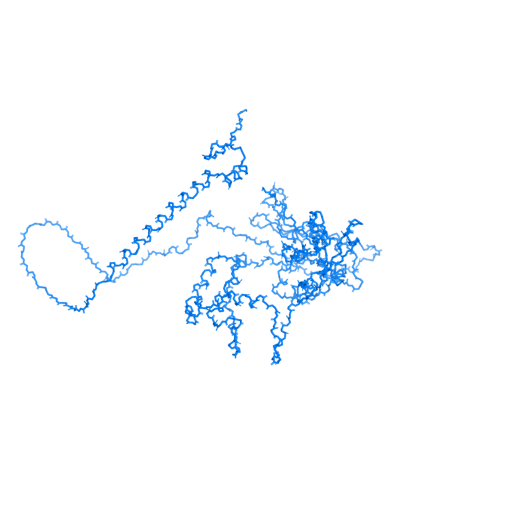 1 339 ? -6.791 18.259 20.722 1.00 91.00 339 TRP A CA 1
ATOM 2670 C C . TRP A 1 339 ? -7.593 19.419 21.311 1.00 91.00 339 TRP A C 1
ATOM 2672 O O . TRP A 1 339 ? -7.887 20.409 20.644 1.00 91.00 339 TRP A O 1
ATOM 2682 N N . LYS A 1 340 ? -7.946 19.286 22.589 1.00 89.94 340 LYS A N 1
ATOM 2683 C CA . LYS A 1 340 ? -8.633 20.291 23.398 1.00 89.94 340 LYS A CA 1
ATOM 2684 C C . LYS A 1 340 ? -8.125 20.181 24.838 1.00 89.94 340 LYS A C 1
ATOM 2686 O O . LYS A 1 340 ? -8.639 19.353 25.588 1.00 89.94 340 LYS A O 1
ATOM 2691 N N . PRO A 1 341 ? -7.126 20.968 25.270 1.00 86.62 341 PRO A N 1
ATOM 2692 C CA . PRO A 1 341 ? -6.521 20.805 26.595 1.00 86.62 341 PRO A CA 1
ATOM 2693 C C . PRO A 1 341 ? -7.460 21.217 27.740 1.00 86.62 341 PRO A C 1
ATOM 2695 O O . PRO A 1 341 ? -7.430 20.626 28.817 1.00 86.62 341 PRO A O 1
ATOM 2698 N N . ASN A 1 342 ? -8.307 22.225 27.522 1.00 87.75 342 ASN A N 1
ATOM 2699 C CA . ASN A 1 342 ? -9.331 22.680 28.461 1.00 87.75 342 ASN A CA 1
ATOM 2700 C C . ASN A 1 342 ? -10.495 23.331 27.698 1.00 87.75 342 ASN A C 1
ATOM 2702 O O . ASN A 1 342 ? -10.394 23.571 26.497 1.00 87.75 342 ASN A O 1
ATOM 2706 N N . ASP A 1 343 ? -11.595 23.625 28.388 1.00 87.31 343 ASP A N 1
ATOM 2707 C CA . ASP A 1 343 ? -12.840 24.070 27.743 1.00 87.31 343 ASP A CA 1
ATOM 2708 C C . ASP A 1 343 ? -12.791 25.517 27.221 1.00 87.31 343 ASP A C 1
ATOM 2710 O O . ASP A 1 343 ? -13.649 25.905 26.433 1.00 87.31 343 ASP A O 1
ATOM 2714 N N . ASN A 1 344 ? -11.765 26.287 27.605 1.00 88.62 344 ASN A N 1
ATOM 2715 C CA . ASN A 1 344 ? -11.526 27.655 27.133 1.00 88.62 344 ASN A CA 1
ATOM 2716 C C . ASN A 1 344 ? -10.608 27.717 25.897 1.00 88.62 344 ASN A C 1
ATOM 2718 O O . ASN A 1 344 ? -10.347 28.806 25.389 1.00 88.62 344 ASN A O 1
ATOM 2722 N N . VAL A 1 345 ? -10.078 26.578 25.438 1.00 87.81 345 VAL A N 1
ATOM 2723 C CA . VAL A 1 345 ? -9.214 26.481 24.253 1.00 87.81 345 VAL A CA 1
ATOM 2724 C C . VAL A 1 345 ? -9.999 25.827 23.118 1.00 87.81 345 VAL A C 1
ATOM 2726 O O . VAL A 1 345 ? -10.692 24.827 23.322 1.00 87.81 345 VAL A O 1
ATOM 2729 N N . SER A 1 346 ? -9.901 26.416 21.926 1.00 88.50 346 SER A N 1
ATOM 2730 C CA . SER A 1 346 ? -10.499 25.886 20.699 1.00 88.50 346 SER A CA 1
ATOM 2731 C C . SER A 1 346 ? -9.980 24.484 20.381 1.00 88.50 346 SER A C 1
ATOM 2733 O O . SER A 1 346 ? -8.835 24.155 20.676 1.00 88.50 346 SER A O 1
ATOM 2735 N N . GLU A 1 347 ? -10.822 23.670 19.752 1.00 90.38 347 GLU A N 1
ATOM 2736 C CA . GLU A 1 347 ? -10.422 22.356 19.244 1.00 90.38 347 GLU A CA 1
ATOM 2737 C C . GLU A 1 347 ? -9.481 22.510 18.042 1.00 90.38 347 GLU A C 1
ATOM 2739 O O . GLU A 1 347 ? -9.780 23.249 17.104 1.00 90.38 347 GLU A O 1
ATOM 2744 N N . GLU A 1 348 ? -8.360 21.794 18.069 1.00 90.06 348 GLU A N 1
ATOM 2745 C CA . GLU A 1 348 ? -7.390 21.703 16.975 1.00 90.06 348 GLU A CA 1
ATOM 2746 C C . GLU A 1 348 ? -7.359 20.265 16.437 1.00 90.06 348 GLU A C 1
ATOM 2748 O O . GLU A 1 348 ? -7.454 19.311 17.210 1.00 90.06 348 GLU A O 1
ATOM 2753 N N . ARG A 1 349 ? -7.253 20.074 15.116 1.00 88.69 349 ARG A N 1
ATOM 2754 C CA . ARG A 1 349 ? -7.174 18.727 14.530 1.00 88.69 349 ARG A CA 1
ATOM 2755 C C . ARG A 1 349 ? -5.758 18.180 14.683 1.00 88.69 349 ARG A C 1
ATOM 2757 O O . ARG A 1 349 ? -4.798 18.811 14.253 1.00 88.69 349 ARG A O 1
ATOM 2764 N N . LEU A 1 350 ? -5.639 16.981 15.241 1.00 87.19 350 LEU A N 1
ATOM 2765 C CA . LEU A 1 350 ? -4.397 16.222 15.215 1.00 87.19 350 LEU A CA 1
ATOM 2766 C C . LEU A 1 350 ? -4.313 15.424 13.913 1.00 87.19 350 LEU A C 1
ATOM 2768 O O . LEU A 1 350 ? -5.281 14.800 13.480 1.00 87.19 350 LEU A O 1
ATOM 2772 N N . HIS A 1 351 ? -3.135 15.456 13.300 1.00 83.25 351 HIS A N 1
ATOM 2773 C CA . HIS A 1 351 ? -2.819 14.722 12.083 1.00 83.25 351 HIS A CA 1
ATOM 2774 C C . HIS A 1 351 ? -1.900 13.551 12.434 1.00 83.25 351 HIS A C 1
ATOM 2776 O O . HIS A 1 351 ? -0.891 13.739 13.114 1.00 83.25 351 HIS A O 1
ATOM 2782 N N . GLY A 1 352 ? -2.253 12.356 11.971 1.00 79.62 352 GLY A N 1
ATOM 2783 C CA . GLY A 1 352 ? -1.520 11.125 12.245 1.00 79.62 352 GLY A CA 1
ATOM 2784 C C . GLY A 1 352 ? -1.827 10.081 11.181 1.00 79.62 352 GLY A C 1
ATOM 2785 O O . GLY A 1 352 ? -1.475 10.265 10.018 1.00 79.62 352 GLY A O 1
ATOM 2786 N N . GLU A 1 353 ? -2.497 9.008 11.588 1.00 84.69 353 GLU A N 1
ATOM 2787 C CA . GLU A 1 353 ? -2.755 7.840 10.749 1.00 84.69 353 GLU A CA 1
ATOM 2788 C C . GLU A 1 353 ? -3.894 8.029 9.744 1.00 84.69 353 GLU A C 1
ATOM 2790 O O . GLU A 1 353 ? -4.785 8.867 9.915 1.00 84.69 353 GLU A O 1
ATOM 2795 N N . ILE A 1 354 ? -3.894 7.217 8.685 1.00 86.62 354 ILE A N 1
ATOM 2796 C CA . ILE A 1 354 ? -4.770 7.423 7.524 1.00 86.62 354 ILE A CA 1
ATOM 2797 C C . ILE A 1 354 ? -6.267 7.321 7.852 1.00 86.62 354 ILE A C 1
ATOM 2799 O O . ILE A 1 354 ? -7.063 8.066 7.292 1.00 86.62 354 ILE A O 1
ATOM 2803 N N . TYR A 1 355 ? -6.662 6.486 8.818 1.00 86.50 355 TYR A N 1
ATOM 2804 C CA . TYR A 1 355 ? -8.048 6.392 9.308 1.00 86.50 355 TYR A CA 1
ATOM 2805 C C . TYR A 1 355 ? -8.518 7.645 10.072 1.00 86.50 355 TYR A C 1
ATOM 2807 O O . TYR A 1 355 ? -9.718 7.824 10.289 1.00 86.50 355 TYR A O 1
ATOM 2815 N N . THR A 1 356 ? -7.598 8.550 10.423 1.00 88.50 356 THR A N 1
ATOM 2816 C CA . THR A 1 356 ? -7.901 9.874 10.994 1.00 88.50 356 THR A CA 1
ATOM 2817 C C . THR A 1 356 ? -7.893 11.004 9.952 1.00 88.50 356 THR A C 1
ATOM 2819 O O . THR A 1 356 ? -8.254 12.147 10.265 1.00 88.50 356 THR A O 1
ATOM 2822 N N . SER A 1 357 ? -7.505 10.718 8.702 1.00 87.38 357 SER A N 1
ATOM 2823 C CA . SER A 1 357 ? -7.279 11.734 7.668 1.00 87.38 357 SER A CA 1
ATOM 2824 C C . SER A 1 357 ? -8.586 12.233 7.023 1.00 87.38 357 SER A C 1
ATOM 2826 O O . SER A 1 357 ? -9.543 11.463 6.888 1.00 87.38 357 SER A O 1
ATOM 2828 N N . PRO A 1 358 ? -8.662 13.507 6.586 1.00 88.06 358 PRO A N 1
ATOM 2829 C CA . PRO A 1 358 ? -9.833 14.030 5.874 1.00 88.06 358 PRO A CA 1
ATOM 2830 C C . PRO A 1 358 ? -10.223 13.199 4.642 1.00 88.06 358 PRO A C 1
ATOM 2832 O O . PRO A 1 358 ? -11.405 13.045 4.347 1.00 88.06 358 PRO A O 1
ATOM 2835 N N . GLU A 1 359 ? -9.242 12.626 3.945 1.00 88.38 359 GLU A N 1
ATOM 2836 C CA . GLU A 1 359 ? -9.428 11.852 2.715 1.00 88.38 359 GLU A CA 1
ATOM 2837 C C . GLU A 1 359 ? -10.111 10.506 2.988 1.00 88.38 359 GLU A C 1
ATOM 2839 O O . GLU A 1 359 ? -11.007 10.112 2.240 1.00 88.38 359 GLU A O 1
ATOM 2844 N N . PHE A 1 360 ? -9.743 9.813 4.075 1.00 89.94 360 PHE A N 1
ATOM 2845 C CA . PHE A 1 360 ? -10.441 8.593 4.494 1.00 89.94 360 PHE A CA 1
ATOM 2846 C C . PHE A 1 360 ? -11.868 8.923 4.941 1.00 89.94 360 PHE A C 1
ATOM 2848 O O . PHE A 1 360 ? -12.809 8.236 4.543 1.00 89.94 360 PHE A O 1
ATOM 2855 N N . HIS A 1 361 ? -12.042 9.987 5.733 1.00 89.19 361 HIS A N 1
ATOM 2856 C CA . HIS A 1 361 ? -13.358 10.452 6.189 1.00 89.19 361 HIS A CA 1
ATOM 2857 C C . HIS A 1 361 ? -14.301 10.736 5.019 1.00 89.19 361 HIS A C 1
ATOM 2859 O O . HIS A 1 361 ? -15.426 10.239 5.006 1.00 89.19 361 HIS A O 1
ATOM 2865 N N . GLU A 1 362 ? -13.830 11.471 4.013 1.00 90.81 362 GLU A N 1
ATOM 2866 C CA . GLU A 1 362 ? -14.603 11.779 2.810 1.00 90.81 362 GLU A CA 1
ATOM 2867 C C . GLU A 1 362 ? -14.900 10.519 1.985 1.00 90.81 362 GLU A C 1
ATOM 2869 O O . GLU A 1 362 ? -16.044 10.298 1.588 1.00 90.81 362 GLU A O 1
ATOM 2874 N N . ALA A 1 363 ? -13.917 9.633 1.791 1.00 92.56 363 ALA A N 1
ATOM 2875 C CA . ALA A 1 363 ? -14.127 8.365 1.091 1.00 92.56 363 ALA A CA 1
ATOM 2876 C C . ALA A 1 363 ? -15.161 7.467 1.799 1.00 92.56 363 ALA A C 1
ATOM 2878 O O . ALA A 1 363 ? -15.999 6.849 1.136 1.00 92.56 363 ALA A O 1
ATOM 2879 N N . HIS A 1 364 ? -15.137 7.423 3.134 1.00 92.38 364 HIS A N 1
ATOM 2880 C CA . HIS A 1 364 ? -16.118 6.709 3.949 1.00 92.38 364 HIS A CA 1
ATOM 2881 C C . HIS A 1 364 ? -17.506 7.353 3.854 1.00 92.38 364 HIS A C 1
ATOM 2883 O O . HIS A 1 364 ? -18.483 6.652 3.598 1.00 92.38 364 HIS A O 1
ATOM 2889 N N . ARG A 1 365 ? -17.603 8.682 3.985 1.00 91.31 365 ARG A N 1
ATOM 2890 C CA . ARG A 1 365 ? -18.861 9.435 3.868 1.00 91.31 365 ARG A CA 1
ATOM 2891 C C . ARG A 1 365 ? -19.527 9.210 2.509 1.00 91.31 365 ARG A C 1
ATOM 2893 O O . ARG A 1 365 ? -20.689 8.815 2.461 1.00 91.31 365 ARG A O 1
ATOM 2900 N N . LEU A 1 366 ? -18.777 9.370 1.417 1.00 93.12 366 LEU A N 1
ATOM 2901 C CA . LEU A 1 366 ? -19.258 9.125 0.053 1.00 93.12 366 LEU A CA 1
ATOM 2902 C C . LEU A 1 366 ? -19.708 7.670 -0.150 1.00 93.12 366 LEU A C 1
ATOM 2904 O O . LEU A 1 366 ? -20.718 7.428 -0.810 1.00 93.12 366 LEU A O 1
ATOM 2908 N N . LEU A 1 367 ? -19.011 6.695 0.449 1.00 94.00 367 LEU A N 1
ATOM 2909 C CA . LEU A 1 367 ? -19.455 5.301 0.438 1.00 94.00 367 LEU A CA 1
ATOM 2910 C C . LEU A 1 367 ? -20.769 5.114 1.208 1.00 94.00 367 LEU A C 1
ATOM 2912 O O . LEU A 1 367 ? -21.655 4.419 0.709 1.00 94.00 367 LEU A O 1
ATOM 2916 N N . GLN A 1 368 ? -20.936 5.728 2.383 1.00 91.50 368 GLN A N 1
ATOM 2917 C CA . GLN A 1 368 ? -22.178 5.580 3.147 1.00 91.50 368 GLN A CA 1
ATOM 2918 C C . GLN A 1 368 ? -23.377 6.302 2.510 1.00 91.50 368 GLN A C 1
ATOM 2920 O O . GLN A 1 368 ? -24.498 5.801 2.595 1.00 91.50 368 GLN A O 1
ATOM 2925 N N . GLU A 1 369 ? -23.152 7.409 1.805 1.00 91.56 369 GLU A N 1
ATOM 2926 C CA . GLU A 1 369 ? -24.187 8.128 1.047 1.00 91.56 369 GLU A CA 1
ATOM 2927 C C . GLU A 1 369 ? -24.534 7.474 -0.303 1.00 91.56 369 GLU A C 1
ATOM 2929 O O . GLU A 1 369 ? -25.620 7.706 -0.837 1.00 91.56 369 GLU A O 1
ATOM 2934 N N . SER A 1 370 ? -23.647 6.642 -0.860 1.00 92.31 370 SER A N 1
ATOM 2935 C CA . SER A 1 370 ? -23.893 5.948 -2.130 1.00 92.31 370 SER A CA 1
ATOM 2936 C C . SER A 1 370 ? -25.041 4.921 -2.045 1.00 92.31 370 SER A C 1
ATOM 2938 O O . SER A 1 370 ? -25.324 4.392 -0.959 1.00 92.31 370 SER A O 1
ATOM 2940 N N . PRO A 1 371 ? -25.691 4.570 -3.174 1.00 93.12 371 PRO A N 1
ATOM 2941 C CA . PRO A 1 371 ? -26.613 3.437 -3.234 1.00 93.12 371 PRO A CA 1
ATOM 2942 C C . PRO A 1 371 ? -25.965 2.135 -2.736 1.00 93.12 371 PRO A C 1
ATOM 2944 O O . PRO A 1 371 ? -24.773 1.900 -2.930 1.00 93.12 371 PRO A O 1
ATOM 2947 N N . ARG A 1 372 ? -26.751 1.273 -2.085 1.00 93.44 372 ARG A N 1
ATOM 2948 C CA . ARG A 1 372 ? -26.308 -0.081 -1.717 1.00 93.44 372 ARG A CA 1
ATOM 2949 C C . ARG A 1 372 ? -26.363 -1.018 -2.921 1.00 93.44 372 ARG A C 1
ATOM 2951 O O . ARG A 1 372 ? -27.221 -0.864 -3.788 1.00 93.44 372 ARG A O 1
ATOM 2958 N N . GLU A 1 373 ? -25.495 -2.026 -2.909 1.00 94.94 373 GLU A N 1
ATOM 2959 C CA . GLU A 1 373 ? -25.558 -3.136 -3.861 1.00 94.94 373 GLU A CA 1
ATOM 2960 C C . GLU A 1 373 ? -26.898 -3.891 -3.741 1.00 94.94 373 GLU A C 1
ATOM 2962 O O . GLU A 1 373 ? -27.358 -4.134 -2.616 1.00 94.94 373 GLU A O 1
ATOM 2967 N N . PRO A 1 374 ? -27.540 -4.283 -4.861 1.00 93.94 374 PRO A N 1
ATOM 2968 C CA . PRO A 1 374 ? -28.823 -4.980 -4.838 1.00 93.94 374 PRO A CA 1
ATOM 2969 C C . PRO A 1 374 ? -28.789 -6.244 -3.970 1.00 93.94 374 PRO A C 1
ATOM 2971 O O . PRO A 1 374 ? -27.937 -7.112 -4.140 1.00 93.94 374 PRO A O 1
ATOM 2974 N N . GLY A 1 375 ? -29.731 -6.350 -3.029 1.00 93.25 375 GLY A N 1
ATOM 2975 C CA . GLY A 1 375 ? -29.828 -7.501 -2.125 1.00 93.25 375 GLY A CA 1
ATOM 2976 C C . GLY A 1 375 ? -28.718 -7.605 -1.070 1.00 93.25 375 GLY A C 1
ATOM 2977 O O . GLY A 1 375 ? -28.617 -8.647 -0.430 1.00 93.25 375 GLY A O 1
ATOM 2978 N N . CYS A 1 376 ? -27.895 -6.567 -0.867 1.00 93.31 376 CYS A N 1
ATOM 2979 C CA . CYS A 1 376 ? -26.822 -6.571 0.128 1.00 93.31 376 CYS A CA 1
ATOM 2980 C C . CYS A 1 376 ? -27.055 -5.538 1.244 1.00 93.31 376 CYS A C 1
ATOM 2982 O O . CYS A 1 376 ? -27.097 -4.329 1.010 1.00 93.31 376 CYS A O 1
ATOM 2984 N N . ASP A 1 377 ? -27.164 -6.025 2.478 1.00 93.75 377 ASP A N 1
ATOM 2985 C CA . ASP A 1 377 ? -27.394 -5.256 3.708 1.00 93.75 377 ASP A CA 1
ATOM 2986 C C . ASP A 1 377 ? -26.158 -5.165 4.627 1.00 93.75 377 ASP A C 1
ATOM 2988 O O . ASP A 1 377 ? -26.178 -4.418 5.609 1.00 93.75 377 ASP A O 1
ATOM 2992 N N . LEU A 1 378 ? -25.072 -5.867 4.279 1.00 94.50 378 LEU A N 1
ATOM 2993 C CA . LEU A 1 378 ? -23.814 -5.922 5.031 1.00 94.50 378 LEU A CA 1
ATOM 2994 C C . LEU A 1 378 ? -23.234 -4.531 5.350 1.00 94.50 378 LEU A C 1
ATOM 2996 O O . LEU A 1 378 ? -23.399 -3.565 4.595 1.00 94.50 378 LEU A O 1
ATOM 3000 N N . GLN A 1 379 ? -22.467 -4.448 6.445 1.00 92.31 379 GLN A N 1
ATOM 3001 C CA . GLN A 1 379 ? -21.670 -3.260 6.766 1.00 92.31 379 GLN A CA 1
ATOM 3002 C C . GLN A 1 379 ? -20.709 -2.971 5.604 1.00 92.31 379 GLN A C 1
ATOM 3004 O O . GLN A 1 379 ? -19.919 -3.834 5.210 1.00 92.31 379 GLN A O 1
ATOM 3009 N N . ARG A 1 380 ? -20.792 -1.756 5.051 1.00 93.88 380 ARG A N 1
ATOM 3010 C CA . ARG A 1 380 ? -19.875 -1.260 4.020 1.00 93.88 380 ARG A CA 1
ATOM 3011 C C . ARG A 1 380 ? -18.690 -0.596 4.706 1.00 93.88 380 ARG A C 1
ATOM 3013 O O . ARG A 1 380 ? -18.905 0.290 5.528 1.00 93.88 380 ARG A O 1
ATOM 3020 N N . VAL A 1 381 ? -17.477 -1.015 4.368 1.00 93.88 381 VAL A N 1
ATOM 3021 C CA . VAL A 1 381 ? -16.231 -0.570 5.010 1.00 93.88 381 VAL A CA 1
ATOM 3022 C C . VAL A 1 381 ? -15.230 -0.131 3.942 1.00 93.88 381 VAL A C 1
ATOM 3024 O O . VAL A 1 381 ? -15.211 -0.681 2.842 1.00 93.88 381 VAL A O 1
ATOM 3027 N N . ILE A 1 382 ? -14.391 0.858 4.245 1.00 94.75 382 ILE A N 1
ATOM 3028 C CA . ILE A 1 382 ? -13.296 1.285 3.364 1.00 94.75 382 ILE A CA 1
ATOM 3029 C C . ILE A 1 382 ? -12.066 0.418 3.637 1.00 94.75 382 ILE A C 1
ATOM 3031 O O . ILE A 1 382 ? -11.584 0.371 4.763 1.00 94.75 382 ILE A O 1
ATOM 3035 N N . ALA A 1 383 ? -11.525 -0.227 2.603 1.00 94.62 383 ALA A N 1
ATOM 3036 C CA . ALA A 1 383 ? -10.201 -0.845 2.645 1.00 94.62 383 ALA A CA 1
ATOM 3037 C C . ALA A 1 383 ? -9.168 0.158 2.108 1.00 94.62 383 ALA A C 1
ATOM 3039 O O . ALA A 1 383 ? -8.926 0.229 0.901 1.00 94.62 383 ALA A O 1
ATOM 3040 N N . ALA A 1 384 ? -8.606 0.990 2.988 1.00 91.12 384 ALA A N 1
ATOM 3041 C CA . ALA A 1 384 ? -7.618 1.990 2.591 1.00 91.12 384 ALA A CA 1
ATOM 3042 C C . ALA A 1 384 ? -6.275 1.341 2.224 1.00 91.12 384 ALA A C 1
ATOM 3044 O O . ALA A 1 384 ? -5.710 0.569 2.995 1.00 91.12 384 ALA A O 1
ATOM 3045 N N . LEU A 1 385 ? -5.755 1.694 1.050 1.00 88.44 385 LEU A N 1
ATOM 3046 C CA . LEU A 1 385 ? -4.465 1.255 0.532 1.00 88.44 385 LEU A CA 1
ATOM 3047 C C . LEU A 1 385 ? -3.533 2.462 0.424 1.00 88.44 385 LEU A C 1
ATOM 3049 O O . LEU A 1 385 ? -3.800 3.384 -0.350 1.00 88.44 385 LEU A O 1
ATOM 3053 N N . MET A 1 386 ? -2.429 2.434 1.170 1.00 81.81 386 MET A N 1
ATOM 3054 C CA . MET A 1 386 ? -1.394 3.466 1.142 1.00 81.81 386 MET A CA 1
ATOM 3055 C C . MET A 1 386 ? -0.068 2.866 0.669 1.00 81.81 386 MET A C 1
ATOM 3057 O O . MET A 1 386 ? 0.566 2.078 1.367 1.00 81.81 386 MET A O 1
ATOM 3061 N N . PHE A 1 387 ? 0.379 3.266 -0.519 1.00 77.12 387 PHE A N 1
ATOM 3062 C CA . PHE A 1 387 ? 1.628 2.785 -1.113 1.00 77.12 387 PHE A CA 1
ATOM 3063 C C . PHE A 1 387 ? 2.799 3.688 -0.697 1.00 77.12 387 PHE A C 1
ATOM 3065 O O . PHE A 1 387 ? 3.253 4.535 -1.463 1.00 77.12 387 PHE A O 1
ATOM 3072 N N . CYS A 1 388 ? 3.284 3.517 0.537 1.00 59.59 388 CYS A N 1
ATOM 3073 C CA . CYS A 1 388 ? 4.341 4.351 1.129 1.00 59.59 388 CYS A CA 1
ATOM 3074 C C . CYS A 1 388 ? 5.717 4.224 0.443 1.00 59.59 388 CYS A C 1
ATOM 3076 O O . CYS A 1 388 ? 6.540 5.134 0.536 1.00 59.59 388 CYS A O 1
ATOM 3078 N N . HIS A 1 389 ? 5.959 3.135 -0.296 1.00 51.69 389 HIS A N 1
ATOM 3079 C CA . HIS A 1 389 ? 7.172 2.947 -1.088 1.00 51.69 389 HIS A CA 1
ATOM 3080 C C . HIS A 1 389 ? 6.860 2.436 -2.502 1.00 51.69 389 HIS A C 1
ATOM 3082 O O . HIS A 1 389 ? 6.718 1.240 -2.737 1.00 51.69 389 HIS A O 1
ATOM 3088 N N . ILE A 1 390 ? 6.913 3.346 -3.481 1.00 51.53 390 ILE A N 1
ATOM 3089 C CA . ILE A 1 390 ? 6.993 3.042 -4.929 1.00 51.53 390 ILE A CA 1
ATOM 3090 C C . ILE A 1 390 ? 8.279 2.253 -5.297 1.00 51.53 390 ILE A C 1
ATOM 3092 O O . ILE A 1 390 ? 8.442 1.817 -6.432 1.00 51.53 390 ILE A O 1
ATOM 3096 N N . ALA A 1 391 ? 9.176 2.011 -4.333 1.00 43.53 391 ALA A N 1
ATOM 3097 C CA . ALA A 1 391 ? 10.478 1.360 -4.492 1.00 43.53 391 ALA A CA 1
ATOM 3098 C C . ALA A 1 391 ? 10.452 -0.076 -5.060 1.00 43.53 391 ALA A C 1
ATOM 3100 O O . ALA A 1 391 ? 11.494 -0.545 -5.511 1.00 43.53 391 ALA A O 1
ATOM 3101 N N . TYR A 1 392 ? 9.299 -0.755 -5.052 1.00 62.38 392 TYR A N 1
ATOM 3102 C CA . TYR A 1 392 ? 9.138 -2.096 -5.630 1.00 62.38 392 TYR A CA 1
ATOM 3103 C C . TYR A 1 392 ? 8.685 -2.096 -7.096 1.00 62.38 392 TYR A C 1
ATOM 3105 O O . TYR A 1 392 ? 8.771 -3.131 -7.753 1.00 62.38 392 TYR A O 1
ATOM 3113 N N . PHE A 1 393 ? 8.249 -0.954 -7.641 1.00 81.62 393 PHE A N 1
ATOM 3114 C CA . PHE A 1 393 ? 8.047 -0.852 -9.083 1.00 81.62 393 PHE A CA 1
ATOM 3115 C C . PHE A 1 393 ? 9.399 -0.923 -9.792 1.00 81.62 393 PHE A C 1
ATOM 3117 O O . PHE A 1 393 ? 10.344 -0.193 -9.477 1.00 81.62 393 PHE A O 1
ATOM 3124 N N . GLN A 1 394 ? 9.480 -1.800 -10.786 1.00 86.50 394 GLN A N 1
ATOM 3125 C CA . GLN A 1 394 ? 10.644 -1.935 -11.636 1.00 86.50 394 GLN A CA 1
ATOM 3126 C C . GLN A 1 394 ? 10.890 -0.612 -12.367 1.00 86.50 394 GLN A C 1
ATOM 3128 O O . GLN A 1 394 ? 9.994 -0.005 -12.962 1.00 86.50 394 GLN A O 1
ATOM 3133 N N . ASN A 1 395 ? 12.143 -0.166 -12.332 1.00 88.06 395 ASN A N 1
ATOM 3134 C CA . ASN A 1 395 ? 12.620 0.871 -13.234 1.00 88.06 395 ASN A CA 1
ATOM 3135 C C . ASN A 1 395 ? 12.811 0.270 -14.631 1.00 88.06 395 ASN A C 1
ATOM 3137 O O . ASN A 1 395 ? 13.025 -0.934 -14.754 1.00 88.06 395 ASN A O 1
ATOM 3141 N N . LEU A 1 396 ? 12.817 1.111 -15.673 1.00 89.00 396 LEU A N 1
ATOM 3142 C CA . LEU A 1 396 ? 13.226 0.667 -17.011 1.00 89.00 396 LEU A CA 1
ATOM 3143 C C . LEU A 1 396 ? 14.601 -0.021 -16.940 1.00 89.00 396 LEU A C 1
ATOM 3145 O O . LEU A 1 396 ? 15.558 0.633 -16.496 1.00 89.00 396 LEU A O 1
ATOM 3149 N N . PRO A 1 397 ? 14.711 -1.292 -17.363 1.00 88.38 397 PRO A N 1
ATOM 3150 C CA . PRO A 1 397 ? 15.942 -2.044 -17.193 1.00 88.38 397 PRO A CA 1
ATOM 3151 C C . PRO A 1 397 ? 17.059 -1.573 -18.155 1.00 88.38 397 PRO A C 1
ATOM 3153 O O . PRO A 1 397 ? 16.832 -0.732 -19.037 1.00 88.38 397 PRO A O 1
ATOM 3156 N N . PRO A 1 398 ? 18.325 -1.981 -17.929 1.00 85.38 398 PRO A N 1
ATOM 3157 C CA . PRO A 1 398 ? 19.486 -1.384 -18.603 1.00 85.38 398 PRO A CA 1
ATOM 3158 C C . PRO A 1 398 ? 19.515 -1.584 -20.127 1.00 85.38 398 PRO A C 1
ATOM 3160 O O . PRO A 1 398 ? 19.978 -0.700 -20.856 1.00 85.38 398 PRO A O 1
ATOM 3163 N N . ASP A 1 399 ? 18.989 -2.715 -20.590 1.00 88.19 399 ASP A N 1
ATOM 3164 C CA . ASP A 1 399 ? 18.756 -3.116 -21.982 1.00 88.19 399 ASP A CA 1
ATOM 3165 C C . ASP A 1 399 ? 17.876 -2.119 -22.757 1.00 88.19 399 ASP A C 1
ATOM 3167 O O . ASP A 1 399 ? 18.113 -1.889 -23.946 1.00 88.19 399 ASP A O 1
ATOM 3171 N N . PHE A 1 400 ? 16.962 -1.402 -22.090 1.00 89.12 400 PHE A N 1
ATOM 3172 C CA . PHE A 1 400 ? 16.168 -0.335 -22.714 1.00 89.12 400 PHE A CA 1
ATOM 3173 C C . PHE A 1 400 ? 17.034 0.731 -23.412 1.00 89.12 400 PHE A C 1
ATOM 3175 O O . PHE A 1 400 ? 16.656 1.296 -24.444 1.00 89.12 400 PHE A O 1
ATOM 3182 N N . LYS A 1 401 ? 18.236 1.011 -22.885 1.00 85.62 401 LYS A N 1
ATOM 3183 C CA . LYS A 1 401 ? 19.182 1.937 -23.530 1.00 85.62 401 LYS A CA 1
ATOM 3184 C C . LYS A 1 401 ? 19.770 1.362 -24.817 1.00 85.62 401 LYS A C 1
ATOM 3186 O O . LYS A 1 401 ? 20.022 2.134 -25.740 1.00 85.62 401 LYS A O 1
ATOM 3191 N N . ALA A 1 402 ? 19.995 0.050 -24.885 1.00 85.44 402 ALA A N 1
ATOM 3192 C CA . ALA A 1 402 ? 20.470 -0.617 -26.093 1.00 85.44 402 ALA A CA 1
ATOM 3193 C C . ALA A 1 402 ? 19.391 -0.568 -27.186 1.00 85.44 402 ALA A C 1
ATOM 3195 O O . ALA A 1 402 ? 19.662 -0.044 -28.266 1.00 85.44 402 ALA A O 1
ATOM 3196 N N . PHE A 1 403 ? 18.153 -0.953 -26.849 1.00 87.81 403 PHE A N 1
ATOM 3197 C CA . PHE A 1 403 ? 16.974 -0.841 -27.721 1.00 87.81 403 PHE A CA 1
ATOM 3198 C C . PHE A 1 403 ? 16.815 0.571 -28.318 1.00 87.81 403 PHE A C 1
ATOM 3200 O O . PHE A 1 403 ? 16.656 0.746 -29.527 1.00 87.81 403 PHE A O 1
ATOM 3207 N N . LEU A 1 404 ? 16.922 1.611 -27.484 1.00 85.62 404 LEU A N 1
ATOM 3208 C CA . LEU A 1 404 ? 16.856 2.997 -27.950 1.00 85.62 404 LEU A CA 1
ATOM 3209 C C . LEU A 1 404 ? 18.042 3.401 -28.836 1.00 85.62 404 LEU A C 1
ATOM 3211 O O . LEU A 1 404 ? 17.856 4.153 -29.791 1.00 85.62 404 LEU A O 1
ATOM 3215 N N . ASN A 1 405 ? 19.261 2.957 -28.525 1.00 83.06 405 ASN A N 1
ATOM 3216 C CA . ASN A 1 405 ? 20.450 3.322 -29.296 1.00 83.06 405 ASN A CA 1
ATOM 3217 C C . ASN A 1 405 ? 20.449 2.691 -30.694 1.00 83.06 405 ASN A C 1
ATOM 3219 O O . ASN A 1 405 ? 20.838 3.372 -31.645 1.00 83.06 405 ASN A O 1
ATOM 3223 N N . GLU A 1 406 ? 19.966 1.450 -30.814 1.00 81.50 406 GLU A N 1
ATOM 3224 C CA . GLU A 1 406 ? 19.740 0.752 -32.086 1.00 81.50 406 GLU A CA 1
ATOM 3225 C C . GLU A 1 406 ? 18.744 1.524 -32.971 1.00 81.50 406 GLU A C 1
ATOM 3227 O O . GLU A 1 406 ? 18.999 1.747 -34.149 1.00 81.50 406 GLU A O 1
ATOM 3232 N N . ARG A 1 407 ? 17.636 2.013 -32.394 1.00 78.31 407 ARG A N 1
ATOM 3233 C CA . ARG A 1 407 ? 16.557 2.705 -33.130 1.00 78.31 407 ARG A CA 1
ATOM 3234 C C . ARG A 1 407 ? 16.804 4.198 -33.403 1.00 78.31 407 ARG A C 1
ATOM 3236 O O . ARG A 1 407 ? 16.098 4.783 -34.221 1.00 78.31 407 ARG A O 1
ATOM 3243 N N . VAL A 1 408 ? 17.752 4.838 -32.707 1.00 75.56 408 VAL A N 1
ATOM 3244 C CA . VAL A 1 408 ? 18.027 6.297 -32.782 1.00 75.56 408 VAL A CA 1
ATOM 3245 C C . VAL A 1 408 ? 19.420 6.600 -33.375 1.00 75.56 408 VAL A C 1
ATOM 3247 O O . VAL A 1 408 ? 19.903 7.735 -33.322 1.00 75.56 408 VAL A O 1
ATOM 3250 N N . GLY A 1 409 ? 20.091 5.596 -33.951 1.00 69.31 409 GLY A N 1
ATOM 3251 C CA . GLY A 1 409 ? 21.380 5.763 -34.633 1.00 69.31 409 GLY A CA 1
ATOM 3252 C C . GLY A 1 409 ? 22.488 6.283 -33.710 1.00 69.31 409 GLY A C 1
ATOM 3253 O O . GLY A 1 409 ? 23.212 7.216 -34.062 1.00 69.31 409 GLY A O 1
ATOM 3254 N N . GLY A 1 410 ? 22.564 5.759 -32.481 1.00 65.25 410 GLY A N 1
ATOM 3255 C CA . GLY A 1 410 ? 23.639 6.051 -31.521 1.00 65.25 410 GLY A CA 1
ATOM 3256 C C . GLY A 1 410 ? 23.674 7.464 -30.915 1.00 65.25 410 GLY A C 1
ATOM 3257 O O . GLY A 1 410 ? 24.511 7.730 -30.056 1.00 65.25 410 GLY A O 1
ATOM 3258 N N . LYS A 1 411 ? 22.766 8.380 -31.287 1.00 66.56 411 LYS A N 1
ATOM 3259 C CA . LYS A 1 411 ? 22.746 9.771 -30.770 1.00 66.56 411 LYS A CA 1
ATOM 3260 C C . LYS A 1 411 ? 22.193 9.919 -29.343 1.00 66.56 411 LYS A C 1
ATOM 3262 O O . LYS A 1 411 ? 22.145 11.034 -28.825 1.00 66.56 411 LYS A O 1
ATOM 3267 N N . GLY A 1 412 ? 21.792 8.811 -28.718 1.00 66.00 412 GLY A N 1
ATOM 3268 C CA . GLY A 1 412 ? 21.178 8.759 -27.394 1.00 66.00 412 GLY A CA 1
ATOM 3269 C C . GLY A 1 412 ? 19.727 9.255 -27.380 1.00 66.00 412 GLY A C 1
ATOM 3270 O O . GLY A 1 412 ? 19.352 10.219 -28.052 1.00 66.00 412 GLY A O 1
ATOM 3271 N N . ALA A 1 413 ? 18.875 8.607 -26.586 1.00 71.81 413 ALA A N 1
ATOM 3272 C CA . ALA A 1 413 ? 17.492 9.047 -26.437 1.00 71.81 413 ALA A CA 1
ATOM 3273 C C . ALA A 1 413 ? 17.397 10.365 -25.659 1.00 71.81 413 ALA A C 1
ATOM 3275 O O . ALA A 1 413 ? 17.938 10.496 -24.558 1.00 71.81 413 ALA A O 1
ATOM 3276 N N . LYS A 1 414 ? 16.637 11.322 -26.205 1.00 82.50 414 LYS A N 1
ATOM 3277 C CA . LYS A 1 414 ? 16.364 12.618 -25.566 1.00 82.50 414 LYS A CA 1
ATOM 3278 C C . LYS A 1 414 ? 15.756 12.424 -24.164 1.00 82.50 414 LYS A C 1
ATOM 3280 O O . LYS A 1 414 ? 14.901 11.547 -24.017 1.00 82.50 414 LYS A O 1
ATOM 3285 N N . PRO A 1 415 ? 16.077 13.277 -23.170 1.00 86.25 415 PRO A N 1
ATOM 3286 C CA . PRO A 1 415 ? 15.531 13.162 -21.813 1.00 86.25 415 PRO A CA 1
ATOM 3287 C C . PRO A 1 415 ? 13.999 13.074 -21.759 1.00 86.25 415 PRO A C 1
ATOM 3289 O O . PRO A 1 415 ? 13.464 12.269 -21.006 1.00 86.25 415 PRO A O 1
ATOM 3292 N N . ALA A 1 416 ? 13.294 13.823 -22.615 1.00 88.69 416 ALA A N 1
ATOM 3293 C CA . ALA A 1 416 ? 11.833 13.779 -22.709 1.00 88.69 416 ALA A CA 1
ATOM 3294 C C . ALA A 1 416 ? 11.282 12.407 -23.152 1.00 88.69 416 ALA A C 1
ATOM 3296 O O . ALA A 1 416 ? 10.268 11.962 -22.621 1.00 88.69 416 ALA A O 1
ATOM 3297 N N . LEU A 1 417 ? 11.960 11.710 -24.077 1.00 88.12 417 LEU A N 1
ATOM 3298 C CA . LEU A 1 417 ? 11.566 10.360 -24.500 1.00 88.12 417 LEU A CA 1
ATOM 3299 C C . LEU A 1 417 ? 11.800 9.352 -23.368 1.00 88.12 417 LEU A C 1
ATOM 3301 O O . LEU A 1 417 ? 10.928 8.536 -23.092 1.00 88.12 417 LEU A O 1
ATOM 3305 N N . GLN A 1 418 ? 12.934 9.451 -22.666 1.00 88.25 418 GLN A N 1
ATOM 3306 C CA . GLN A 1 418 ? 13.205 8.600 -21.502 1.00 88.25 418 GLN A CA 1
ATOM 3307 C C . GLN A 1 418 ? 12.181 8.830 -20.379 1.00 88.25 418 GLN A C 1
ATOM 3309 O O . GLN A 1 418 ? 11.692 7.866 -19.801 1.00 88.25 418 GLN A O 1
ATOM 3314 N N . ALA A 1 419 ? 11.825 10.085 -20.088 1.00 91.12 419 ALA A N 1
ATOM 3315 C CA . ALA A 1 419 ? 10.822 10.424 -19.078 1.00 91.12 419 ALA A CA 1
ATOM 3316 C C . ALA A 1 419 ? 9.424 9.892 -19.440 1.00 91.12 419 ALA A C 1
ATOM 3318 O O . ALA A 1 419 ? 8.749 9.331 -18.582 1.00 91.12 419 ALA A O 1
ATOM 3319 N N . HIS A 1 420 ? 9.021 10.002 -20.711 1.00 92.31 420 HIS A N 1
ATOM 3320 C CA . HIS A 1 420 ? 7.793 9.386 -21.219 1.00 92.31 420 HIS A CA 1
ATOM 3321 C C . HIS A 1 420 ? 7.810 7.867 -21.025 1.00 92.31 420 HIS A C 1
ATOM 3323 O O . HIS A 1 420 ? 6.918 7.344 -20.370 1.00 92.31 420 HIS A O 1
ATOM 3329 N N . CYS A 1 421 ? 8.848 7.172 -21.496 1.00 93.25 421 CYS A N 1
ATOM 3330 C CA . CYS A 1 421 ? 8.905 5.711 -21.409 1.00 93.25 421 CYS A CA 1
ATOM 3331 C C . CYS A 1 421 ? 8.939 5.211 -19.955 1.00 93.25 421 CYS A C 1
ATOM 3333 O O . CYS A 1 421 ? 8.344 4.183 -19.661 1.00 93.25 421 CYS A O 1
ATOM 3335 N N . ARG A 1 422 ? 9.577 5.944 -19.025 1.00 91.88 422 ARG A N 1
ATOM 3336 C CA . ARG A 1 422 ? 9.548 5.602 -17.587 1.00 91.88 422 ARG A CA 1
ATOM 3337 C C . ARG A 1 422 ? 8.137 5.681 -17.020 1.00 91.88 422 ARG A C 1
ATOM 3339 O O . ARG A 1 422 ? 7.754 4.821 -16.238 1.00 91.88 422 ARG A O 1
ATOM 3346 N N . ARG A 1 423 ? 7.374 6.700 -17.422 1.00 93.25 423 ARG A N 1
ATOM 3347 C CA . ARG A 1 423 ? 5.979 6.860 -17.012 1.00 93.25 423 ARG A CA 1
ATOM 3348 C C . ARG A 1 423 ? 5.093 5.769 -17.610 1.00 93.25 423 ARG A C 1
ATOM 3350 O O . ARG A 1 423 ? 4.325 5.185 -16.862 1.00 93.25 423 ARG A O 1
ATOM 3357 N N . GLU A 1 424 ? 5.227 5.447 -18.898 1.00 94.88 424 GLU A N 1
ATOM 3358 C CA . GLU A 1 424 ? 4.443 4.349 -19.490 1.00 94.88 424 GLU A CA 1
ATOM 3359 C C . GLU A 1 424 ? 4.780 3.001 -18.830 1.00 94.88 424 GLU A C 1
ATOM 3361 O O . GLU A 1 424 ? 3.884 2.222 -18.533 1.00 94.88 424 GLU A O 1
ATOM 3366 N N . PHE A 1 425 ? 6.053 2.752 -18.500 1.00 94.06 425 PHE A N 1
ATOM 3367 C CA . PHE A 1 425 ? 6.476 1.534 -17.798 1.00 94.06 425 PHE A CA 1
ATOM 3368 C C . PHE A 1 425 ? 5.925 1.437 -16.370 1.00 94.06 425 PHE A C 1
ATOM 3370 O O . PHE A 1 425 ? 5.583 0.355 -15.901 1.00 94.06 425 PHE A O 1
ATOM 3377 N N . PHE A 1 426 ? 5.815 2.571 -15.678 1.00 91.88 426 PHE A N 1
ATOM 3378 C CA . PHE A 1 426 ? 5.153 2.670 -14.378 1.00 91.88 426 PHE A CA 1
ATOM 3379 C C . PHE A 1 426 ? 3.630 2.479 -14.499 1.00 91.88 426 PHE A C 1
ATOM 3381 O O . PHE A 1 426 ? 3.037 1.765 -13.696 1.00 91.88 426 PHE A O 1
ATOM 3388 N N . HIS A 1 427 ? 2.995 3.058 -15.522 1.00 92.81 427 HIS A N 1
ATOM 3389 C CA . HIS A 1 427 ? 1.561 2.894 -15.777 1.00 92.81 427 HIS A CA 1
ATOM 3390 C C . HIS A 1 427 ? 1.183 1.454 -16.143 1.00 92.81 427 HIS A C 1
ATOM 3392 O O . HIS A 1 427 ? 0.173 0.968 -15.650 1.00 92.81 427 HIS A O 1
ATOM 3398 N N . GLU A 1 428 ? 1.979 0.748 -16.948 1.00 94.50 428 GLU A N 1
ATOM 3399 C CA . GLU A 1 428 ? 1.707 -0.657 -17.281 1.00 94.50 428 GLU A CA 1
ATOM 3400 C C . GLU A 1 428 ? 1.841 -1.580 -16.061 1.00 94.50 428 GLU A C 1
ATOM 3402 O O . GLU A 1 428 ? 1.033 -2.488 -15.894 1.00 94.50 428 GLU A O 1
ATOM 3407 N N . GLN A 1 429 ? 2.774 -1.306 -15.141 1.00 92.75 429 GLN A N 1
ATOM 3408 C CA . GLN A 1 429 ? 2.828 -2.023 -13.860 1.00 92.75 429 GLN A CA 1
ATOM 3409 C C . GLN A 1 429 ? 1.580 -1.772 -13.004 1.00 92.75 429 GLN A C 1
ATOM 3411 O O . GLN A 1 429 ? 1.026 -2.712 -12.437 1.00 92.75 429 GLN A O 1
ATOM 3416 N N . TRP A 1 430 ? 1.080 -0.532 -12.957 1.00 92.00 430 TRP A N 1
ATOM 3417 C CA . TRP A 1 430 ? -0.221 -0.250 -12.342 1.00 92.00 430 TRP A CA 1
ATOM 3418 C C . TRP A 1 430 ? -1.373 -0.955 -13.054 1.00 92.00 430 TRP A C 1
ATOM 3420 O O . TRP A 1 430 ? -2.258 -1.465 -12.382 1.00 92.00 430 TRP A O 1
ATOM 3430 N N . ARG A 1 431 ? -1.358 -1.042 -14.387 1.00 93.56 431 ARG A N 1
ATOM 3431 C CA . ARG A 1 431 ? -2.385 -1.744 -15.172 1.00 93.56 431 ARG A CA 1
ATOM 3432 C C . ARG A 1 431 ? -2.437 -3.246 -14.876 1.00 93.56 431 ARG A C 1
ATOM 3434 O O . ARG A 1 431 ? -3.484 -3.853 -15.050 1.00 93.56 431 ARG A O 1
ATOM 3441 N N . ILE A 1 432 ? -1.319 -3.831 -14.441 1.00 93.81 432 ILE A N 1
ATOM 3442 C CA . ILE A 1 432 ? -1.237 -5.226 -13.987 1.00 93.81 432 ILE A CA 1
ATOM 3443 C C . ILE A 1 432 ? -1.767 -5.382 -12.549 1.00 93.81 432 ILE A C 1
ATOM 3445 O O . ILE A 1 432 ? -2.434 -6.367 -12.260 1.00 93.81 432 ILE A O 1
ATOM 3449 N N . LEU A 1 433 ? -1.490 -4.425 -11.652 1.00 91.88 433 LEU A N 1
ATOM 3450 C CA . LEU A 1 433 ? -1.953 -4.460 -10.252 1.00 91.88 433 LEU A CA 1
ATOM 3451 C C . LEU A 1 433 ? -3.431 -4.080 -10.071 1.00 91.88 433 LEU A C 1
ATOM 3453 O O . LEU A 1 433 ? -4.074 -4.529 -9.125 1.00 91.88 433 LEU A O 1
ATOM 3457 N N . LEU A 1 434 ? -3.943 -3.205 -10.937 1.00 94.00 434 LEU A N 1
ATOM 3458 C CA . LEU A 1 434 ? -5.327 -2.731 -10.968 1.00 94.00 434 LEU A CA 1
ATOM 3459 C C . LEU A 1 434 ? -6.095 -3.530 -12.028 1.00 94.00 434 LEU A C 1
ATOM 3461 O O . LEU A 1 434 ? -6.612 -2.963 -12.993 1.00 94.00 434 LEU A O 1
ATOM 3465 N N . ASP A 1 435 ? -6.084 -4.852 -11.858 1.00 94.12 435 ASP A N 1
ATOM 3466 C CA . ASP A 1 435 ? -6.770 -5.814 -12.717 1.00 94.12 435 ASP A CA 1
ATOM 3467 C C . ASP A 1 435 ? -8.304 -5.656 -12.672 1.00 94.12 435 ASP A C 1
ATOM 3469 O O . ASP A 1 435 ? -8.857 -4.882 -11.883 1.00 94.12 435 ASP A O 1
ATOM 3473 N N . ASP A 1 436 ? -9.009 -6.368 -13.556 1.00 96.88 436 ASP A N 1
ATOM 3474 C CA . ASP A 1 436 ? -10.472 -6.285 -13.646 1.00 96.88 436 ASP A CA 1
ATOM 3475 C C . ASP A 1 436 ? -11.150 -6.673 -12.315 1.00 96.88 436 ASP A C 1
ATOM 3477 O O . ASP A 1 436 ? -12.125 -6.029 -11.923 1.00 96.88 436 ASP A O 1
ATOM 3481 N N . ASP A 1 437 ? -10.583 -7.634 -11.574 1.00 96.12 437 ASP A N 1
ATOM 3482 C CA . ASP A 1 437 ? -11.031 -8.032 -10.232 1.00 96.12 437 ASP A CA 1
ATOM 3483 C C . ASP A 1 437 ? -10.882 -6.883 -9.220 1.00 96.12 437 ASP A C 1
ATOM 3485 O O . ASP A 1 437 ? -11.798 -6.615 -8.437 1.00 96.12 437 ASP A O 1
ATOM 3489 N N . PHE A 1 438 ? -9.757 -6.157 -9.231 1.00 96.38 438 PHE A N 1
ATOM 3490 C CA . PHE A 1 438 ? -9.582 -4.962 -8.406 1.00 96.38 438 PHE A CA 1
ATOM 3491 C C . PHE A 1 438 ? -10.540 -3.839 -8.813 1.00 96.38 438 PHE A C 1
ATOM 3493 O O . PHE A 1 438 ? -11.080 -3.151 -7.945 1.00 96.38 438 PHE A O 1
ATOM 3500 N N . VAL A 1 439 ? -10.773 -3.632 -10.110 1.00 97.38 439 VAL A N 1
ATOM 3501 C CA . VAL A 1 439 ? -11.691 -2.597 -10.612 1.00 97.38 439 VAL A CA 1
ATOM 3502 C C . VAL A 1 439 ? -13.147 -2.912 -10.249 1.00 97.38 439 VAL A C 1
ATOM 3504 O O . VAL A 1 439 ? -13.893 -1.990 -9.904 1.00 97.38 439 VAL A O 1
ATOM 3507 N N . ASP A 1 440 ? -13.551 -4.182 -10.283 1.00 97.81 440 ASP A N 1
ATOM 3508 C CA . ASP A 1 440 ? -14.849 -4.642 -9.784 1.00 97.81 440 ASP A CA 1
ATOM 3509 C C . ASP A 1 440 ? -14.957 -4.429 -8.268 1.00 97.81 440 ASP A C 1
ATOM 3511 O O . ASP A 1 440 ? -15.847 -3.711 -7.804 1.00 97.81 440 ASP A O 1
ATOM 3515 N N . ALA A 1 441 ? -13.967 -4.906 -7.503 1.00 97.50 441 ALA A N 1
ATOM 3516 C CA . ALA A 1 441 ? -13.876 -4.699 -6.059 1.00 97.50 441 ALA A CA 1
ATOM 3517 C C . ALA A 1 441 ? -13.930 -3.211 -5.670 1.00 97.50 441 ALA A C 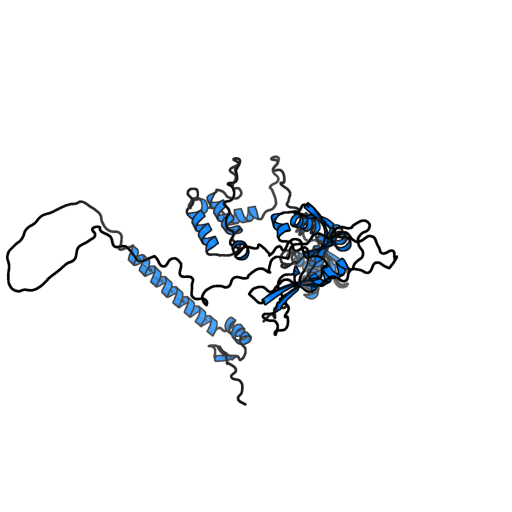1
ATOM 3519 O O . ALA A 1 441 ? -14.577 -2.843 -4.690 1.00 97.50 441 ALA A O 1
ATOM 3520 N N . TYR A 1 442 ? -13.290 -2.327 -6.438 1.00 96.50 442 TYR A N 1
ATOM 3521 C CA . TYR A 1 442 ? -13.302 -0.883 -6.207 1.00 96.50 442 TYR A CA 1
ATOM 3522 C C . TYR A 1 442 ? -14.708 -0.282 -6.369 1.00 96.50 442 TYR A C 1
ATOM 3524 O O . TYR A 1 442 ? -15.094 0.603 -5.596 1.00 96.50 442 TYR A O 1
ATOM 3532 N N . LYS A 1 443 ? -15.480 -0.747 -7.358 1.00 96.00 443 LYS A N 1
ATOM 3533 C CA . LYS A 1 443 ? -16.836 -0.254 -7.649 1.00 96.00 443 LYS A CA 1
ATOM 3534 C C . LYS A 1 443 ? -17.883 -0.863 -6.722 1.00 96.00 443 LYS A C 1
ATOM 3536 O O . LYS A 1 443 ? -18.627 -0.118 -6.092 1.00 96.00 443 LYS A O 1
ATOM 3541 N N . HIS A 1 444 ? -17.905 -2.189 -6.634 1.00 96.75 444 HIS A N 1
ATOM 3542 C CA . HIS A 1 444 ? -18.980 -2.975 -6.029 1.00 96.75 444 HIS A CA 1
ATOM 3543 C C . HIS A 1 444 ? -18.640 -3.508 -4.638 1.00 96.75 444 HIS A C 1
ATOM 3545 O O . HIS A 1 444 ? -19.528 -3.930 -3.897 1.00 96.75 444 HIS A O 1
ATOM 3551 N N . GLY A 1 445 ? -17.370 -3.449 -4.237 1.00 97.12 445 GLY A N 1
ATOM 3552 C CA . GLY A 1 445 ? -16.894 -3.962 -2.960 1.00 97.12 445 GLY A CA 1
ATOM 3553 C C . GLY A 1 445 ? -16.825 -5.489 -2.923 1.00 97.12 445 GLY A C 1
ATOM 3554 O O . GLY A 1 445 ? -17.641 -6.192 -3.513 1.00 97.12 445 GLY A O 1
ATOM 3555 N N . ILE A 1 446 ? -15.870 -6.013 -2.165 1.00 97.38 446 ILE A N 1
ATOM 3556 C CA . ILE A 1 446 ? -15.668 -7.449 -1.953 1.00 97.38 446 ILE A CA 1
ATOM 3557 C C . ILE A 1 446 ? -16.246 -7.876 -0.608 1.00 97.38 446 ILE A C 1
ATOM 3559 O O . ILE A 1 446 ? -16.021 -7.230 0.416 1.00 97.38 446 ILE A O 1
ATOM 3563 N N . VAL A 1 447 ? -17.010 -8.969 -0.604 1.00 97.62 447 VAL A N 1
ATOM 3564 C CA . VAL A 1 447 ? -17.533 -9.564 0.631 1.00 97.62 447 VAL A CA 1
ATOM 3565 C C . VAL A 1 447 ? -16.448 -10.436 1.250 1.00 97.62 447 VAL A C 1
ATOM 3567 O O . VAL A 1 447 ? -15.960 -11.365 0.613 1.00 97.62 447 VAL A O 1
ATOM 3570 N N . ILE A 1 448 ? -16.077 -10.131 2.492 1.00 96.62 448 ILE A N 1
ATOM 3571 C CA . ILE A 1 448 ? -15.033 -10.833 3.241 1.00 96.62 448 ILE A CA 1
ATOM 3572 C C . ILE A 1 448 ? -15.614 -11.249 4.590 1.00 96.62 448 ILE A C 1
ATOM 3574 O O . ILE A 1 448 ? -16.289 -10.456 5.252 1.00 96.62 448 ILE A O 1
ATOM 3578 N N . LYS A 1 449 ? -15.345 -12.491 5.001 1.00 95.50 449 LYS A N 1
ATOM 3579 C CA . LYS A 1 449 ? -15.547 -12.944 6.377 1.00 95.50 449 LYS A CA 1
ATOM 3580 C C . LYS A 1 449 ? -14.329 -12.509 7.189 1.00 95.50 449 LYS A C 1
ATOM 3582 O O . LYS A 1 449 ? -13.252 -13.064 7.007 1.00 95.50 449 LYS A O 1
ATOM 3587 N N . CYS A 1 450 ? -14.490 -11.503 8.038 1.00 92.56 450 CYS A N 1
ATOM 3588 C CA . CYS A 1 450 ? -13.405 -11.010 8.882 1.00 92.56 450 CYS A CA 1
ATOM 3589 C C . CYS A 1 450 ? -12.984 -12.057 9.928 1.00 92.56 450 CYS A C 1
ATOM 3591 O O . CYS A 1 450 ? -13.714 -13.019 10.186 1.00 92.56 450 CYS A O 1
ATOM 3593 N N . PHE A 1 451 ? -11.844 -11.825 10.584 1.00 88.12 451 PHE A N 1
ATOM 3594 C CA . PHE A 1 451 ? -11.346 -12.669 11.680 1.00 88.12 451 PHE A CA 1
ATOM 3595 C C . PHE A 1 451 ? -12.360 -12.884 12.828 1.00 88.12 451 PHE A C 1
ATOM 3597 O O . PHE A 1 451 ? -12.372 -13.941 13.452 1.00 88.12 451 PHE A O 1
ATOM 3604 N N . ASP A 1 452 ? -13.255 -11.917 13.073 1.00 89.00 452 ASP A N 1
ATOM 3605 C CA . ASP A 1 452 ? -14.349 -12.001 14.058 1.00 89.00 452 ASP A CA 1
ATOM 3606 C C . ASP A 1 452 ? -15.547 -12.861 13.594 1.00 89.00 452 ASP A C 1
ATOM 3608 O O . ASP A 1 452 ? -16.551 -12.992 14.294 1.00 89.00 452 ASP A O 1
ATOM 3612 N N . GLY A 1 453 ? -15.458 -13.451 12.400 1.00 91.12 453 GLY A N 1
ATOM 3613 C CA . GLY A 1 453 ? -16.480 -14.292 11.789 1.00 91.12 453 GLY A CA 1
ATOM 3614 C C . GLY A 1 453 ? -17.617 -13.537 11.095 1.00 91.12 453 GLY A C 1
ATOM 3615 O O . GLY A 1 453 ? -18.439 -14.181 10.433 1.00 91.12 453 GLY A O 1
ATOM 3616 N N . ILE A 1 454 ? -17.667 -12.205 11.198 1.00 92.69 454 ILE A N 1
ATOM 3617 C CA . ILE A 1 454 ? -18.718 -11.370 10.609 1.00 92.69 454 ILE A CA 1
ATOM 3618 C C . ILE A 1 454 ? -18.377 -11.069 9.144 1.00 92.69 454 ILE A C 1
ATOM 3620 O O . ILE A 1 454 ? -17.246 -10.727 8.797 1.00 92.69 454 ILE A O 1
ATOM 3624 N N . HIS A 1 455 ? -19.378 -11.179 8.268 1.00 95.94 455 HIS A N 1
ATOM 3625 C CA . HIS A 1 455 ? -19.234 -10.809 6.861 1.00 95.94 455 HIS A CA 1
ATOM 3626 C C . HIS A 1 455 ? -19.450 -9.306 6.681 1.00 95.94 455 HIS A C 1
ATOM 3628 O O . HIS A 1 455 ? -20.449 -8.751 7.141 1.00 95.94 455 HIS A O 1
ATOM 3634 N N . ARG A 1 456 ? -18.527 -8.647 5.980 1.00 95.12 456 ARG A N 1
ATOM 3635 C CA . ARG A 1 456 ? -18.593 -7.216 5.648 1.00 95.12 456 ARG A CA 1
ATOM 3636 C C . ARG A 1 456 ? -18.229 -7.009 4.181 1.00 95.12 456 ARG A C 1
ATOM 3638 O O . ARG A 1 456 ? -17.538 -7.840 3.592 1.00 95.12 456 ARG A O 1
ATOM 3645 N N . ARG A 1 457 ? -18.699 -5.913 3.582 1.00 97.31 457 ARG A N 1
ATOM 3646 C CA . ARG A 1 457 ? -18.381 -5.545 2.196 1.00 97.31 457 ARG A CA 1
ATOM 3647 C C . ARG A 1 457 ? -17.338 -4.431 2.192 1.00 97.31 457 ARG A C 1
ATOM 3649 O O . ARG A 1 457 ? -17.643 -3.290 2.539 1.00 97.31 457 ARG A O 1
ATOM 3656 N N . PHE A 1 458 ? -16.113 -4.768 1.809 1.00 97.25 458 PHE A N 1
ATOM 3657 C CA . PHE A 1 458 ? -14.981 -3.847 1.778 1.00 97.25 458 PHE A CA 1
ATOM 3658 C C . PHE A 1 458 ? -14.815 -3.218 0.401 1.00 97.25 458 PHE A C 1
ATOM 3660 O O . PHE A 1 458 ? -14.803 -3.918 -0.606 1.00 97.25 458 PHE A O 1
ATOM 3667 N N . TYR A 1 459 ? -14.637 -1.903 0.364 1.00 97.56 459 TYR A N 1
ATOM 3668 C CA . TYR A 1 459 ? -14.402 -1.128 -0.849 1.00 97.56 459 TYR A CA 1
ATOM 3669 C C . TYR A 1 459 ? -12.956 -0.616 -0.834 1.00 97.56 459 TYR A C 1
ATOM 3671 O O . TYR A 1 459 ? -12.645 0.275 -0.036 1.00 97.56 459 TYR A O 1
ATOM 3679 N N . PRO A 1 460 ? -12.057 -1.156 -1.678 1.00 96.38 460 PRO A N 1
ATOM 3680 C CA . PRO A 1 460 ? -10.682 -0.687 -1.785 1.00 96.38 460 PRO A CA 1
ATOM 3681 C C . PRO A 1 460 ? -10.624 0.795 -2.158 1.00 96.38 460 PRO A C 1
ATOM 3683 O O . PRO A 1 460 ? -11.293 1.234 -3.094 1.00 96.38 460 PRO A O 1
ATOM 3686 N N . ARG A 1 461 ? -9.812 1.583 -1.455 1.00 94.06 461 ARG A N 1
ATOM 3687 C CA . ARG A 1 461 ? -9.541 2.987 -1.792 1.00 94.06 461 ARG A CA 1
ATOM 3688 C C . ARG A 1 461 ? -8.049 3.244 -1.714 1.00 94.06 461 ARG A C 1
ATOM 3690 O O . ARG A 1 461 ? -7.457 3.159 -0.646 1.00 94.06 461 ARG A O 1
ATOM 3697 N N . ILE A 1 462 ? -7.451 3.574 -2.854 1.00 90.12 462 ILE A N 1
ATOM 3698 C CA . ILE A 1 462 ? -6.068 4.043 -2.907 1.00 90.12 462 ILE A CA 1
ATOM 3699 C C . ILE A 1 462 ? -6.067 5.480 -2.394 1.00 90.12 462 ILE A C 1
ATOM 3701 O O . ILE A 1 462 ? -6.690 6.349 -3.002 1.00 90.12 462 ILE A O 1
ATOM 3705 N N . LEU A 1 463 ? -5.406 5.704 -1.262 1.00 85.06 463 LEU A N 1
ATOM 3706 C CA . LEU A 1 463 ? -5.326 6.998 -0.598 1.00 85.06 463 LEU A CA 1
ATOM 3707 C C . LEU A 1 463 ? -3.858 7.425 -0.528 1.00 85.06 463 LEU A C 1
ATOM 3709 O O . LEU A 1 463 ? -3.000 6.706 -0.015 1.00 85.06 463 LEU A O 1
ATOM 3713 N N . THR A 1 464 ? -3.562 8.607 -1.063 1.00 73.44 464 THR A N 1
ATOM 3714 C CA . THR A 1 464 ? -2.220 9.195 -1.044 1.00 73.44 464 THR A CA 1
ATOM 3715 C C . THR A 1 464 ? -2.122 10.208 0.085 1.00 73.44 464 THR A C 1
ATOM 3717 O O . THR A 1 464 ? -2.501 11.365 -0.090 1.00 73.44 464 THR A O 1
ATOM 3720 N N . TYR A 1 465 ? -1.590 9.792 1.233 1.00 61.34 465 TYR A N 1
ATOM 3721 C CA . TYR A 1 465 ? -1.240 10.727 2.296 1.00 61.34 465 TYR A CA 1
ATOM 3722 C C . TYR A 1 465 ? 0.147 11.319 2.028 1.00 61.34 465 TYR A C 1
ATOM 3724 O O . TYR A 1 465 ? 1.173 10.765 2.425 1.00 61.34 465 TYR A O 1
ATOM 3732 N N . SER A 1 466 ? 0.189 12.459 1.337 1.00 52.78 466 SER A N 1
ATOM 3733 C CA . SER A 1 466 ? 1.338 13.352 1.447 1.00 52.78 466 SER A CA 1
ATOM 3734 C C . SER A 1 466 ? 1.241 14.050 2.799 1.00 52.78 466 SER A C 1
ATOM 3736 O O . SER A 1 466 ? 0.565 15.072 2.922 1.00 52.78 466 SER A O 1
ATOM 3738 N N . ALA A 1 467 ? 1.908 13.498 3.814 1.00 47.66 467 ALA A N 1
ATOM 3739 C CA . ALA A 1 467 ? 2.257 14.289 4.985 1.00 47.66 467 ALA A CA 1
ATOM 3740 C C . ALA A 1 467 ? 3.020 15.517 4.471 1.00 47.66 467 ALA A C 1
ATOM 3742 O O . ALA A 1 467 ? 4.089 15.359 3.878 1.00 47.66 467 ALA A O 1
ATOM 3743 N N . ASP A 1 468 ? 2.437 16.707 4.636 1.00 40.47 468 ASP A N 1
ATOM 3744 C CA . ASP A 1 468 ? 2.964 17.971 4.113 1.00 40.47 468 ASP A CA 1
ATOM 3745 C C . ASP A 1 468 ? 4.160 18.420 4.967 1.00 40.47 468 ASP A C 1
ATOM 3747 O O . ASP A 1 468 ? 4.123 19.388 5.726 1.00 40.47 468 ASP A O 1
ATOM 3751 N N . TYR A 1 469 ? 5.226 17.620 4.910 1.00 38.88 469 TYR A N 1
ATOM 3752 C CA . TYR A 1 469 ? 6.533 17.974 5.419 1.00 38.88 469 TYR A CA 1
ATOM 3753 C C . TYR A 1 469 ? 7.091 19.053 4.494 1.00 38.88 469 TYR A C 1
ATOM 3755 O O . TYR A 1 469 ? 7.395 18.743 3.339 1.00 38.88 469 TYR A O 1
ATOM 3763 N N . PRO A 1 470 ? 7.301 20.293 4.972 1.00 34.97 470 PRO A N 1
ATOM 3764 C CA . PRO A 1 470 ? 8.057 21.266 4.206 1.00 34.97 470 PRO A CA 1
ATOM 3765 C C . PRO A 1 470 ? 9.496 20.754 4.068 1.00 34.97 470 PRO A C 1
ATOM 3767 O O . PRO A 1 470 ? 10.300 20.856 5.002 1.00 34.97 470 PRO A O 1
ATOM 3770 N N . GLU A 1 471 ? 9.812 20.173 2.907 1.00 35.81 471 GLU A N 1
ATOM 3771 C CA . GLU A 1 471 ? 11.183 19.832 2.531 1.00 35.81 471 GLU A CA 1
ATOM 3772 C C . GLU A 1 471 ? 12.047 21.105 2.603 1.00 35.81 471 GLU A C 1
ATOM 3774 O O . GLU A 1 471 ? 11.670 22.163 2.095 1.00 35.81 471 GLU A O 1
ATOM 3779 N N . LYS A 1 472 ? 13.187 21.009 3.299 1.00 35.78 472 LYS A N 1
ATOM 3780 C CA . LYS A 1 472 ? 14.102 22.127 3.596 1.00 35.78 472 LYS A CA 1
ATOM 3781 C C . LYS A 1 472 ? 15.263 22.234 2.611 1.00 35.78 472 LYS A C 1
ATOM 3783 O O . LYS A 1 472 ? 15.845 21.174 2.292 1.00 35.78 472 LYS A O 1
#